Protein AF-A0A8I0TBU0-F1 (afdb_monomer_lite)

InterPro domains:
  IPR004927 Alkylmercury lyase [PF03243] (127-254)
  IPR012999 Pyridine nucleotide-disulphide oxidoreductase, class I, active site [PS00076] (318-328)
  IPR023753 FAD/NAD(P)-binding domain [PF07992] (284-545)
  IPR036188 FAD/NAD(P)-binding domain superfamily [G3DSA:3.50.50.60] (287-545)
  IPR036188 FAD/NAD(P)-binding domain superfamily [G3DSA:3.50.50.60] (424-544)
  IPR036188 FAD/NAD(P)-binding domain superfamily [SSF51905] (284-506)
  IPR036188 FAD/NAD(P)-binding domain superfamily [SSF51905] (490-545)
  IPR053717 Mercury resistance MerB lyase [G3DSA:3.30.450.410] (53-253)

Structure (mmCIF, N/CA/C/O backbone):
data_AF-A0A8I0TBU0-F1
#
_entry.id   AF-A0A8I0TBU0-F1
#
loop_
_atom_site.group_PDB
_atom_site.id
_atom_site.type_symbol
_atom_site.label_atom_id
_atom_site.label_alt_id
_atom_site.label_comp_id
_atom_site.label_asym_id
_atom_site.label_entity_id
_atom_site.label_seq_id
_atom_site.pdbx_PDB_ins_code
_atom_site.Cartn_x
_atom_site.Cartn_y
_atom_site.Cartn_z
_atom_site.occupancy
_atom_site.B_iso_or_equiv
_atom_site.auth_seq_id
_atom_site.auth_comp_id
_atom_site.auth_asym_id
_atom_site.auth_atom_id
_atom_site.pdbx_PDB_model_num
ATOM 1 N N . MET A 1 1 ? 66.240 -8.312 30.257 1.00 26.41 1 MET A N 1
ATOM 2 C CA . MET A 1 1 ? 66.887 -9.536 30.764 1.00 26.41 1 MET A CA 1
ATOM 3 C C . MET A 1 1 ? 65.778 -10.447 31.263 1.00 26.41 1 MET A C 1
ATOM 5 O O . MET A 1 1 ? 65.215 -10.104 32.288 1.00 26.41 1 MET A O 1
ATOM 9 N N . ASN A 1 2 ? 65.476 -11.485 30.465 1.00 23.33 2 ASN A N 1
ATOM 10 C CA . ASN A 1 2 ? 64.876 -12.801 30.784 1.00 23.33 2 ASN A CA 1
ATOM 11 C C . ASN A 1 2 ? 63.535 -12.841 31.556 1.00 23.33 2 ASN A C 1
ATOM 13 O O . ASN A 1 2 ? 63.406 -12.191 32.580 1.00 23.33 2 ASN A O 1
ATOM 17 N N . ASP A 1 3 ? 62.482 -13.583 31.196 1.00 23.69 3 ASP A N 1
ATOM 18 C CA . ASP A 1 3 ? 62.200 -14.673 30.237 1.00 23.69 3 ASP A CA 1
ATOM 19 C C . ASP A 1 3 ? 60.673 -14.615 29.947 1.00 23.69 3 ASP A C 1
ATOM 21 O O . ASP A 1 3 ? 59.908 -14.241 30.832 1.00 23.69 3 ASP A O 1
ATOM 25 N N . CYS A 1 4 ? 60.128 -14.767 28.734 1.00 20.67 4 CYS A N 1
ATOM 26 C CA . CYS A 1 4 ? 60.155 -15.881 27.770 1.00 20.67 4 CYS A CA 1
ATOM 27 C C . CYS A 1 4 ? 59.412 -17.161 28.228 1.00 20.67 4 CYS A C 1
ATOM 29 O O . CYS A 1 4 ? 59.911 -17.933 29.037 1.00 20.67 4 CYS A O 1
ATOM 31 N N . CYS A 1 5 ? 58.265 -17.395 27.568 1.00 29.08 5 CYS A N 1
ATOM 32 C CA . CYS A 1 5 ? 57.507 -18.647 27.393 1.00 29.08 5 CYS A CA 1
ATOM 33 C C . CYS A 1 5 ? 56.526 -19.110 28.493 1.00 29.08 5 CYS A C 1
ATOM 35 O O . CYS A 1 5 ? 56.865 -19.906 29.362 1.00 29.08 5 CYS A O 1
ATOM 37 N N . ALA A 1 6 ? 55.242 -18.776 28.303 1.00 23.41 6 ALA A N 1
ATOM 38 C CA . ALA A 1 6 ? 54.127 -19.665 28.633 1.00 23.41 6 ALA A CA 1
ATOM 39 C C . ALA A 1 6 ? 53.112 -19.667 27.476 1.00 23.41 6 ALA A C 1
ATOM 41 O O . ALA A 1 6 ? 52.652 -18.624 27.020 1.00 23.41 6 ALA A O 1
ATOM 42 N N . THR A 1 7 ? 52.822 -20.858 26.970 1.00 26.55 7 THR A N 1
ATOM 43 C CA . THR A 1 7 ? 51.862 -21.166 25.912 1.00 26.55 7 THR A CA 1
ATOM 44 C C . THR A 1 7 ? 50.422 -20.965 26.395 1.00 26.55 7 THR A C 1
ATOM 46 O O . THR A 1 7 ? 50.014 -21.585 27.373 1.00 26.55 7 THR A O 1
ATOM 49 N N . SER A 1 8 ? 49.617 -20.175 25.678 1.00 24.39 8 SER A N 1
ATOM 50 C CA . SER A 1 8 ? 48.153 -20.246 25.762 1.00 24.39 8 SER A CA 1
ATOM 51 C C . SER A 1 8 ? 47.569 -20.623 24.402 1.00 24.39 8 SER A C 1
ATOM 53 O O . SER A 1 8 ? 47.651 -19.907 23.407 1.00 24.39 8 SER A O 1
ATOM 55 N N . SER A 1 9 ? 47.013 -21.827 24.351 1.00 24.92 9 SER A N 1
ATOM 56 C CA . SER A 1 9 ? 46.106 -22.256 23.300 1.00 24.92 9 SER A CA 1
ATOM 57 C C . SER A 1 9 ? 44.729 -21.628 23.512 1.00 24.92 9 SER A C 1
ATOM 59 O O . SER A 1 9 ? 44.251 -21.659 24.641 1.00 24.92 9 SER A O 1
ATOM 61 N N . ARG A 1 10 ? 44.086 -21.251 22.397 1.00 32.62 10 ARG A N 1
ATOM 62 C CA . ARG A 1 10 ? 42.632 -21.091 22.190 1.00 32.62 10 ARG A CA 1
ATOM 63 C C . ARG A 1 10 ? 41.945 -20.009 23.032 1.00 32.62 10 ARG A C 1
ATOM 65 O O . ARG A 1 10 ? 41.776 -20.154 24.228 1.00 32.62 10 ARG A O 1
ATOM 72 N N . ASP A 1 11 ? 41.484 -18.962 22.356 1.00 24.41 11 ASP A N 1
ATOM 73 C CA . ASP A 1 11 ? 40.058 -18.826 22.047 1.00 24.41 11 ASP A CA 1
ATOM 74 C C . ASP A 1 11 ? 39.877 -17.696 21.026 1.00 24.41 11 ASP A C 1
ATOM 76 O O . ASP A 1 11 ? 40.188 -16.535 21.280 1.00 24.41 11 ASP A O 1
ATOM 80 N N . ASN A 1 12 ? 39.397 -18.055 19.832 1.00 27.89 12 ASN A N 1
ATOM 81 C CA . ASN A 1 12 ? 38.756 -17.086 18.949 1.00 27.89 12 ASN A CA 1
ATOM 82 C C . ASN A 1 12 ? 37.562 -16.535 19.736 1.00 27.89 12 ASN A C 1
ATOM 84 O O . ASN A 1 12 ? 36.738 -17.353 20.160 1.00 27.89 12 ASN A O 1
ATOM 88 N N . PRO A 1 13 ? 37.411 -15.214 19.931 1.00 26.89 13 PRO A N 1
ATOM 89 C CA . PRO A 1 13 ? 36.162 -14.702 20.452 1.00 26.89 13 PRO A CA 1
ATOM 90 C C . PRO A 1 13 ? 35.108 -15.023 19.396 1.00 26.89 13 PRO A C 1
ATOM 92 O O . PRO A 1 13 ? 35.076 -14.429 18.318 1.00 26.89 13 PRO A O 1
ATOM 95 N N . ALA A 1 14 ? 34.289 -16.035 19.677 1.00 28.14 14 ALA A N 1
ATOM 96 C CA . ALA A 1 14 ? 33.078 -16.289 18.932 1.00 28.14 14 ALA A CA 1
ATOM 97 C C . ALA A 1 14 ? 32.220 -15.035 19.086 1.00 28.14 14 ALA A C 1
ATOM 99 O O . ALA A 1 14 ? 31.578 -14.825 20.114 1.00 28.14 14 ALA A O 1
ATOM 100 N N . VAL A 1 15 ? 32.272 -14.169 18.075 1.00 32.78 15 VAL A N 1
ATOM 101 C CA . VAL A 1 15 ? 31.324 -13.077 17.906 1.00 32.78 15 VAL A CA 1
ATOM 102 C C . VAL A 1 15 ? 29.956 -13.742 17.856 1.00 32.78 15 VAL A C 1
ATOM 104 O O . VAL A 1 15 ? 29.637 -14.461 16.908 1.00 32.78 15 VAL A O 1
ATOM 107 N N . SER A 1 16 ? 29.186 -13.584 18.930 1.00 29.67 16 SER A N 1
ATOM 108 C CA . SER A 1 16 ? 27.815 -14.066 19.017 1.00 29.67 16 SER A CA 1
ATOM 109 C C . SER A 1 16 ? 27.033 -13.471 17.850 1.00 29.67 16 SER A C 1
ATOM 111 O O . SER A 1 16 ? 26.799 -12.263 17.816 1.00 29.67 16 SER A O 1
ATOM 113 N N . GLN A 1 17 ? 26.675 -14.306 16.874 1.00 34.38 17 GLN A N 1
ATOM 114 C CA . GLN A 1 17 ? 25.846 -13.882 15.754 1.00 34.38 17 GLN A CA 1
ATOM 115 C C . GLN A 1 17 ? 24.486 -13.426 16.304 1.00 34.38 17 GLN A C 1
ATOM 117 O O . GLN A 1 17 ? 23.826 -14.216 16.986 1.00 34.38 17 GLN A O 1
ATOM 122 N N . PRO A 1 18 ? 24.042 -12.185 16.041 1.00 37.94 18 PRO A N 1
ATOM 123 C CA . PRO A 1 18 ? 22.680 -11.793 16.368 1.00 37.94 18 PRO A CA 1
ATOM 124 C C . PRO A 1 18 ? 21.703 -12.711 15.621 1.00 37.94 18 PRO A C 1
ATOM 126 O O . PRO A 1 18 ? 21.881 -12.990 14.434 1.00 37.94 18 PRO A O 1
ATOM 129 N N . ALA A 1 19 ? 20.672 -13.193 16.321 1.00 45.88 19 ALA A N 1
ATOM 130 C CA . ALA A 1 19 ? 19.695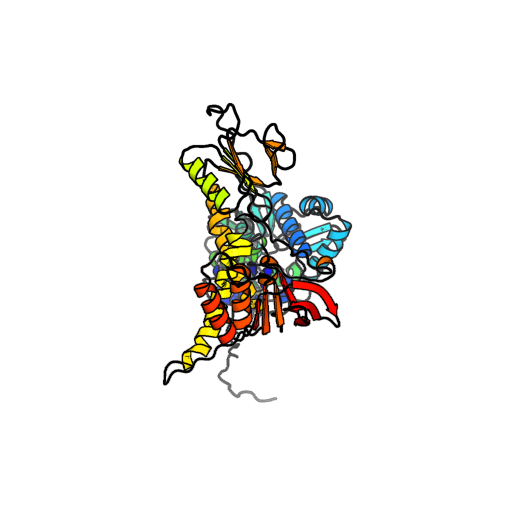 -14.156 15.800 1.00 45.88 19 ALA A CA 1
ATOM 131 C C . ALA A 1 19 ? 18.845 -13.616 14.627 1.00 45.88 19 ALA A C 1
ATOM 133 O O . ALA A 1 19 ? 18.132 -14.376 13.976 1.00 45.88 19 ALA A O 1
ATOM 134 N N . THR A 1 20 ? 18.938 -12.317 14.330 1.00 56.62 20 THR A N 1
ATOM 135 C CA . THR A 1 20 ? 18.229 -11.626 13.248 1.00 56.62 20 THR A CA 1
ATOM 136 C C . THR A 1 20 ? 19.200 -10.777 12.432 1.00 56.62 20 THR A C 1
ATOM 138 O O . THR A 1 20 ? 19.961 -9.985 12.991 1.00 56.62 20 THR A O 1
ATOM 141 N N . LEU A 1 21 ? 19.165 -10.924 11.104 1.00 69.31 21 LEU A N 1
ATOM 142 C CA . LEU A 1 21 ? 19.925 -10.080 10.181 1.00 69.31 21 LEU A CA 1
ATOM 143 C C . LEU A 1 21 ? 19.400 -8.642 10.248 1.00 69.31 21 LEU A C 1
ATOM 145 O O . LEU A 1 21 ? 18.232 -8.390 9.948 1.00 69.31 21 LEU A O 1
ATOM 149 N N . ALA A 1 22 ? 20.252 -7.704 10.662 1.00 70.69 22 ALA A N 1
ATOM 150 C CA . ALA A 1 22 ? 19.881 -6.298 10.754 1.00 70.69 22 ALA A CA 1
ATOM 151 C C . ALA A 1 22 ? 19.474 -5.761 9.372 1.00 70.69 22 ALA A C 1
ATOM 153 O O . ALA A 1 22 ? 20.181 -5.952 8.383 1.00 70.69 22 ALA A O 1
ATOM 154 N N . SER A 1 23 ? 18.305 -5.126 9.318 1.00 71.00 23 SER A N 1
ATOM 155 C CA . SER A 1 23 ? 17.727 -4.530 8.113 1.00 71.00 23 SER A CA 1
ATOM 156 C C . SER A 1 23 ? 17.120 -3.175 8.466 1.00 71.00 23 SER A C 1
ATOM 158 O O . SER A 1 23 ? 16.518 -3.027 9.527 1.00 71.00 23 SER A O 1
ATOM 160 N N . PHE A 1 24 ? 17.243 -2.198 7.574 1.00 74.12 24 PHE A N 1
ATOM 161 C CA . PHE A 1 24 ? 16.751 -0.834 7.755 1.00 74.12 24 PHE A CA 1
ATOM 162 C C . PHE A 1 24 ? 15.608 -0.564 6.805 1.00 74.12 24 PHE A C 1
ATOM 164 O O . PHE A 1 24 ? 15.804 -0.593 5.591 1.00 74.12 24 PHE A O 1
ATOM 171 N N . ALA A 1 25 ? 14.435 -0.251 7.342 1.00 69.38 25 ALA A N 1
ATOM 172 C CA . ALA A 1 25 ? 13.348 0.268 6.531 1.00 69.38 25 ALA A CA 1
ATOM 173 C C . ALA A 1 25 ? 13.677 1.705 6.096 1.00 69.38 25 ALA A C 1
ATOM 175 O O . ALA A 1 25 ? 13.853 2.590 6.934 1.00 69.38 25 ALA A O 1
ATOM 176 N N . VAL A 1 26 ? 13.758 1.926 4.783 1.00 65.94 26 VAL A N 1
ATOM 177 C CA . VAL A 1 26 ? 13.867 3.271 4.186 1.00 65.94 26 VAL A CA 1
ATOM 178 C C . VAL A 1 26 ? 12.480 3.832 3.878 1.00 65.94 26 VAL A C 1
ATOM 180 O O . VAL A 1 26 ? 12.232 5.020 4.047 1.00 65.94 26 VAL A O 1
ATOM 183 N N . ARG A 1 27 ? 11.561 2.966 3.442 1.00 68.06 27 ARG A N 1
ATOM 184 C CA . ARG A 1 27 ? 10.151 3.263 3.145 1.00 68.06 27 ARG A CA 1
ATOM 185 C C . ARG A 1 27 ? 9.334 1.966 3.244 1.00 68.06 27 ARG A C 1
ATOM 187 O O . ARG A 1 27 ? 9.945 0.895 3.262 1.00 68.06 27 ARG A O 1
ATOM 194 N N . PRO A 1 28 ? 7.991 2.023 3.313 1.00 59.94 28 PRO A N 1
ATOM 195 C CA . PRO A 1 28 ? 7.165 0.821 3.454 1.00 59.94 28 PRO A CA 1
ATOM 196 C C . PRO A 1 28 ? 7.507 -0.242 2.397 1.00 59.94 28 PRO A C 1
ATOM 198 O O . PRO A 1 28 ? 7.542 0.063 1.203 1.00 59.94 28 PRO A O 1
ATOM 201 N N . GLY A 1 29 ? 7.805 -1.467 2.837 1.00 60.44 29 GLY A N 1
ATOM 202 C CA . GLY A 1 29 ? 8.197 -2.587 1.974 1.00 60.44 29 GLY A CA 1
ATOM 203 C C . GLY A 1 29 ? 9.598 -2.514 1.346 1.00 60.44 29 GLY A C 1
ATOM 204 O O . GLY A 1 29 ? 9.906 -3.331 0.481 1.00 60.44 29 GLY A O 1
ATOM 205 N N . VAL A 1 30 ? 10.453 -1.556 1.728 1.00 69.19 30 VAL A N 1
ATOM 206 C CA . VAL A 1 30 ? 11.817 -1.405 1.187 1.00 69.19 30 VAL A CA 1
ATOM 207 C C . VAL A 1 30 ? 12.833 -1.380 2.323 1.00 69.19 30 VAL A C 1
ATOM 209 O O . VAL A 1 30 ? 12.946 -0.394 3.060 1.00 69.19 30 VAL A O 1
ATOM 212 N N . THR A 1 31 ? 13.605 -2.461 2.426 1.00 75.06 31 THR A N 1
ATOM 213 C CA . THR A 1 31 ? 14.632 -2.646 3.454 1.00 75.06 31 THR A CA 1
ATOM 214 C C . THR A 1 31 ? 16.039 -2.744 2.876 1.00 75.06 31 THR A C 1
ATOM 216 O O . THR A 1 31 ? 16.226 -3.240 1.768 1.00 75.06 31 THR A O 1
ATOM 219 N N . PHE A 1 32 ? 17.032 -2.320 3.658 1.00 74.75 32 PHE A N 1
ATOM 220 C CA . PHE A 1 32 ? 18.454 -2.412 3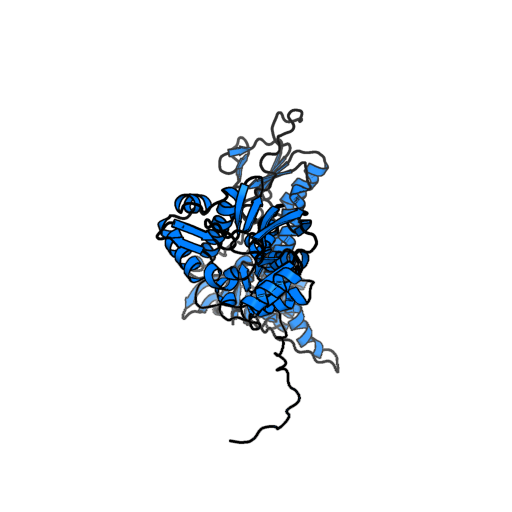.327 1.00 74.75 32 PHE A CA 1
ATOM 221 C C . PHE A 1 32 ? 19.238 -3.146 4.418 1.00 74.75 32 PHE A C 1
ATOM 223 O O . PHE A 1 32 ? 19.033 -2.840 5.587 1.00 74.75 32 PHE A O 1
ATOM 230 N N . PRO A 1 33 ? 20.195 -4.021 4.086 1.00 83.88 33 PRO A N 1
ATOM 231 C CA . PRO A 1 33 ? 20.323 -4.697 2.799 1.00 83.88 33 PRO A CA 1
ATOM 232 C C . PRO A 1 33 ? 19.079 -5.545 2.483 1.00 83.88 33 PRO A C 1
ATOM 234 O O . PRO A 1 33 ? 18.363 -5.977 3.387 1.00 83.88 33 PRO A O 1
ATOM 237 N N . ASP A 1 34 ? 18.831 -5.812 1.204 1.00 84.69 34 ASP A N 1
ATOM 238 C CA . ASP A 1 34 ? 17.880 -6.846 0.796 1.00 84.69 34 ASP A CA 1
ATOM 239 C C . ASP A 1 34 ? 18.522 -8.226 0.959 1.00 84.69 34 ASP A C 1
ATOM 241 O O . ASP A 1 34 ? 19.204 -8.739 0.071 1.00 84.69 34 ASP A O 1
ATOM 245 N N . TRP A 1 35 ? 18.298 -8.835 2.122 1.00 84.81 35 TRP A N 1
ATOM 246 C CA . TRP A 1 35 ? 18.814 -10.167 2.433 1.00 84.81 35 TRP A CA 1
ATOM 247 C C . TRP A 1 35 ? 18.241 -11.271 1.541 1.00 84.81 35 TRP A C 1
ATOM 249 O O . TRP A 1 35 ? 18.834 -12.344 1.484 1.00 84.81 35 TRP A O 1
ATOM 259 N N . SER A 1 36 ? 17.134 -11.036 0.825 1.00 83.94 36 SER A N 1
ATOM 260 C CA . SER A 1 36 ? 16.602 -12.019 -0.127 1.00 83.94 36 SER A CA 1
ATOM 261 C C . SER A 1 36 ? 17.478 -12.162 -1.374 1.00 83.94 36 SER A C 1
ATOM 263 O O . SER A 1 36 ? 17.453 -13.205 -2.026 1.00 83.94 36 SER A O 1
ATOM 265 N N . ALA A 1 37 ? 18.296 -11.148 -1.674 1.00 82.44 37 ALA A N 1
ATOM 266 C CA . ALA A 1 37 ? 19.278 -11.192 -2.747 1.00 82.44 37 ALA A CA 1
ATOM 267 C C . ALA A 1 37 ? 20.574 -11.920 -2.351 1.00 82.44 37 ALA A C 1
ATOM 269 O O . ALA A 1 37 ? 21.395 -12.165 -3.228 1.00 82.44 37 ALA A O 1
ATOM 270 N N . VAL A 1 38 ? 20.767 -12.258 -1.069 1.00 90.25 38 VAL A N 1
ATOM 271 C CA . VAL A 1 38 ? 22.026 -12.802 -0.542 1.00 90.25 38 VAL A CA 1
ATOM 272 C C . VAL A 1 38 ? 21.938 -14.317 -0.385 1.00 90.25 38 VAL A C 1
ATOM 274 O O . VAL A 1 38 ? 21.174 -14.830 0.434 1.00 90.25 38 VAL A O 1
ATOM 277 N N . THR A 1 39 ? 22.766 -15.039 -1.133 1.00 90.88 39 THR A N 1
ATOM 278 C CA . THR A 1 39 ? 22.861 -16.503 -1.105 1.00 90.88 39 THR A CA 1
ATOM 279 C C . THR A 1 39 ? 24.246 -16.990 -0.685 1.00 90.88 39 THR A C 1
ATOM 281 O O . THR A 1 39 ? 24.350 -18.043 -0.050 1.00 90.88 39 THR A O 1
ATOM 284 N N . SER A 1 40 ? 25.306 -16.217 -0.954 1.00 93.94 40 SER A N 1
ATOM 285 C CA . SER A 1 40 ? 26.672 -16.558 -0.553 1.00 93.94 40 SER A CA 1
ATOM 286 C C . SER A 1 40 ? 26.894 -16.295 0.945 1.00 93.94 40 SER A C 1
ATOM 288 O O . SER A 1 40 ? 26.666 -15.182 1.435 1.00 93.94 40 SER A O 1
ATOM 290 N N . PRO A 1 41 ? 27.418 -17.276 1.706 1.00 92.12 41 PRO A N 1
ATOM 291 C CA . PRO A 1 41 ? 27.822 -17.064 3.095 1.00 92.12 41 PRO A CA 1
ATOM 292 C C . PRO A 1 41 ? 28.892 -15.977 3.258 1.00 92.12 41 PRO A C 1
ATOM 294 O O . PRO A 1 41 ? 28.908 -15.284 4.275 1.00 92.12 41 PRO A O 1
ATOM 297 N N . VAL A 1 42 ? 29.779 -15.808 2.269 1.00 92.56 42 VAL A N 1
ATOM 298 C CA . VAL A 1 42 ? 30.838 -14.788 2.310 1.00 92.56 42 VAL A CA 1
ATOM 299 C C . VAL A 1 42 ? 30.232 -13.397 2.142 1.00 92.56 42 VAL A C 1
ATOM 301 O O . VAL A 1 42 ? 30.556 -12.501 2.920 1.00 92.56 42 VAL A O 1
ATOM 304 N N . VAL A 1 43 ? 29.289 -13.238 1.207 1.00 92.12 43 VAL A N 1
ATOM 305 C CA . VAL A 1 43 ? 28.531 -11.990 1.015 1.00 92.12 43 VAL A CA 1
ATOM 306 C C . VAL A 1 43 ? 27.732 -11.653 2.266 1.00 92.12 43 VAL A C 1
ATOM 308 O O . VAL A 1 43 ? 27.782 -10.522 2.747 1.00 92.12 43 VAL A O 1
ATOM 311 N N . LYS A 1 44 ? 27.058 -12.646 2.856 1.00 90.75 44 LYS A N 1
ATOM 312 C CA . LYS A 1 44 ? 26.324 -12.474 4.111 1.00 90.75 44 LYS A CA 1
ATOM 313 C C . LYS A 1 44 ? 27.224 -11.933 5.224 1.00 90.75 44 LYS A C 1
ATOM 315 O O . LYS A 1 44 ? 26.875 -10.933 5.846 1.00 90.75 44 LYS A O 1
ATOM 320 N N . ASN A 1 45 ? 28.392 -12.541 5.433 1.00 89.12 45 ASN A N 1
ATOM 321 C CA . ASN A 1 45 ? 29.351 -12.095 6.446 1.00 89.12 45 ASN A CA 1
ATOM 322 C C . ASN A 1 45 ? 29.906 -10.694 6.143 1.00 89.12 45 ASN A C 1
ATOM 324 O O . ASN A 1 45 ? 30.018 -9.880 7.058 1.00 89.12 45 ASN A O 1
ATOM 328 N N . ALA A 1 46 ? 30.206 -10.395 4.874 1.00 88.00 46 ALA A N 1
ATOM 329 C CA . ALA A 1 46 ? 30.696 -9.086 4.450 1.00 88.00 46 ALA A CA 1
ATOM 330 C C . ALA A 1 46 ? 29.673 -7.980 4.737 1.00 88.00 46 ALA A C 1
ATOM 332 O O . ALA A 1 46 ? 29.997 -6.985 5.385 1.00 88.00 46 ALA A O 1
ATOM 333 N N . LEU A 1 47 ? 28.414 -8.187 4.340 1.00 86.88 47 LEU A N 1
ATOM 334 C CA . LEU A 1 47 ? 27.333 -7.239 4.597 1.00 86.88 47 LEU A CA 1
ATOM 335 C C . LEU A 1 47 ? 27.038 -7.107 6.094 1.00 86.88 47 LEU A C 1
ATOM 337 O O . LEU A 1 47 ? 26.851 -5.994 6.572 1.00 86.88 47 LEU A O 1
ATOM 341 N N . GLN A 1 48 ? 27.050 -8.201 6.861 1.00 84.69 48 GLN A N 1
ATOM 342 C CA . GLN A 1 48 ? 26.881 -8.137 8.317 1.00 84.69 48 GLN A CA 1
ATOM 343 C C . GLN A 1 48 ? 28.000 -7.341 8.996 1.00 84.69 48 GLN A C 1
ATOM 345 O O . GLN A 1 48 ? 27.715 -6.570 9.907 1.00 84.69 48 GLN A O 1
ATOM 350 N N . ALA A 1 49 ? 29.249 -7.488 8.551 1.00 81.44 49 ALA A N 1
ATOM 351 C CA . ALA A 1 49 ? 30.376 -6.725 9.079 1.00 81.44 49 ALA A CA 1
ATOM 352 C C . ALA A 1 49 ? 30.280 -5.228 8.730 1.00 81.44 49 ALA A C 1
ATOM 354 O O . ALA A 1 49 ? 30.590 -4.389 9.572 1.00 81.44 49 ALA A O 1
ATOM 355 N N . MET A 1 50 ? 29.783 -4.880 7.536 1.00 75.50 50 MET A N 1
ATOM 356 C CA . MET A 1 50 ? 29.494 -3.485 7.174 1.00 75.50 50 MET A CA 1
ATOM 357 C C . MET A 1 50 ? 28.357 -2.903 8.024 1.00 75.50 50 MET A C 1
ATOM 359 O O . MET A 1 50 ? 28.463 -1.788 8.531 1.00 75.50 50 MET A O 1
ATOM 363 N N . VAL A 1 51 ? 27.276 -3.667 8.194 1.00 67.25 51 VAL A N 1
ATOM 364 C CA . VAL A 1 51 ? 26.075 -3.274 8.943 1.00 67.25 51 VAL A CA 1
ATOM 365 C C . VAL A 1 51 ? 26.359 -3.173 10.445 1.00 67.25 51 VAL A C 1
ATOM 367 O O . VAL A 1 51 ? 25.861 -2.262 11.083 1.00 67.25 51 VAL A O 1
ATOM 370 N N . GLY A 1 52 ? 27.200 -4.036 11.015 1.00 56.62 52 GLY A N 1
ATOM 371 C CA . GLY A 1 52 ? 27.565 -4.012 12.437 1.00 56.62 52 GLY A CA 1
ATOM 372 C C . GLY A 1 52 ? 28.431 -2.821 12.871 1.00 56.62 52 GLY A C 1
ATOM 373 O O . GLY A 1 52 ? 28.732 -2.703 14.055 1.00 56.62 52 GLY A O 1
ATOM 374 N N . SER A 1 53 ? 28.833 -1.944 11.946 1.00 58.59 53 SER A N 1
ATOM 375 C CA . SER A 1 53 ? 29.459 -0.664 12.281 1.00 58.59 53 SER A CA 1
ATOM 376 C C . SER A 1 53 ? 28.375 0.389 12.557 1.00 58.59 53 SER A C 1
ATOM 378 O O . SER A 1 53 ? 27.544 0.673 11.692 1.00 58.59 53 SER A O 1
ATOM 380 N N . ASP A 1 54 ? 28.380 0.990 13.754 1.00 49.75 54 ASP A N 1
ATOM 381 C CA . ASP A 1 54 ? 27.321 1.890 14.263 1.00 49.75 54 ASP A CA 1
ATOM 382 C C . ASP A 1 54 ? 26.933 3.058 13.321 1.00 49.75 54 ASP A C 1
ATOM 384 O O . ASP A 1 54 ? 25.867 3.663 13.457 1.00 49.75 54 ASP A O 1
ATOM 388 N N . HIS A 1 55 ? 27.769 3.384 12.330 1.00 54.03 55 HIS A N 1
ATOM 389 C CA . HIS A 1 55 ? 27.535 4.474 11.383 1.00 54.03 55 HIS A CA 1
ATOM 390 C C . HIS A 1 55 ? 26.797 4.086 10.092 1.00 54.03 55 HIS A C 1
ATOM 392 O O . HIS A 1 55 ? 26.012 4.899 9.597 1.00 54.03 55 HIS A O 1
ATOM 398 N N . VAL A 1 56 ? 26.968 2.869 9.559 1.00 54.25 56 VAL A N 1
ATOM 399 C CA . VAL A 1 56 ? 26.229 2.426 8.356 1.00 54.25 56 VAL A CA 1
ATOM 400 C C . VAL A 1 56 ? 24.744 2.215 8.678 1.00 54.25 56 VAL A C 1
ATOM 402 O O . VAL A 1 56 ? 23.896 2.420 7.806 1.00 54.25 56 VAL A O 1
ATOM 405 N N . LEU A 1 57 ? 24.422 1.888 9.938 1.00 51.62 57 LEU A N 1
ATOM 406 C CA . LEU A 1 57 ? 23.047 1.744 10.427 1.00 51.62 57 LEU A CA 1
ATOM 407 C C . LEU A 1 57 ? 22.254 3.069 10.335 1.00 51.62 57 LEU A C 1
ATOM 409 O O . LEU A 1 57 ? 21.111 3.090 9.887 1.00 51.62 57 LEU A O 1
ATOM 413 N N . ASN A 1 58 ? 22.869 4.196 10.711 1.00 57.12 58 ASN A N 1
ATOM 414 C CA . ASN A 1 58 ? 22.170 5.478 10.884 1.00 57.12 58 ASN A CA 1
ATOM 415 C C . ASN A 1 58 ? 21.933 6.261 9.581 1.00 57.12 58 ASN A C 1
ATOM 417 O O . ASN A 1 58 ? 21.059 7.133 9.533 1.00 57.12 58 ASN A O 1
ATOM 421 N N . ARG A 1 59 ? 22.678 5.969 8.505 1.00 70.25 59 ARG A N 1
ATOM 422 C CA . ARG A 1 59 ? 22.501 6.697 7.236 1.00 70.25 59 ARG A CA 1
ATOM 423 C C . ARG A 1 59 ? 21.211 6.346 6.504 1.00 70.25 59 ARG A C 1
ATOM 425 O O . ARG A 1 59 ? 20.664 7.198 5.813 1.00 70.25 59 ARG A O 1
ATOM 432 N N . TRP A 1 60 ? 20.703 5.123 6.664 1.00 68.50 60 TRP A N 1
ATOM 433 C CA . TRP A 1 60 ? 19.576 4.624 5.873 1.00 68.50 60 TRP A CA 1
ATOM 434 C C . TRP A 1 60 ? 18.215 4.704 6.573 1.00 68.50 60 TRP A C 1
ATOM 436 O O . TRP A 1 60 ? 17.209 4.745 5.879 1.00 68.50 60 TRP A O 1
ATOM 446 N N . SER A 1 61 ? 18.147 4.773 7.902 1.00 67.50 61 SER A N 1
ATOM 447 C CA . SER A 1 61 ? 16.874 4.762 8.641 1.00 67.50 61 SER A CA 1
ATOM 448 C C . SER A 1 61 ? 16.519 6.103 9.287 1.00 67.50 61 SER A C 1
ATOM 450 O O . SER A 1 61 ? 17.393 6.840 9.742 1.00 67.50 61 SER A O 1
ATOM 452 N N . GLY A 1 62 ? 15.220 6.384 9.424 1.00 65.56 62 GLY A N 1
ATOM 453 C CA . GLY A 1 62 ? 14.722 7.451 10.300 1.00 65.56 62 GLY A CA 1
ATOM 454 C C . GLY A 1 62 ? 14.881 8.880 9.769 1.00 65.56 62 GLY A C 1
ATOM 455 O O . GLY A 1 62 ? 14.995 9.802 10.573 1.00 65.56 62 GLY A O 1
ATOM 456 N N . TYR A 1 63 ? 14.928 9.081 8.447 1.00 71.44 63 TYR A N 1
ATOM 457 C CA . TYR A 1 63 ? 14.680 10.394 7.830 1.00 71.44 63 TYR A CA 1
ATOM 458 C C . TYR A 1 63 ? 13.265 10.470 7.262 1.00 71.44 63 TYR A C 1
ATOM 460 O O . TYR A 1 63 ? 12.625 9.452 6.998 1.00 71.44 63 TYR A O 1
ATOM 468 N N . ASP A 1 64 ? 12.767 11.695 7.117 1.00 74.50 64 ASP A N 1
ATOM 469 C CA . ASP A 1 64 ? 11.400 11.950 6.689 1.00 74.50 64 ASP A CA 1
ATOM 470 C C . ASP A 1 64 ? 11.158 11.564 5.207 1.00 74.50 64 ASP A C 1
ATOM 472 O O . ASP A 1 64 ? 12.096 11.505 4.400 1.00 74.50 64 ASP A O 1
ATOM 476 N N . PRO A 1 65 ? 9.892 11.349 4.803 1.00 78.56 65 PRO A N 1
ATOM 477 C CA . PRO A 1 65 ? 9.549 10.983 3.427 1.00 78.56 65 PRO A CA 1
ATOM 478 C C . PRO A 1 65 ? 9.954 12.004 2.348 1.00 78.56 65 PRO A C 1
ATOM 480 O O . PRO A 1 65 ? 10.148 11.626 1.190 1.00 78.56 65 PRO A O 1
ATOM 483 N N . ALA A 1 66 ? 10.070 13.296 2.674 1.00 79.75 66 ALA A N 1
ATOM 484 C CA . ALA A 1 66 ? 10.514 14.310 1.718 1.00 79.75 66 ALA A CA 1
ATOM 485 C C . ALA A 1 66 ? 12.028 14.217 1.471 1.00 79.75 66 ALA A C 1
ATOM 487 O O . ALA A 1 66 ? 12.457 14.342 0.321 1.00 79.75 66 ALA A O 1
ATOM 488 N N . THR A 1 67 ? 12.818 13.911 2.504 1.00 86.50 67 THR A N 1
ATOM 489 C CA . THR A 1 67 ? 14.251 13.598 2.382 1.00 86.50 67 THR A CA 1
ATOM 490 C C . THR A 1 67 ? 14.473 12.392 1.460 1.00 86.50 67 THR A C 1
ATOM 492 O O . THR A 1 67 ? 15.289 12.458 0.536 1.00 86.50 67 THR A O 1
ATOM 495 N N . ASP A 1 68 ? 13.686 11.321 1.621 1.00 84.31 68 ASP A N 1
ATOM 496 C CA . ASP A 1 68 ? 13.735 10.155 0.725 1.00 84.31 68 ASP A CA 1
ATOM 497 C C . ASP A 1 68 ? 13.347 10.516 -0.720 1.00 84.31 68 ASP A C 1
ATOM 499 O O . ASP A 1 68 ? 14.027 10.139 -1.677 1.00 84.31 68 ASP A O 1
ATOM 503 N N . ARG A 1 69 ? 12.301 11.334 -0.900 1.00 83.88 69 ARG A N 1
ATOM 504 C CA . ARG A 1 69 ? 11.875 11.816 -2.224 1.00 83.88 69 ARG A CA 1
ATOM 505 C C . ARG A 1 69 ? 12.983 12.584 -2.949 1.00 83.88 69 ARG A C 1
ATOM 507 O O . ARG A 1 69 ? 13.175 12.372 -4.148 1.00 83.88 69 ARG A O 1
ATOM 514 N N . VAL A 1 70 ? 13.702 13.463 -2.246 1.00 89.94 70 VAL A N 1
ATOM 515 C CA . VAL A 1 70 ? 14.841 14.211 -2.807 1.00 89.94 70 VAL A CA 1
ATOM 516 C C . VAL A 1 70 ? 15.982 13.265 -3.166 1.00 89.94 70 VAL A C 1
ATOM 518 O O . VAL A 1 70 ? 16.486 13.336 -4.286 1.00 89.94 70 VAL A O 1
ATOM 521 N N . ARG A 1 71 ? 16.341 12.332 -2.275 1.00 90.62 71 ARG A N 1
ATOM 522 C CA . ARG A 1 71 ? 17.384 11.324 -2.524 1.00 90.62 71 ARG A CA 1
ATOM 523 C C . ARG A 1 71 ? 17.099 10.510 -3.785 1.00 90.62 71 ARG A C 1
ATOM 525 O O . ARG A 1 71 ? 17.971 10.317 -4.624 1.00 90.62 71 ARG A O 1
ATOM 532 N N . VAL A 1 72 ? 15.869 10.045 -3.948 1.00 87.75 72 VAL A N 1
ATOM 533 C CA . VAL A 1 72 ? 15.464 9.232 -5.101 1.00 87.75 72 VAL A CA 1
ATOM 534 C C . VAL A 1 72 ? 15.496 10.038 -6.391 1.00 87.75 72 VAL A C 1
ATOM 536 O O . VAL A 1 72 ? 15.983 9.552 -7.414 1.00 87.75 72 VAL A O 1
ATOM 539 N N . ALA A 1 73 ? 14.962 11.262 -6.361 1.00 90.12 73 ALA A N 1
ATOM 540 C CA . ALA A 1 73 ? 14.994 12.155 -7.513 1.00 90.12 73 ALA A CA 1
ATOM 541 C C . ALA A 1 73 ? 16.437 12.435 -7.944 1.00 90.12 73 ALA A C 1
ATOM 543 O O . ALA A 1 73 ? 16.734 12.394 -9.136 1.00 90.12 73 ALA A O 1
ATOM 544 N N . LEU A 1 74 ? 17.325 12.632 -6.970 1.00 93.31 74 LEU A N 1
ATOM 545 C CA . LEU A 1 74 ? 18.750 12.816 -7.180 1.00 93.31 74 LEU A CA 1
ATOM 546 C C . LEU A 1 74 ? 19.387 11.622 -7.888 1.00 93.31 74 LEU A C 1
ATOM 548 O O . LEU A 1 74 ? 19.975 11.812 -8.947 1.00 93.31 74 LEU A O 1
ATOM 552 N N . LEU A 1 75 ? 19.207 10.402 -7.374 1.00 92.94 75 LEU A N 1
ATOM 553 C CA . LEU A 1 75 ? 19.768 9.192 -7.986 1.00 92.94 75 LEU A CA 1
ATOM 554 C C . LEU A 1 75 ? 19.259 8.956 -9.414 1.00 92.94 75 LEU A C 1
ATOM 556 O O . LEU A 1 75 ? 20.032 8.575 -10.291 1.00 92.94 75 LEU A O 1
ATOM 560 N N . ARG A 1 76 ? 17.971 9.210 -9.674 1.00 90.44 76 ARG A N 1
ATOM 561 C CA . ARG A 1 76 ? 17.393 9.063 -11.019 1.00 90.44 76 ARG A CA 1
ATOM 562 C C . ARG A 1 76 ? 17.963 10.072 -12.002 1.00 90.44 76 ARG A C 1
ATOM 564 O O . ARG A 1 76 ? 18.398 9.679 -13.076 1.00 90.44 76 ARG A O 1
ATOM 571 N N . LEU A 1 77 ? 17.998 11.349 -11.623 1.00 91.62 77 LEU A N 1
ATOM 572 C CA . LEU A 1 77 ? 18.580 12.384 -12.476 1.00 91.62 77 LEU A CA 1
ATOM 573 C C . LEU A 1 77 ? 20.064 12.113 -12.736 1.00 91.62 77 LEU A C 1
ATOM 575 O O . LEU A 1 77 ? 20.520 12.311 -13.856 1.00 91.62 77 LEU A O 1
ATOM 579 N N . TYR A 1 78 ? 20.794 11.593 -11.747 1.00 92.50 78 TYR A N 1
ATOM 580 C CA . TYR A 1 78 ? 22.182 11.175 -11.930 1.00 92.50 78 TYR A CA 1
ATOM 581 C C . TYR A 1 78 ? 22.320 10.082 -12.992 1.00 92.50 78 TYR A C 1
ATOM 583 O O . TYR A 1 78 ? 23.130 10.210 -13.909 1.00 92.50 78 TYR A O 1
ATOM 591 N N . ALA A 1 79 ? 21.507 9.026 -12.893 1.00 90.12 79 ALA A N 1
ATOM 592 C CA . ALA A 1 79 ? 21.513 7.922 -13.848 1.00 90.12 79 ALA A CA 1
ATOM 593 C C . ALA A 1 79 ? 21.092 8.375 -15.258 1.00 90.12 79 ALA A C 1
ATOM 595 O O . ALA A 1 79 ? 21.687 7.956 -16.249 1.00 90.12 79 ALA A O 1
ATOM 596 N N . ASP A 1 80 ? 20.098 9.262 -15.353 1.00 87.06 80 ASP A N 1
ATOM 597 C CA . ASP A 1 80 ? 19.556 9.736 -16.627 1.00 87.06 80 ASP A CA 1
ATOM 598 C C . ASP A 1 80 ? 20.480 10.760 -17.312 1.00 87.06 80 ASP A C 1
ATOM 600 O O . ASP A 1 80 ? 20.585 10.789 -18.542 1.00 87.06 80 ASP A O 1
ATOM 604 N N . HIS A 1 81 ? 21.168 11.607 -16.541 1.00 88.00 81 HIS A N 1
ATOM 605 C CA . HIS A 1 81 ? 22.027 12.666 -17.077 1.00 88.00 81 HIS A CA 1
ATOM 606 C C . HIS A 1 81 ? 23.497 12.249 -17.194 1.00 88.00 81 HIS A C 1
ATOM 608 O O . HIS A 1 81 ? 24.204 12.783 -18.049 1.00 88.00 81 HIS A O 1
ATOM 614 N N . GLY A 1 82 ? 23.942 11.265 -16.408 1.00 87.12 82 GLY A N 1
ATOM 615 C CA . GLY A 1 82 ? 25.339 10.829 -16.332 1.00 87.12 82 GLY A CA 1
ATOM 616 C C . GLY A 1 82 ? 26.221 11.711 -15.440 1.00 87.12 82 GLY A C 1
ATOM 617 O O . GLY A 1 82 ? 27.440 11.658 -15.566 1.00 87.12 82 GLY A O 1
ATOM 618 N N . GLY A 1 83 ? 25.622 12.528 -14.571 1.00 89.94 83 GLY A N 1
ATOM 619 C CA . GLY A 1 83 ? 26.311 13.464 -13.681 1.00 89.94 83 GLY A CA 1
ATOM 620 C C . GLY A 1 83 ? 25.342 14.122 -12.701 1.00 89.94 83 GLY A C 1
ATOM 621 O O . GLY A 1 83 ? 24.121 13.966 -12.835 1.00 89.94 83 GLY A O 1
ATOM 622 N N . ALA A 1 84 ? 25.868 14.852 -11.720 1.00 92.38 84 ALA A N 1
ATOM 623 C CA . ALA A 1 84 ? 25.043 15.461 -10.688 1.00 92.38 84 ALA A CA 1
ATOM 624 C C . ALA A 1 84 ? 24.038 16.484 -11.261 1.00 92.38 84 ALA A C 1
ATOM 626 O O . ALA A 1 84 ? 24.390 17.325 -12.095 1.00 92.38 84 ALA A O 1
ATOM 627 N N . PRO A 1 85 ? 22.761 16.448 -10.834 1.00 93.62 85 PRO A N 1
ATOM 628 C CA . PRO A 1 85 ? 21.782 17.437 -11.253 1.00 93.62 85 PRO A CA 1
ATOM 629 C C . PRO A 1 85 ? 21.970 18.769 -10.526 1.00 93.62 85 PRO A C 1
ATOM 631 O O . PRO A 1 85 ? 22.505 18.846 -9.422 1.00 93.62 85 PRO A O 1
ATOM 634 N N . THR A 1 86 ? 21.421 19.829 -11.113 1.00 93.94 86 THR A N 1
ATOM 635 C CA . THR A 1 86 ? 21.279 21.112 -10.421 1.00 93.94 86 THR A CA 1
ATOM 636 C C . THR A 1 86 ? 20.156 21.047 -9.379 1.00 93.94 86 THR A C 1
ATOM 638 O O . THR A 1 86 ? 19.201 20.276 -9.515 1.00 93.94 86 THR A O 1
ATOM 641 N N . ILE A 1 87 ? 20.215 21.917 -8.363 1.00 92.62 87 ILE A N 1
ATOM 642 C CA . ILE A 1 87 ? 19.121 22.084 -7.384 1.00 92.62 87 ILE A CA 1
ATOM 643 C C . ILE A 1 87 ? 17.802 22.434 -8.095 1.00 92.62 87 ILE A C 1
ATOM 645 O O . ILE A 1 87 ? 16.742 21.949 -7.706 1.00 92.62 87 ILE A O 1
ATOM 649 N N . SER A 1 88 ? 17.869 23.203 -9.183 1.00 91.69 88 SER A N 1
ATOM 650 C CA . SER A 1 88 ? 16.701 23.554 -9.995 1.00 91.69 88 SER A CA 1
ATOM 651 C C . SER A 1 88 ? 16.067 22.330 -10.675 1.00 91.69 88 SER A C 1
ATOM 653 O O . SER A 1 88 ? 14.856 22.134 -10.594 1.00 91.69 88 SER A O 1
ATOM 655 N N . ALA A 1 89 ? 16.878 21.433 -11.253 1.00 90.50 89 ALA A N 1
ATOM 656 C CA . ALA A 1 89 ? 16.383 20.182 -11.836 1.00 90.50 89 ALA A CA 1
ATOM 657 C C . ALA A 1 89 ? 15.765 19.253 -10.773 1.00 90.50 89 ALA A C 1
ATOM 659 O O . ALA A 1 89 ? 14.760 18.583 -11.024 1.00 90.50 89 ALA A O 1
ATOM 660 N N . LEU A 1 90 ? 16.323 19.242 -9.557 1.00 91.06 90 LEU A N 1
ATOM 661 C CA . LEU A 1 90 ? 15.720 18.546 -8.418 1.00 91.06 90 LEU A CA 1
ATOM 662 C C . LEU A 1 90 ? 14.380 19.159 -8.007 1.00 91.06 90 LEU A C 1
ATOM 664 O O . LEU A 1 90 ? 13.439 18.416 -7.728 1.00 91.06 90 LEU A O 1
ATOM 668 N N . ALA A 1 91 ? 14.275 20.488 -7.981 1.00 88.31 91 ALA A N 1
ATOM 669 C CA . ALA A 1 91 ? 13.044 21.205 -7.655 1.00 88.31 91 ALA A CA 1
ATOM 670 C C . ALA A 1 91 ? 11.924 20.871 -8.632 1.00 88.31 91 ALA A C 1
ATOM 672 O O . ALA A 1 91 ? 10.832 20.475 -8.218 1.00 88.31 91 ALA A O 1
ATOM 673 N N . GLU A 1 92 ? 12.230 20.913 -9.926 1.00 87.31 92 GLU A N 1
ATOM 674 C CA . GLU A 1 92 ? 11.299 20.525 -10.978 1.00 87.31 92 GLU A CA 1
ATOM 675 C C . GLU A 1 92 ? 10.846 19.066 -10.819 1.00 87.31 92 GLU A C 1
ATOM 677 O O . GLU A 1 92 ? 9.647 18.771 -10.814 1.00 87.31 92 GLU A O 1
ATOM 682 N N . ARG A 1 93 ? 11.793 18.143 -10.604 1.00 84.38 93 ARG A N 1
ATOM 683 C CA . ARG A 1 93 ? 11.503 16.706 -10.494 1.00 84.38 93 ARG A CA 1
ATOM 684 C C . ARG A 1 93 ? 10.700 16.342 -9.245 1.00 84.38 93 ARG A C 1
ATOM 686 O O . ARG A 1 93 ? 9.854 15.450 -9.303 1.00 84.38 93 ARG A O 1
ATOM 693 N N . THR A 1 94 ? 10.972 16.994 -8.118 1.00 84.25 94 THR A N 1
ATOM 694 C CA . THR A 1 94 ? 10.325 16.705 -6.825 1.00 84.25 94 THR A CA 1
ATOM 695 C C . THR A 1 94 ? 9.047 17.508 -6.597 1.00 84.25 94 THR A C 1
ATOM 697 O O . THR A 1 94 ? 8.267 17.151 -5.711 1.00 84.25 94 THR A O 1
ATOM 700 N N . LYS A 1 95 ? 8.813 18.559 -7.397 1.00 86.38 95 LYS A N 1
ATOM 701 C CA . LYS A 1 95 ? 7.774 19.580 -7.187 1.00 86.38 95 LYS A CA 1
ATOM 702 C C . LYS A 1 95 ? 7.917 20.307 -5.841 1.00 86.38 95 LYS A C 1
ATOM 704 O O . LYS A 1 95 ? 6.922 20.720 -5.249 1.00 86.38 95 LYS A O 1
ATOM 709 N N . LEU A 1 96 ? 9.149 20.440 -5.350 1.00 84.00 96 LEU A N 1
ATOM 710 C CA . LEU A 1 96 ? 9.497 21.201 -4.148 1.00 84.00 96 LEU A CA 1
ATOM 711 C C . LEU A 1 96 ? 10.210 22.492 -4.551 1.00 84.00 96 LEU A C 1
ATOM 713 O O . LEU A 1 96 ? 10.856 22.548 -5.593 1.00 84.00 96 LEU A O 1
ATOM 717 N N . SER A 1 97 ? 10.115 23.538 -3.731 1.00 92.06 97 SER A N 1
ATOM 718 C CA . SER A 1 97 ? 10.900 24.752 -3.965 1.00 92.06 97 SER A CA 1
ATOM 719 C C . SER A 1 97 ? 12.370 24.520 -3.610 1.00 92.06 97 SER A C 1
ATOM 721 O O . SER A 1 97 ? 12.690 23.719 -2.730 1.00 92.06 97 SER A O 1
ATOM 723 N N . GLU A 1 98 ? 13.280 25.272 -4.231 1.00 90.44 98 GLU A N 1
ATOM 724 C CA . GLU A 1 98 ? 14.707 25.180 -3.895 1.00 90.44 98 GLU A CA 1
ATOM 725 C C . GLU A 1 98 ? 14.983 25.484 -2.412 1.00 90.44 98 GLU A C 1
ATOM 727 O O . GLU A 1 98 ? 15.880 24.887 -1.821 1.00 90.44 98 GLU A O 1
ATOM 732 N N . MET A 1 99 ? 14.181 26.357 -1.784 1.00 89.06 99 MET A N 1
ATOM 733 C CA . MET A 1 99 ? 14.284 26.654 -0.348 1.00 89.06 99 MET A CA 1
ATOM 734 C C . MET A 1 99 ? 14.001 25.432 0.532 1.00 89.06 99 MET A C 1
ATOM 736 O O . MET A 1 99 ? 14.566 25.323 1.614 1.00 89.06 99 MET A O 1
ATOM 740 N N . VAL A 1 100 ? 13.131 24.523 0.080 1.00 89.75 100 VAL A N 1
ATOM 741 C CA . VAL A 1 100 ? 12.818 23.272 0.786 1.00 89.75 100 VAL A CA 1
ATOM 742 C C . VAL A 1 100 ? 13.867 22.201 0.491 1.00 89.75 100 VAL A C 1
ATOM 744 O O . VAL A 1 100 ? 14.173 21.396 1.359 1.00 89.75 100 VAL A O 1
ATOM 747 N N . ILE A 1 101 ? 14.460 22.193 -0.702 1.00 91.06 101 ILE A N 1
ATOM 748 C CA . ILE A 1 101 ? 15.437 21.166 -1.094 1.00 91.06 101 ILE A CA 1
ATOM 749 C C . ILE A 1 101 ? 16.763 21.306 -0.355 1.00 91.06 101 ILE A C 1
ATOM 751 O O . ILE A 1 101 ? 17.330 20.296 0.048 1.00 91.06 101 ILE A O 1
ATOM 755 N N . ARG A 1 102 ? 17.257 22.531 -0.150 1.00 91.94 102 ARG A N 1
ATOM 756 C CA . ARG A 1 102 ? 18.547 22.776 0.522 1.00 91.94 102 ARG A CA 1
ATOM 757 C C . ARG A 1 102 ? 18.662 22.110 1.905 1.00 91.94 102 ARG A C 1
ATOM 759 O O . ARG A 1 102 ? 19.598 21.335 2.081 1.00 91.94 102 ARG A O 1
ATOM 766 N N . PRO A 1 103 ? 17.719 22.291 2.853 1.00 91.62 103 PRO A N 1
ATOM 767 C CA . PRO A 1 103 ? 17.805 21.615 4.150 1.00 91.62 103 PRO A CA 1
ATOM 768 C C . PRO A 1 103 ? 17.697 20.083 4.046 1.00 91.62 103 PRO A C 1
ATOM 770 O O . PRO A 1 103 ? 18.288 19.381 4.864 1.00 91.62 103 PRO A O 1
ATOM 773 N N . LEU A 1 104 ? 16.999 19.551 3.035 1.00 93.00 104 LEU A N 1
ATOM 774 C CA . LEU A 1 104 ? 16.912 18.104 2.789 1.00 93.00 104 LEU A CA 1
ATOM 775 C C . LEU A 1 104 ? 18.229 17.546 2.219 1.00 93.00 104 LEU A C 1
ATOM 777 O O . LEU A 1 104 ? 18.658 16.463 2.607 1.00 93.00 104 LEU A O 1
ATOM 781 N N . LEU A 1 105 ? 18.908 18.288 1.337 1.00 92.44 105 LEU A N 1
ATOM 782 C CA . LEU A 1 105 ? 20.249 17.936 0.852 1.00 92.44 105 LEU A CA 1
ATOM 783 C C . LEU A 1 105 ? 21.288 17.991 1.977 1.00 92.44 105 LEU A C 1
ATOM 785 O O . LEU A 1 105 ? 22.149 17.118 2.043 1.00 92.44 105 LEU A O 1
ATOM 789 N N . ASP A 1 106 ? 21.187 18.962 2.886 1.00 90.56 106 ASP A N 1
ATOM 790 C CA . ASP A 1 106 ? 22.039 19.024 4.075 1.00 90.56 106 ASP A CA 1
ATOM 791 C C . ASP A 1 106 ? 21.820 17.835 5.015 1.00 90.56 106 ASP A C 1
ATOM 793 O O . ASP A 1 106 ? 22.784 17.285 5.551 1.00 90.56 106 ASP A O 1
ATOM 797 N N . GLU A 1 107 ? 20.572 17.396 5.192 1.00 89.31 107 GLU A N 1
ATOM 798 C CA . GLU A 1 107 ? 20.265 16.178 5.943 1.00 89.31 107 GLU A CA 1
ATOM 799 C C . GLU A 1 107 ? 20.876 14.938 5.275 1.00 89.31 107 GLU A C 1
ATOM 801 O O . GLU A 1 107 ? 21.537 14.140 5.943 1.00 89.31 107 GLU A O 1
ATOM 806 N N . LEU A 1 108 ? 20.743 14.803 3.952 1.00 89.69 108 LEU A N 1
ATOM 807 C CA . LEU A 1 108 ? 21.372 13.714 3.198 1.00 89.69 108 LEU A CA 1
ATOM 808 C C . LEU A 1 108 ? 22.903 13.759 3.268 1.00 89.69 108 LEU A C 1
ATOM 810 O O . LEU A 1 108 ? 23.539 12.711 3.370 1.00 89.69 108 LEU A O 1
ATOM 814 N N . ARG A 1 109 ? 23.503 14.953 3.266 1.00 89.38 109 ARG A N 1
ATOM 815 C CA . ARG A 1 109 ? 24.946 15.146 3.454 1.00 89.38 109 ARG A CA 1
ATOM 816 C C . ARG A 1 109 ? 25.395 14.727 4.852 1.00 89.38 109 ARG A C 1
ATOM 818 O O . ARG A 1 109 ? 26.392 14.026 4.974 1.00 89.38 109 ARG A O 1
ATOM 825 N N . ARG A 1 110 ? 24.662 15.097 5.912 1.00 84.94 110 ARG A N 1
ATOM 826 C CA . ARG A 1 110 ? 24.952 14.647 7.293 1.00 84.94 110 ARG A CA 1
ATOM 827 C C . ARG A 1 110 ? 24.879 13.130 7.446 1.00 84.94 110 ARG A C 1
ATOM 829 O O . ARG A 1 110 ? 25.550 12.571 8.308 1.00 84.94 110 ARG A O 1
ATOM 836 N N . ARG A 1 111 ? 24.068 12.485 6.610 1.00 83.62 111 ARG A N 1
ATOM 837 C CA . ARG A 1 111 ? 23.932 11.029 6.522 1.00 83.62 111 ARG A CA 1
ATOM 838 C C . ARG A 1 111 ? 24.905 10.387 5.541 1.00 83.62 111 ARG A C 1
ATOM 840 O O . ARG A 1 111 ? 24.802 9.187 5.331 1.00 83.62 111 ARG A O 1
ATOM 847 N N . ASP A 1 112 ? 25.828 11.143 4.948 1.00 82.56 112 ASP A N 1
ATOM 848 C CA . ASP A 1 112 ? 26.818 10.604 4.011 1.00 82.56 112 ASP A CA 1
ATOM 849 C C . ASP A 1 112 ? 26.175 9.916 2.781 1.00 82.56 112 ASP A C 1
ATOM 851 O O . ASP A 1 112 ? 26.634 8.898 2.267 1.00 82.56 112 ASP A O 1
ATOM 855 N N . LEU A 1 113 ? 25.049 10.469 2.314 1.00 87.25 113 LEU A N 1
ATOM 856 C CA . LEU A 1 113 ? 24.340 10.019 1.109 1.00 87.25 113 LEU A CA 1
ATOM 857 C C . LEU A 1 113 ? 24.532 10.964 -0.080 1.00 87.25 113 LEU A C 1
ATOM 859 O O . LEU A 1 113 ? 24.277 10.579 -1.222 1.00 87.25 113 LEU A O 1
ATOM 863 N N . VAL A 1 114 ? 24.979 12.193 0.180 1.00 91.12 114 VAL A N 1
ATOM 864 C CA . VAL A 1 114 ? 25.225 13.239 -0.818 1.00 91.12 114 VAL A CA 1
ATOM 865 C C . VAL A 1 114 ? 26.525 13.957 -0.490 1.00 91.12 114 VAL A C 1
ATOM 867 O O . VAL A 1 114 ? 26.791 14.269 0.670 1.00 91.12 114 VAL A O 1
ATOM 870 N N . VAL A 1 115 ? 27.310 14.255 -1.522 1.00 89.06 115 VAL A N 1
ATOM 871 C CA . VAL A 1 115 ? 28.527 15.062 -1.427 1.00 89.06 115 VAL A CA 1
ATOM 872 C C . VAL A 1 115 ? 28.252 16.419 -2.062 1.00 89.06 115 VAL A C 1
ATOM 874 O O . VAL A 1 115 ? 27.819 16.495 -3.215 1.00 89.06 115 VAL A O 1
ATOM 877 N N . LEU A 1 116 ? 28.487 17.483 -1.293 1.00 89.81 116 LEU A N 1
ATOM 878 C CA . LEU A 1 116 ? 28.311 18.866 -1.729 1.00 89.81 116 LEU A CA 1
ATOM 879 C C . LEU A 1 116 ? 29.669 19.581 -1.774 1.00 89.81 116 LEU A C 1
ATOM 881 O O . LEU A 1 116 ? 30.447 19.466 -0.827 1.00 89.81 116 LEU A O 1
ATOM 885 N N . ASP A 1 117 ? 29.916 20.342 -2.839 1.00 86.50 117 ASP A N 1
ATOM 886 C CA . ASP A 1 117 ? 30.990 21.337 -2.941 1.00 86.50 117 ASP A CA 1
ATOM 887 C C . ASP A 1 117 ? 30.357 22.736 -2.949 1.00 86.50 117 ASP A C 1
ATOM 889 O O . ASP A 1 117 ? 29.797 23.201 -3.948 1.00 86.50 117 ASP A O 1
ATOM 893 N N . GLY A 1 118 ? 30.329 23.369 -1.775 1.00 86.12 118 GLY A N 1
ATOM 894 C CA . GLY A 1 118 ? 29.476 24.530 -1.533 1.00 86.12 118 GLY A CA 1
ATOM 895 C C . GLY A 1 118 ? 27.998 24.176 -1.733 1.00 86.12 118 GLY A C 1
ATOM 896 O O . GLY A 1 118 ? 27.455 23.341 -1.017 1.00 86.12 118 GLY A O 1
ATOM 897 N N . GLU A 1 119 ? 27.356 24.809 -2.717 1.00 82.19 119 GLU A N 1
ATOM 898 C CA . GLU A 1 119 ? 25.952 24.560 -3.092 1.00 82.19 119 GLU A CA 1
ATOM 899 C C . GLU A 1 119 ? 25.810 23.584 -4.275 1.00 82.19 119 GLU A C 1
ATOM 901 O O . GLU A 1 119 ? 24.695 23.298 -4.717 1.00 82.19 119 GLU A O 1
ATOM 906 N N . LEU A 1 120 ? 26.926 23.109 -4.839 1.00 89.69 120 LEU A N 1
ATOM 907 C CA . LEU A 1 120 ? 26.920 22.170 -5.955 1.00 89.69 120 LEU A CA 1
ATOM 908 C C . LEU A 1 120 ? 26.883 20.741 -5.433 1.00 89.69 120 LEU A C 1
ATOM 910 O O . LEU A 1 120 ? 27.628 20.371 -4.531 1.00 89.69 120 LEU A O 1
ATOM 914 N N . ILE A 1 121 ? 26.035 19.923 -6.042 1.00 94.06 121 ILE A N 1
ATOM 915 C CA . ILE A 1 121 ? 26.042 18.484 -5.815 1.00 94.06 121 ILE A CA 1
ATOM 916 C C . ILE A 1 121 ? 27.163 17.914 -6.677 1.00 94.06 121 ILE A C 1
ATOM 918 O O . ILE A 1 121 ? 27.179 18.163 -7.876 1.00 94.06 121 ILE A O 1
ATOM 922 N N . VAL A 1 122 ? 28.093 17.183 -6.068 1.00 92.25 122 VAL A N 1
ATOM 923 C CA . VAL A 1 122 ? 29.244 16.564 -6.759 1.00 92.25 122 VAL A CA 1
ATOM 924 C C . VAL A 1 122 ? 29.287 15.042 -6.575 1.00 92.25 122 VAL A C 1
ATOM 926 O O . VAL A 1 122 ? 30.159 14.352 -7.099 1.00 92.25 122 VAL A O 1
ATOM 929 N N . GLY A 1 123 ? 28.327 14.494 -5.829 1.00 90.69 123 GLY A N 1
ATOM 930 C CA . GLY A 1 123 ? 28.155 13.059 -5.655 1.00 90.69 123 GLY A CA 1
ATOM 931 C C . GLY A 1 123 ? 26.859 12.727 -4.929 1.00 90.69 123 GLY A C 1
ATOM 932 O O . GLY A 1 123 ? 26.348 13.513 -4.130 1.00 90.69 123 GLY A O 1
ATOM 933 N N . ALA A 1 124 ? 26.323 11.546 -5.206 1.00 92.12 124 ALA A N 1
ATOM 934 C CA . ALA A 1 124 ? 25.110 11.030 -4.589 1.00 92.12 124 ALA A CA 1
ATOM 935 C C . ALA A 1 124 ? 25.198 9.509 -4.549 1.00 92.12 124 ALA A C 1
ATOM 937 O O . ALA A 1 124 ? 25.050 8.867 -5.582 1.00 92.12 124 ALA A O 1
ATOM 938 N N . TYR A 1 125 ? 25.456 8.934 -3.378 1.00 88.00 125 TYR A N 1
ATOM 939 C CA . TYR A 1 125 ? 25.819 7.524 -3.235 1.00 88.00 125 TYR A CA 1
ATOM 940 C C . TYR A 1 125 ? 24.760 6.595 -3.875 1.00 88.00 125 TYR A C 1
ATOM 942 O O . TYR A 1 125 ? 23.602 6.638 -3.441 1.00 88.00 125 TYR A O 1
ATOM 950 N N . PRO A 1 126 ? 25.100 5.772 -4.897 1.00 92.19 126 PRO A N 1
ATOM 951 C CA . PRO A 1 126 ? 26.444 5.275 -5.259 1.00 92.19 126 PRO A CA 1
ATOM 952 C C . PRO A 1 126 ? 27.253 6.063 -6.322 1.00 92.19 126 PRO A C 1
ATOM 954 O O . PRO A 1 126 ? 28.322 5.613 -6.730 1.00 92.19 126 PRO A O 1
ATOM 957 N N . PHE A 1 127 ? 26.774 7.199 -6.817 1.00 94.31 127 PHE A N 1
ATOM 958 C CA . PHE A 1 127 ? 27.375 7.974 -7.911 1.00 94.31 127 PHE A CA 1
ATOM 959 C C . PHE A 1 127 ? 28.342 9.075 -7.462 1.00 94.31 127 PHE A C 1
ATOM 961 O O . PHE A 1 127 ? 28.193 9.637 -6.375 1.00 94.31 127 PHE A O 1
ATOM 968 N N . SER A 1 128 ? 29.279 9.433 -8.346 1.00 91.81 128 SER A N 1
ATOM 969 C CA . SER A 1 128 ? 30.253 10.516 -8.165 1.00 91.81 128 SER A CA 1
ATOM 970 C C . SER A 1 128 ? 30.519 11.279 -9.468 1.00 91.81 128 SER A C 1
ATOM 972 O O . SER A 1 128 ? 30.602 10.675 -10.540 1.00 91.81 128 SER A O 1
ATOM 974 N N . ASP A 1 129 ? 30.716 12.596 -9.386 1.00 91.06 129 ASP A N 1
ATOM 975 C CA . ASP A 1 129 ? 31.242 13.392 -10.505 1.00 91.06 129 ASP A CA 1
ATOM 976 C C . ASP A 1 129 ? 32.769 13.309 -10.564 1.00 91.06 129 ASP A C 1
ATOM 978 O O . ASP A 1 129 ? 33.379 13.521 -11.616 1.00 91.06 129 ASP A O 1
ATOM 982 N N . HIS A 1 130 ? 33.405 12.942 -9.451 1.00 89.00 130 HIS A N 1
ATOM 983 C CA . HIS A 1 130 ? 34.833 12.687 -9.418 1.00 89.00 130 HIS A CA 1
ATOM 984 C C . HIS A 1 130 ? 35.161 11.372 -10.128 1.00 89.00 130 HIS A C 1
ATOM 986 O O . HIS A 1 130 ? 34.459 10.368 -10.002 1.00 89.00 130 HIS A O 1
ATOM 992 N N . ASN A 1 131 ? 36.276 11.364 -10.857 1.00 88.12 131 ASN A N 1
ATOM 993 C CA . ASN A 1 131 ? 36.790 10.144 -11.459 1.00 88.12 131 ASN A CA 1
ATOM 994 C C . ASN A 1 131 ? 37.435 9.263 -10.381 1.00 88.12 131 ASN A C 1
ATOM 996 O O . ASN A 1 131 ? 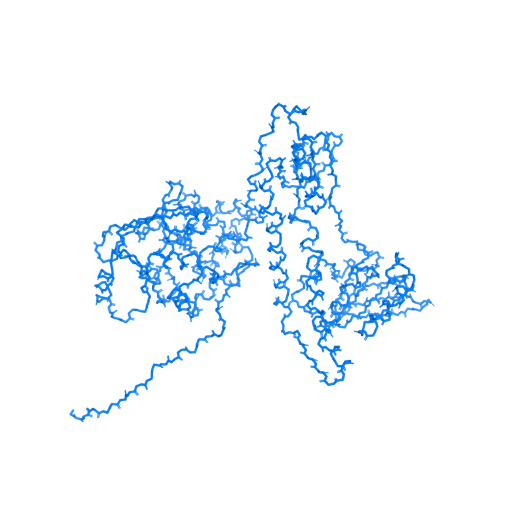38.579 9.481 -9.989 1.00 88.12 131 ASN A O 1
ATOM 1000 N N . THR A 1 132 ? 36.694 8.257 -9.934 1.00 89.00 132 THR A N 1
ATOM 1001 C CA . THR A 1 132 ? 37.144 7.229 -8.983 1.00 89.00 132 THR A CA 1
ATOM 1002 C C . THR A 1 132 ? 37.895 6.082 -9.662 1.00 89.00 132 THR A C 1
ATOM 1004 O O . THR A 1 132 ? 38.403 5.188 -8.996 1.00 89.00 132 THR A O 1
ATOM 1007 N N . GLY A 1 133 ? 37.940 6.067 -10.998 1.00 89.75 133 GLY A N 1
ATOM 1008 C CA . GLY A 1 133 ? 38.400 4.935 -11.797 1.00 89.75 133 GLY A CA 1
ATOM 1009 C C . GLY A 1 133 ? 37.306 3.904 -12.090 1.00 89.75 133 GLY A C 1
ATOM 1010 O O . GLY A 1 133 ? 37.441 3.170 -13.063 1.00 89.75 133 GLY A O 1
ATOM 1011 N N . HIS A 1 134 ? 36.202 3.878 -11.338 1.00 95.69 134 HIS A N 1
ATOM 1012 C CA . HIS A 1 134 ? 35.095 2.939 -11.541 1.00 95.69 134 HIS A CA 1
ATOM 1013 C C . HIS A 1 134 ? 34.045 3.528 -12.486 1.00 95.69 134 HIS A C 1
ATOM 1015 O O . HIS A 1 134 ? 33.072 4.153 -12.061 1.00 95.69 134 HIS A O 1
ATOM 1021 N N . ARG A 1 135 ? 34.239 3.343 -13.792 1.00 96.56 135 ARG A N 1
ATOM 1022 C CA . ARG A 1 135 ? 33.330 3.874 -14.813 1.00 96.56 135 ARG A CA 1
ATOM 1023 C C . ARG A 1 135 ? 32.233 2.869 -15.117 1.00 96.56 135 ARG A C 1
ATOM 1025 O O . ARG A 1 135 ? 32.530 1.733 -15.466 1.00 96.56 135 ARG A O 1
ATOM 1032 N N . VAL A 1 136 ? 30.982 3.300 -15.046 1.00 97.06 136 VAL A N 1
ATOM 1033 C CA . VAL A 1 136 ? 29.806 2.500 -15.395 1.00 97.06 136 VAL A CA 1
ATOM 1034 C C . VAL A 1 136 ? 29.158 3.118 -16.623 1.00 97.06 136 VAL A C 1
ATOM 1036 O O . VAL A 1 136 ? 28.885 4.314 -16.655 1.00 97.06 136 VAL A O 1
ATOM 1039 N N . THR A 1 137 ? 28.927 2.322 -17.655 1.00 96.25 137 THR A N 1
ATOM 1040 C CA . THR A 1 137 ? 28.190 2.723 -18.846 1.00 96.25 137 THR A CA 1
ATOM 1041 C C . THR A 1 137 ? 26.789 2.131 -18.795 1.00 96.25 137 THR A C 1
ATOM 1043 O O . THR A 1 137 ? 26.637 0.921 -18.644 1.00 96.25 137 THR A O 1
ATOM 1046 N N . LEU A 1 138 ? 25.783 2.990 -18.930 1.00 89.56 138 LEU A N 1
ATOM 1047 C CA . LEU A 1 138 ? 24.358 2.689 -18.839 1.00 89.56 138 LEU A CA 1
ATOM 1048 C C . LEU A 1 138 ? 23.635 3.467 -19.944 1.00 89.56 138 LEU A C 1
ATOM 1050 O O . LEU A 1 138 ? 23.803 4.681 -20.051 1.00 89.56 138 LEU A O 1
ATOM 1054 N N . ASP A 1 139 ? 22.907 2.771 -20.820 1.00 86.06 139 ASP A N 1
ATOM 1055 C CA . ASP A 1 139 ? 22.243 3.345 -22.006 1.00 86.06 139 ASP A CA 1
ATOM 1056 C C . ASP A 1 139 ? 23.140 4.278 -22.847 1.00 86.06 139 ASP A C 1
ATOM 1058 O O . ASP A 1 139 ? 22.730 5.344 -23.311 1.00 86.06 139 ASP A O 1
ATOM 1062 N N . GLY A 1 140 ? 24.411 3.903 -23.015 1.00 84.88 140 GLY A N 1
ATOM 1063 C CA . GLY A 1 140 ? 25.398 4.679 -23.776 1.00 84.88 140 GLY A CA 1
ATOM 1064 C C . GLY A 1 140 ? 25.962 5.910 -23.053 1.00 84.88 140 GLY A C 1
ATOM 1065 O O . GLY A 1 140 ? 26.831 6.590 -23.598 1.00 84.88 140 GLY A O 1
ATOM 1066 N N . ARG A 1 141 ? 25.533 6.190 -21.819 1.00 88.94 141 ARG A N 1
ATOM 1067 C CA . ARG A 1 141 ? 26.088 7.247 -20.959 1.00 88.94 141 ARG A CA 1
ATOM 1068 C C . ARG A 1 141 ? 27.095 6.649 -20.001 1.00 88.94 141 ARG A C 1
ATOM 1070 O O . ARG A 1 141 ? 26.895 5.540 -19.530 1.00 88.94 141 ARG A O 1
ATOM 1077 N N . THR A 1 142 ? 28.174 7.369 -19.707 1.00 92.69 142 THR A N 1
ATOM 1078 C CA . THR A 1 142 ? 29.167 6.918 -18.724 1.00 92.69 142 THR A CA 1
ATOM 1079 C C . THR A 1 142 ? 29.140 7.803 -17.492 1.00 92.69 142 THR A C 1
ATOM 1081 O O . THR A 1 142 ? 29.191 9.020 -17.622 1.00 92.69 142 THR A O 1
ATOM 1084 N N . LEU A 1 143 ? 29.111 7.171 -16.327 1.00 93.44 143 LEU A N 1
ATOM 1085 C CA . LEU A 1 143 ? 29.083 7.777 -15.000 1.00 93.44 143 LEU A CA 1
ATOM 1086 C C . LEU A 1 143 ? 30.160 7.134 -14.113 1.00 93.44 143 LEU A C 1
ATOM 1088 O O . LEU A 1 143 ? 30.634 6.038 -14.425 1.00 93.44 143 LEU A O 1
ATOM 1092 N N . ASN A 1 144 ? 30.564 7.797 -13.027 1.00 93.94 144 ASN A N 1
ATOM 1093 C CA . ASN A 1 144 ? 31.496 7.210 -12.062 1.00 93.94 144 ASN A CA 1
ATOM 1094 C C . ASN A 1 144 ? 30.728 6.660 -10.856 1.00 93.94 144 ASN A C 1
ATOM 1096 O O . ASN A 1 144 ? 29.840 7.321 -10.313 1.00 93.94 144 ASN A O 1
ATOM 1100 N N . ALA A 1 145 ? 31.085 5.451 -10.437 1.00 94.06 145 ALA A N 1
ATOM 1101 C CA . ALA A 1 145 ? 30.648 4.868 -9.176 1.00 94.06 145 ALA A CA 1
ATOM 1102 C C . ALA A 1 145 ? 31.628 5.239 -8.057 1.00 94.06 145 ALA A C 1
ATOM 1104 O O . ALA A 1 145 ? 32.817 5.416 -8.312 1.00 94.06 145 ALA A O 1
ATOM 1105 N N . MET A 1 146 ? 31.162 5.338 -6.817 1.00 91.12 146 MET A N 1
ATOM 1106 C CA . MET A 1 146 ? 32.013 5.686 -5.675 1.00 91.12 146 MET A CA 1
ATOM 1107 C C . MET A 1 146 ? 33.050 4.590 -5.354 1.00 91.12 146 MET A C 1
ATOM 1109 O O . MET A 1 146 ? 34.185 4.922 -5.019 1.00 91.12 146 MET A O 1
ATOM 1113 N N . CYS A 1 147 ? 32.715 3.308 -5.538 1.00 91.81 147 CYS A N 1
ATOM 1114 C CA . CYS A 1 147 ? 33.655 2.183 -5.429 1.00 91.81 147 CYS A CA 1
ATOM 1115 C C . CYS A 1 147 ? 33.272 0.964 -6.299 1.00 91.81 147 CYS A C 1
ATOM 1117 O O . CYS A 1 147 ? 32.342 1.016 -7.109 1.00 91.81 147 CYS A O 1
ATOM 1119 N N . ALA A 1 148 ? 33.989 -0.154 -6.136 1.00 94.62 148 ALA A N 1
ATOM 1120 C CA . ALA A 1 148 ? 33.761 -1.382 -6.902 1.00 94.62 148 ALA A CA 1
ATOM 1121 C C . ALA A 1 148 ? 32.378 -2.029 -6.670 1.00 94.62 148 ALA A C 1
ATOM 1123 O O . ALA A 1 148 ? 31.700 -2.378 -7.640 1.00 94.62 148 ALA A O 1
ATOM 1124 N N . VAL A 1 149 ? 31.919 -2.158 -5.417 1.00 94.06 149 VAL A N 1
ATOM 1125 C CA . VAL A 1 149 ? 30.596 -2.755 -5.121 1.00 94.06 149 VAL A CA 1
ATOM 1126 C C . VAL A 1 149 ? 29.450 -1.860 -5.600 1.00 94.06 149 VAL A C 1
ATOM 1128 O O . VAL A 1 149 ? 28.435 -2.346 -6.099 1.00 94.06 149 VAL A O 1
ATOM 1131 N N . ASP A 1 150 ? 29.654 -0.546 -5.536 1.00 93.75 150 ASP A N 1
ATOM 1132 C CA . ASP A 1 150 ? 28.734 0.460 -6.062 1.00 93.75 150 ASP A CA 1
ATOM 1133 C C . ASP A 1 150 ? 28.577 0.307 -7.580 1.00 93.75 150 ASP A C 1
ATOM 1135 O O . ASP A 1 150 ? 27.458 0.291 -8.095 1.00 93.75 150 ASP A O 1
ATOM 1139 N N . ALA A 1 151 ? 29.694 0.118 -8.295 1.00 96.31 151 ALA A N 1
ATOM 1140 C CA . ALA A 1 151 ? 29.699 -0.091 -9.740 1.00 96.31 151 ALA A CA 1
ATOM 1141 C C . ALA A 1 151 ? 28.856 -1.308 -10.151 1.00 96.31 151 ALA A C 1
ATOM 1143 O O . ALA A 1 151 ? 28.102 -1.235 -11.123 1.00 96.31 151 ALA A O 1
ATOM 1144 N N . LEU A 1 152 ? 28.948 -2.400 -9.386 1.00 97.00 152 LEU A N 1
ATOM 1145 C CA . LEU A 1 152 ? 28.162 -3.615 -9.610 1.00 97.00 152 LEU A CA 1
ATOM 1146 C C . LEU A 1 152 ? 26.686 -3.448 -9.227 1.00 97.00 152 LEU A C 1
ATOM 1148 O O . LEU A 1 152 ? 25.814 -4.004 -9.889 1.00 97.00 152 LEU A O 1
ATOM 1152 N N . GLY A 1 153 ? 26.381 -2.657 -8.197 1.00 93.69 153 GLY A N 1
ATOM 1153 C CA . GLY A 1 153 ? 25.009 -2.442 -7.733 1.00 93.69 153 GLY A CA 1
ATOM 1154 C C . GLY A 1 153 ? 24.161 -1.511 -8.603 1.00 93.69 153 GLY A C 1
ATOM 1155 O O . GLY A 1 153 ? 22.932 -1.622 -8.598 1.00 93.69 153 GLY A O 1
ATOM 1156 N N . ILE A 1 154 ? 24.783 -0.607 -9.369 1.00 94.81 154 ILE A N 1
ATOM 1157 C CA . ILE A 1 154 ? 24.073 0.412 -10.165 1.00 94.81 154 ILE A CA 1
ATOM 1158 C C . ILE A 1 154 ? 23.097 -0.199 -11.179 1.00 94.81 154 ILE A C 1
ATOM 1160 O O . ILE A 1 154 ? 21.996 0.331 -11.346 1.00 94.81 154 ILE A O 1
ATOM 1164 N N . GLY A 1 155 ? 23.457 -1.310 -11.830 1.00 93.31 155 GLY A N 1
ATOM 1165 C CA . GLY A 1 155 ? 22.586 -1.953 -12.821 1.00 93.31 155 GLY A CA 1
ATOM 1166 C C . GLY A 1 155 ? 21.268 -2.428 -12.206 1.00 93.31 155 GLY A C 1
ATOM 1167 O O . GLY A 1 155 ? 20.188 -2.003 -12.615 1.00 93.31 155 GLY A O 1
ATOM 1168 N N . ALA A 1 156 ? 21.354 -3.203 -11.123 1.00 89.62 156 ALA A N 1
ATOM 1169 C CA . ALA A 1 156 ? 20.181 -3.680 -10.395 1.00 89.62 156 ALA A CA 1
ATOM 1170 C C . ALA A 1 156 ? 19.363 -2.551 -9.748 1.00 89.62 156 ALA A C 1
ATOM 1172 O O . ALA A 1 156 ? 18.137 -2.635 -9.701 1.00 89.62 156 ALA A O 1
ATOM 1173 N N . MET A 1 157 ? 20.018 -1.486 -9.271 1.00 91.62 157 MET A N 1
ATOM 1174 C CA . MET A 1 157 ? 19.340 -0.299 -8.739 1.00 91.62 157 MET A CA 1
ATOM 1175 C C . MET A 1 157 ? 18.480 0.401 -9.798 1.00 91.62 157 MET A C 1
ATOM 1177 O O . MET A 1 157 ? 17.404 0.904 -9.482 1.00 91.62 157 MET A O 1
ATOM 1181 N N . THR A 1 158 ? 18.969 0.471 -11.037 1.00 89.56 158 THR A N 1
ATOM 1182 C CA . THR A 1 158 ? 18.342 1.222 -12.138 1.00 89.56 158 THR A CA 1
ATOM 1183 C C . THR A 1 158 ? 17.478 0.359 -13.061 1.00 89.56 158 THR A C 1
ATOM 1185 O O . THR A 1 158 ? 16.822 0.909 -13.944 1.00 89.56 158 THR A O 1
ATOM 1188 N N . ASP A 1 159 ? 17.437 -0.958 -12.827 1.00 89.44 159 ASP A N 1
ATOM 1189 C CA . ASP A 1 159 ? 16.807 -1.979 -13.677 1.00 89.44 159 ASP A CA 1
ATOM 1190 C C . ASP A 1 159 ? 17.348 -1.963 -15.119 1.00 89.44 159 ASP A C 1
ATOM 1192 O O . ASP A 1 159 ? 16.590 -2.060 -16.085 1.00 89.44 159 ASP A O 1
ATOM 1196 N N . ARG A 1 160 ? 18.672 -1.814 -15.270 1.00 91.62 160 ARG A N 1
ATOM 1197 C CA . ARG A 1 160 ? 19.361 -1.711 -16.566 1.00 91.62 160 ARG A CA 1
ATOM 1198 C C . ARG A 1 160 ? 20.664 -2.506 -16.569 1.00 91.62 160 ARG A C 1
ATOM 1200 O O . ARG A 1 160 ? 21.335 -2.631 -15.547 1.00 91.62 160 ARG A O 1
ATOM 1207 N N . ASP A 1 161 ? 21.027 -3.013 -17.740 1.00 95.25 161 ASP A N 1
ATOM 1208 C CA . ASP A 1 161 ? 22.328 -3.643 -17.957 1.00 95.25 161 ASP A CA 1
ATOM 1209 C C . ASP A 1 161 ? 23.427 -2.581 -18.049 1.00 95.25 161 ASP A C 1
ATOM 1211 O O . ASP A 1 161 ? 23.219 -1.465 -18.535 1.00 95.25 161 ASP A O 1
ATOM 1215 N N . THR A 1 162 ? 24.611 -2.929 -17.557 1.00 96.69 162 THR A N 1
ATOM 1216 C CA . THR A 1 162 ? 25.749 -2.021 -17.424 1.00 96.69 162 THR A CA 1
ATOM 1217 C C . THR A 1 162 ? 27.021 -2.626 -17.995 1.00 96.69 162 THR A C 1
ATOM 1219 O O . THR A 1 162 ? 27.243 -3.835 -17.932 1.00 96.69 162 THR A O 1
ATOM 1222 N N . ALA A 1 163 ? 27.893 -1.762 -18.511 1.00 97.88 163 ALA A N 1
ATOM 1223 C CA . ALA A 1 163 ? 29.283 -2.095 -18.799 1.00 97.88 163 ALA A CA 1
ATOM 1224 C C . ALA A 1 163 ? 30.196 -1.301 -17.861 1.00 97.88 163 ALA A C 1
ATOM 1226 O O . ALA A 1 163 ? 30.211 -0.075 -17.884 1.00 97.88 163 ALA A O 1
ATOM 1227 N N . ILE A 1 164 ? 30.950 -1.993 -17.022 1.00 98.25 164 ILE A N 1
ATOM 1228 C CA . ILE A 1 164 ? 31.845 -1.425 -16.023 1.00 98.25 164 ILE A CA 1
ATOM 1229 C C . ILE A 1 164 ? 33.275 -1.524 -16.548 1.00 98.25 164 ILE A C 1
ATOM 1231 O O . ILE A 1 164 ? 33.699 -2.570 -17.037 1.00 98.25 164 ILE A O 1
ATOM 1235 N N . ALA A 1 165 ? 34.027 -0.437 -16.431 1.00 97.81 165 ALA A N 1
ATOM 1236 C CA . ALA A 1 165 ? 35.448 -0.373 -16.720 1.00 97.81 165 ALA A CA 1
ATOM 1237 C C . ALA A 1 165 ? 36.165 0.201 -15.496 1.00 97.81 165 ALA A C 1
ATOM 1239 O O . ALA A 1 165 ? 35.912 1.343 -15.110 1.00 97.81 165 ALA A O 1
ATOM 1240 N N . SER A 1 166 ? 37.048 -0.588 -14.889 1.00 97.75 166 SER A N 1
ATOM 1241 C CA . SER A 1 166 ? 37.755 -0.214 -13.664 1.00 97.75 166 SER A CA 1
ATOM 1242 C C . SER A 1 166 ? 39.221 -0.621 -13.723 1.00 97.75 166 SER A C 1
ATOM 1244 O O . SER A 1 166 ? 39.507 -1.736 -14.155 1.00 97.75 166 SER A O 1
ATOM 1246 N N . PRO A 1 167 ? 40.169 0.214 -13.270 1.00 96.94 167 PRO A N 1
ATOM 1247 C CA . PRO A 1 167 ? 41.548 -0.222 -13.125 1.00 96.94 167 PRO A CA 1
ATOM 1248 C C . PRO A 1 167 ? 41.655 -1.274 -12.017 1.00 96.94 167 PRO A C 1
ATOM 1250 O O . PRO A 1 167 ? 40.925 -1.239 -11.024 1.00 96.94 167 PRO A O 1
ATOM 1253 N N . CYS A 1 168 ? 42.594 -2.197 -12.182 1.00 96.56 168 CYS A N 1
ATOM 1254 C CA . CYS A 1 168 ? 43.042 -3.085 -11.125 1.00 96.56 168 CYS A CA 1
ATOM 1255 C C . CYS A 1 168 ? 43.754 -2.277 -10.037 1.00 96.56 168 CYS A C 1
ATOM 1257 O O . CYS A 1 168 ? 44.691 -1.538 -10.341 1.00 96.56 168 CYS A O 1
ATOM 1259 N N . GLY A 1 169 ? 43.378 -2.484 -8.773 1.00 92.50 169 GLY A N 1
ATOM 1260 C CA . GLY A 1 169 ? 43.951 -1.769 -7.627 1.00 92.50 169 GLY A CA 1
ATOM 1261 C C . GLY A 1 169 ? 45.456 -1.977 -7.408 1.00 92.50 169 GLY A C 1
ATOM 1262 O O . GLY A 1 169 ? 46.069 -1.186 -6.698 1.00 92.50 169 GLY A O 1
ATOM 1263 N N . HIS A 1 170 ? 46.056 -3.004 -8.023 1.00 93.81 170 HIS A N 1
ATOM 1264 C CA . HIS A 1 170 ? 47.493 -3.290 -7.946 1.00 93.81 170 HIS A CA 1
ATOM 1265 C C . HIS A 1 170 ? 48.258 -2.818 -9.194 1.00 93.81 170 HIS A C 1
ATOM 1267 O O . HIS A 1 170 ? 49.090 -1.923 -9.120 1.00 93.81 170 HIS A O 1
ATOM 1273 N N . CYS A 1 171 ? 47.962 -3.399 -10.362 1.00 94.25 171 CYS A N 1
ATOM 1274 C CA . CYS A 1 171 ? 48.744 -3.170 -11.586 1.00 94.25 171 CYS A CA 1
ATOM 1275 C C . CYS A 1 171 ? 48.198 -2.058 -12.501 1.00 94.25 171 CYS A C 1
ATOM 1277 O O . CYS A 1 171 ? 48.822 -1.732 -13.508 1.00 94.25 171 CYS A O 1
ATOM 1279 N N . GLY A 1 172 ? 47.006 -1.519 -12.217 1.00 95.00 172 GLY A N 1
ATOM 1280 C CA . GLY A 1 172 ? 46.348 -0.502 -13.045 1.00 95.00 172 GLY A CA 1
ATOM 1281 C C . GLY A 1 172 ? 45.756 -1.000 -14.372 1.00 95.00 172 GLY A C 1
ATOM 1282 O O . GLY A 1 172 ? 45.094 -0.222 -15.058 1.00 95.00 172 GLY A O 1
ATOM 1283 N N . ALA A 1 173 ? 45.942 -2.276 -14.739 1.00 96.44 173 ALA A N 1
ATOM 1284 C CA . ALA A 1 173 ? 45.336 -2.855 -15.939 1.00 96.44 173 ALA A CA 1
ATOM 1285 C C . ALA A 1 173 ? 43.803 -2.796 -15.876 1.00 96.44 173 ALA A C 1
ATOM 1287 O O . ALA A 1 173 ? 43.208 -2.884 -14.802 1.00 96.44 173 ALA A O 1
ATOM 1288 N N . LEU A 1 174 ? 43.164 -2.634 -17.033 1.00 97.38 174 LEU A N 1
ATOM 1289 C CA . LEU A 1 174 ? 41.725 -2.421 -17.099 1.00 97.38 174 LEU A CA 1
ATOM 1290 C C . LEU A 1 174 ? 40.958 -3.737 -16.938 1.00 97.38 174 LEU A C 1
ATOM 1292 O O . LEU A 1 174 ? 41.190 -4.685 -17.681 1.00 97.38 174 LEU A O 1
ATOM 1296 N N . ILE A 1 175 ? 40.011 -3.745 -16.007 1.00 98.44 175 ILE A N 1
ATOM 1297 C CA . ILE A 1 175 ? 39.032 -4.806 -15.785 1.00 98.44 175 ILE A CA 1
ATOM 1298 C C . ILE A 1 175 ? 37.712 -4.350 -16.405 1.00 98.44 175 ILE A C 1
ATOM 1300 O O . ILE A 1 175 ? 37.266 -3.221 -16.166 1.00 98.44 175 ILE A O 1
ATOM 1304 N N . ARG A 1 176 ? 37.102 -5.213 -17.217 1.00 98.50 176 ARG A N 1
ATOM 1305 C CA . ARG A 1 176 ? 35.819 -4.974 -17.880 1.00 98.50 176 ARG A CA 1
ATOM 1306 C C . ARG A 1 176 ? 34.798 -5.980 -17.384 1.00 98.50 176 ARG A C 1
ATOM 1308 O O . ARG A 1 176 ? 35.063 -7.174 -17.373 1.00 98.50 176 ARG A O 1
ATOM 1315 N N . ILE A 1 177 ? 33.635 -5.497 -16.976 1.00 98.56 177 ILE A N 1
ATOM 1316 C CA . ILE A 1 177 ? 32.534 -6.339 -16.506 1.00 98.56 177 ILE A CA 1
ATOM 1317 C C . ILE A 1 177 ? 31.283 -5.892 -17.244 1.00 98.56 177 ILE A C 1
ATOM 1319 O O . ILE A 1 177 ? 31.000 -4.700 -17.297 1.00 98.56 177 ILE A O 1
ATOM 1323 N N . THR A 1 178 ? 30.527 -6.818 -17.813 1.00 98.00 178 THR A N 1
ATOM 1324 C CA . THR A 1 178 ? 29.211 -6.524 -18.386 1.00 98.00 178 THR A CA 1
ATOM 1325 C C . THR A 1 178 ? 28.147 -7.321 -17.657 1.00 98.00 178 THR A C 1
ATOM 1327 O O . THR A 1 178 ? 28.380 -8.460 -17.251 1.00 98.00 178 THR A O 1
ATOM 1330 N N . THR A 1 179 ? 26.988 -6.708 -17.452 1.00 97.69 179 THR A N 1
ATOM 1331 C CA . THR A 1 179 ? 25.844 -7.342 -16.797 1.00 97.69 179 THR A CA 1
ATOM 1332 C C . THR A 1 179 ? 24.719 -7.617 -17.793 1.00 97.69 179 THR A C 1
ATOM 1334 O O . THR A 1 179 ? 24.669 -7.036 -18.876 1.00 97.69 179 THR A O 1
ATOM 1337 N N . GLN A 1 180 ? 23.846 -8.548 -17.423 1.00 94.62 180 GLN A N 1
ATOM 1338 C CA . GLN A 1 180 ? 22.612 -8.915 -18.111 1.00 94.62 180 GLN A CA 1
ATOM 1339 C C . GLN A 1 180 ? 21.480 -9.092 -17.087 1.00 94.62 180 GLN A C 1
ATOM 1341 O O . GLN A 1 180 ? 21.687 -8.997 -15.871 1.00 94.62 180 GLN A O 1
ATOM 1346 N N . ASP A 1 181 ? 20.277 -9.393 -17.578 1.00 92.50 181 ASP A N 1
ATOM 1347 C CA . ASP A 1 181 ? 19.070 -9.545 -16.755 1.00 92.50 181 ASP A CA 1
ATOM 1348 C C . ASP A 1 181 ? 18.767 -8.291 -15.916 1.00 92.50 181 ASP A C 1
ATOM 1350 O O . ASP A 1 181 ? 18.416 -8.344 -14.734 1.00 92.50 181 ASP A O 1
ATOM 1354 N N . ARG A 1 182 ? 18.906 -7.125 -16.556 1.00 89.50 182 ARG A N 1
ATOM 1355 C CA . ARG A 1 182 ? 18.686 -5.807 -15.950 1.00 89.50 182 ARG A CA 1
ATOM 1356 C C . ARG A 1 182 ? 19.634 -5.578 -14.772 1.00 89.50 182 ARG A C 1
ATOM 1358 O O . ARG A 1 182 ? 19.223 -5.194 -13.675 1.00 89.50 182 ARG A O 1
ATOM 1365 N N . GLY A 1 183 ? 20.905 -5.895 -15.000 1.00 91.50 183 GLY A N 1
ATOM 1366 C CA . GLY A 1 183 ? 21.969 -5.758 -14.013 1.00 91.50 183 GLY A CA 1
ATOM 1367 C C . GLY A 1 183 ? 21.938 -6.791 -12.884 1.00 91.50 183 GLY A C 1
ATOM 1368 O O . GLY A 1 183 ? 22.569 -6.564 -11.853 1.00 91.50 183 GLY A O 1
ATOM 1369 N N . ARG A 1 184 ? 21.192 -7.898 -13.022 1.00 92.12 184 ARG A N 1
ATOM 1370 C CA . ARG A 1 184 ? 21.060 -8.925 -11.969 1.00 92.12 184 ARG A CA 1
ATOM 1371 C C . ARG A 1 184 ? 22.025 -10.097 -12.115 1.00 92.12 184 ARG A C 1
ATOM 1373 O O . ARG A 1 184 ? 22.267 -10.778 -11.117 1.00 92.12 184 ARG A O 1
ATOM 1380 N N . ALA A 1 185 ? 22.570 -10.314 -13.307 1.00 95.19 185 ALA A N 1
ATOM 1381 C CA . ALA A 1 185 ? 23.519 -11.381 -13.601 1.00 95.19 185 ALA A CA 1
ATOM 1382 C C . ALA A 1 185 ? 24.723 -10.846 -14.389 1.00 95.19 185 ALA A C 1
ATOM 1384 O O . ALA A 1 185 ? 24.641 -9.808 -15.046 1.00 95.19 185 ALA A O 1
ATOM 1385 N N . LEU A 1 186 ? 25.847 -11.558 -14.337 1.00 97.38 186 LEU A N 1
ATOM 1386 C CA . LEU A 1 186 ? 27.008 -11.253 -15.171 1.00 97.38 186 LEU A CA 1
ATOM 1387 C C . LEU A 1 186 ? 26.783 -11.777 -16.592 1.00 97.38 186 LEU A C 1
ATOM 1389 O O . LEU A 1 186 ? 26.251 -12.872 -16.784 1.00 97.38 186 LEU A O 1
ATOM 1393 N N . ALA A 1 187 ? 27.175 -10.983 -17.583 1.00 97.00 187 ALA A N 1
ATOM 1394 C CA . ALA A 1 187 ? 27.238 -11.390 -18.981 1.00 97.00 187 ALA A CA 1
ATOM 1395 C C . ALA A 1 187 ? 28.669 -11.789 -19.361 1.00 97.00 187 ALA A C 1
ATOM 1397 O O . ALA A 1 187 ? 28.871 -12.844 -19.957 1.00 97.00 187 ALA A O 1
ATOM 1398 N N . ASP A 1 188 ? 29.653 -10.971 -18.980 1.00 98.00 188 ASP A N 1
ATOM 1399 C CA . ASP A 1 188 ? 31.072 -11.236 -19.219 1.00 98.00 188 ASP A CA 1
ATOM 1400 C C . ASP A 1 188 ? 31.966 -10.510 -18.202 1.00 98.00 188 ASP A C 1
ATOM 1402 O O . ASP A 1 188 ? 31.603 -9.446 -17.688 1.00 98.00 188 ASP A O 1
ATOM 1406 N N . VAL A 1 189 ? 33.142 -11.080 -17.932 1.00 98.12 189 VAL A N 1
ATOM 1407 C CA . VAL A 1 189 ? 34.164 -10.535 -17.027 1.00 98.12 189 VAL A CA 1
ATOM 1408 C C . VAL A 1 189 ? 35.548 -10.754 -17.637 1.00 98.12 189 VAL A C 1
ATOM 1410 O O . VAL A 1 189 ? 35.984 -11.889 -17.833 1.00 98.12 189 VAL A O 1
ATOM 1413 N N . GLU A 1 190 ? 36.280 -9.665 -17.859 1.00 97.12 190 GLU A N 1
ATOM 1414 C CA . GLU A 1 190 ? 37.636 -9.670 -18.398 1.00 97.12 190 GLU A CA 1
ATOM 1415 C C . GLU A 1 190 ? 38.600 -8.913 -17.460 1.00 97.12 190 GLU A C 1
ATOM 1417 O O . GLU A 1 190 ? 38.392 -7.725 -17.201 1.00 97.12 190 GLU A O 1
ATOM 1422 N N . PRO A 1 191 ? 39.676 -9.552 -16.958 1.00 97.44 191 PRO A N 1
ATOM 1423 C CA . PRO A 1 191 ? 39.997 -10.974 -17.100 1.00 97.44 191 PRO A CA 1
ATOM 1424 C C . PRO A 1 191 ? 39.058 -11.858 -16.264 1.00 97.44 191 PRO A C 1
ATOM 1426 O O . PRO A 1 191 ? 38.595 -11.447 -15.205 1.00 97.44 191 PRO A O 1
ATOM 1429 N N . GLN A 1 192 ? 38.854 -13.111 -16.680 1.00 96.44 192 GLN A N 1
ATOM 1430 C CA . GLN A 1 192 ? 37.991 -14.070 -15.963 1.00 96.44 192 GLN A CA 1
ATOM 1431 C C . GLN A 1 192 ? 38.455 -14.372 -14.530 1.00 96.44 192 GLN A C 1
ATOM 1433 O O . GLN A 1 192 ? 37.665 -14.803 -13.696 1.00 96.44 192 GLN A O 1
ATOM 1438 N N . SER A 1 193 ? 39.735 -14.145 -14.234 1.00 97.19 193 SER A N 1
ATOM 1439 C CA . SER A 1 193 ? 40.311 -14.291 -12.896 1.00 97.19 193 SER A CA 1
ATOM 1440 C C . SER A 1 193 ? 40.028 -13.105 -11.970 1.00 97.19 193 SER A C 1
ATOM 1442 O O . SER A 1 193 ? 40.524 -13.104 -10.845 1.00 97.19 193 SER A O 1
ATOM 1444 N N . ALA A 1 194 ? 39.298 -12.081 -12.426 1.00 97.94 194 ALA A N 1
ATOM 1445 C CA . ALA A 1 194 ? 39.077 -10.879 -11.642 1.00 97.94 194 ALA A CA 1
ATOM 1446 C C . ALA A 1 194 ? 38.338 -11.166 -10.324 1.00 97.94 194 ALA A C 1
ATOM 1448 O O . ALA A 1 194 ? 37.457 -12.022 -10.240 1.00 97.94 194 ALA A O 1
ATOM 1449 N N . VAL A 1 195 ? 38.698 -10.413 -9.288 1.00 97.94 195 VAL A N 1
ATOM 1450 C CA . VAL A 1 195 ? 38.117 -10.488 -7.942 1.00 97.94 195 VAL A CA 1
ATOM 1451 C C . VAL A 1 195 ? 37.868 -9.085 -7.398 1.00 97.94 195 VAL A C 1
ATOM 1453 O O . VAL A 1 195 ? 38.407 -8.099 -7.906 1.00 97.94 195 VAL A O 1
ATOM 1456 N N . MET A 1 196 ? 37.057 -8.987 -6.351 1.00 96.81 196 MET A N 1
ATOM 1457 C CA . MET A 1 196 ? 36.761 -7.744 -5.650 1.00 96.81 196 MET A CA 1
ATOM 1458 C C . MET A 1 196 ? 37.203 -7.845 -4.190 1.00 96.81 196 MET A C 1
ATOM 1460 O O . MET A 1 196 ? 36.985 -8.863 -3.532 1.00 96.81 196 MET A O 1
ATOM 1464 N N . TRP A 1 197 ? 37.793 -6.775 -3.667 1.00 94.56 197 TRP A N 1
ATOM 1465 C CA . TRP A 1 197 ? 37.974 -6.600 -2.230 1.00 94.56 197 TRP A CA 1
ATOM 1466 C C . TRP A 1 197 ? 36.861 -5.716 -1.684 1.00 94.56 197 TRP A C 1
ATOM 1468 O O . TRP A 1 197 ? 36.698 -4.586 -2.138 1.00 94.56 197 TRP A O 1
ATOM 1478 N N . GLN A 1 198 ? 36.106 -6.228 -0.715 1.00 90.81 198 GLN A N 1
ATOM 1479 C CA . GLN A 1 198 ? 35.103 -5.473 0.024 1.00 90.81 198 GLN A CA 1
ATOM 1480 C C . GLN A 1 198 ? 35.692 -5.032 1.361 1.00 90.81 198 GLN A C 1
ATOM 1482 O O . GLN A 1 198 ? 35.853 -5.850 2.270 1.00 90.81 198 GLN A O 1
ATOM 1487 N N . SER A 1 199 ? 35.988 -3.741 1.495 1.00 84.94 199 SER A N 1
ATOM 1488 C CA . SER A 1 199 ? 36.447 -3.180 2.764 1.00 84.94 199 SER A CA 1
ATOM 1489 C C . SER A 1 199 ? 35.298 -3.097 3.767 1.00 84.94 199 SER A C 1
ATOM 1491 O O . SER A 1 199 ? 34.141 -2.873 3.393 1.00 84.94 199 SER A O 1
ATOM 1493 N N . VAL A 1 200 ? 35.624 -3.259 5.050 1.00 77.38 200 VAL A N 1
ATOM 1494 C CA . VAL A 1 200 ? 34.704 -2.994 6.170 1.00 77.38 200 VAL A CA 1
ATOM 1495 C C . VAL A 1 200 ? 35.254 -1.943 7.138 1.00 77.38 200 VAL A C 1
ATOM 1497 O O . VAL A 1 200 ? 34.687 -1.719 8.206 1.00 77.38 200 VAL A O 1
ATOM 1500 N N . ARG A 1 201 ? 36.358 -1.276 6.775 1.00 68.56 201 ARG A N 1
ATOM 1501 C CA . ARG A 1 201 ? 36.951 -0.195 7.569 1.00 68.56 201 ARG A CA 1
ATOM 1502 C C . ARG A 1 201 ? 36.206 1.116 7.311 1.00 68.56 201 ARG A C 1
ATOM 1504 O O . ARG A 1 201 ? 36.197 1.616 6.191 1.00 68.56 201 ARG A O 1
ATOM 1511 N N . TYR A 1 202 ? 35.635 1.697 8.364 1.00 60.34 202 TYR A N 1
ATOM 1512 C CA . TYR A 1 202 ? 35.032 3.030 8.337 1.00 60.34 202 TYR A CA 1
ATOM 1513 C C . TYR A 1 202 ? 35.823 3.976 9.243 1.00 60.34 202 TYR A C 1
ATOM 1515 O O . TYR A 1 202 ? 35.880 3.775 10.455 1.00 60.34 202 TYR A O 1
ATOM 1523 N N . GLU A 1 203 ? 36.422 5.014 8.664 1.00 55.66 203 GLU A N 1
ATOM 1524 C CA . GLU A 1 203 ? 37.122 6.071 9.399 1.00 55.66 203 GLU A CA 1
ATOM 1525 C C . GLU A 1 203 ? 36.341 7.389 9.263 1.00 55.66 203 GLU A C 1
ATOM 1527 O O . GLU A 1 203 ? 36.376 8.059 8.236 1.00 55.66 203 GLU A O 1
ATOM 1532 N N . GLY A 1 204 ? 35.603 7.736 10.323 1.00 51.78 204 GLY A N 1
ATOM 1533 C CA . GLY A 1 204 ? 35.335 9.115 10.749 1.00 51.78 204 GLY A CA 1
ATOM 1534 C C . GLY A 1 204 ? 34.784 10.144 9.748 1.00 51.78 204 GLY A C 1
ATOM 1535 O O . GLY A 1 204 ? 35.301 11.257 9.726 1.00 51.78 204 GLY A O 1
ATOM 1536 N N . GLY A 1 205 ? 33.694 9.854 9.024 1.00 53.66 205 GLY A N 1
ATOM 1537 C CA . GLY A 1 205 ? 32.774 10.916 8.564 1.00 53.66 205 GLY A CA 1
ATOM 1538 C C . GLY A 1 205 ? 32.393 10.953 7.083 1.00 53.66 205 GLY A C 1
ATOM 1539 O O . GLY A 1 205 ? 31.563 11.785 6.726 1.00 53.66 205 GLY A O 1
ATOM 1540 N N . CYS A 1 206 ? 32.954 10.082 6.237 1.00 56.50 206 CYS A N 1
ATOM 1541 C CA . CYS A 1 206 ? 32.509 9.912 4.849 1.00 56.50 206 CYS A CA 1
ATOM 1542 C C . CYS A 1 206 ? 32.894 8.526 4.305 1.00 56.50 206 CYS A C 1
ATOM 1544 O O . CYS A 1 206 ? 34.063 8.124 4.339 1.00 56.50 206 CYS A O 1
ATOM 1546 N N . ALA A 1 207 ? 31.921 7.772 3.793 1.00 55.62 207 ALA A N 1
ATOM 1547 C CA . ALA A 1 207 ? 32.133 6.459 3.195 1.00 55.62 207 ALA A CA 1
ATOM 1548 C C . ALA A 1 207 ? 32.935 6.569 1.898 1.00 55.62 207 ALA A C 1
ATOM 1550 O O . ALA A 1 207 ? 33.721 5.668 1.613 1.00 55.62 207 ALA A O 1
ATOM 1551 N N . ALA A 1 208 ? 32.802 7.670 1.149 1.00 53.81 208 ALA A N 1
ATOM 1552 C CA . ALA A 1 208 ? 33.577 7.898 -0.070 1.00 53.81 208 ALA A CA 1
ATOM 1553 C C . ALA A 1 208 ? 35.085 8.048 0.216 1.00 53.81 208 ALA A C 1
ATOM 1555 O O . ALA A 1 208 ? 35.905 7.595 -0.578 1.00 53.81 208 ALA A O 1
ATOM 1556 N N . SER A 1 209 ? 35.464 8.627 1.363 1.00 49.69 209 SER A N 1
ATOM 1557 C CA . SER A 1 209 ? 36.871 8.835 1.741 1.00 49.69 209 SER A CA 1
ATOM 1558 C C . SER A 1 209 ? 37.469 7.731 2.619 1.00 49.69 209 SER A C 1
ATOM 1560 O O . SER A 1 209 ? 38.673 7.755 2.856 1.00 49.69 209 SER A O 1
ATOM 1562 N N . SER A 1 210 ? 36.660 6.787 3.114 1.00 57.84 210 SER A N 1
ATOM 1563 C CA . SER A 1 210 ? 37.113 5.688 3.983 1.00 57.84 210 SER A CA 1
ATOM 1564 C C . SER A 1 210 ? 36.794 4.305 3.395 1.00 57.84 210 SER A C 1
ATOM 1566 O O . SER A 1 210 ? 37.668 3.697 2.785 1.00 57.84 210 SER A O 1
ATOM 1568 N N . LEU A 1 211 ? 35.544 3.831 3.492 1.00 60.50 211 LEU A N 1
ATOM 1569 C CA . LEU A 1 211 ? 35.096 2.517 2.984 1.00 60.50 211 LEU A CA 1
ATOM 1570 C C . LEU A 1 211 ? 35.346 2.327 1.476 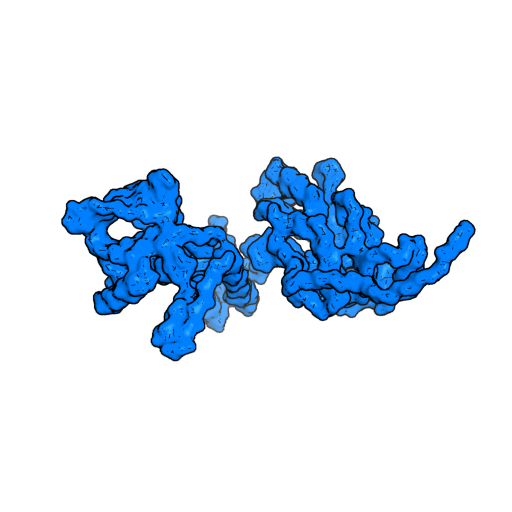1.00 60.50 211 LEU A C 1
ATOM 1572 O O . LEU A 1 211 ? 35.775 1.261 1.029 1.00 60.50 211 LEU A O 1
ATOM 1576 N N . CYS A 1 212 ? 35.054 3.354 0.679 1.00 64.69 212 CYS A N 1
ATOM 1577 C CA . CYS A 1 212 ? 35.148 3.304 -0.779 1.00 64.69 212 CYS A CA 1
ATOM 1578 C C . CYS A 1 212 ? 36.592 3.398 -1.273 1.00 64.69 212 CYS A C 1
ATOM 1580 O O . CYS A 1 212 ? 36.902 2.845 -2.324 1.00 64.69 212 CYS A O 1
ATOM 1582 N N . ALA A 1 213 ? 37.485 4.033 -0.505 1.00 65.88 213 ALA A N 1
ATOM 1583 C CA . ALA A 1 213 ? 38.878 4.237 -0.899 1.00 65.88 213 ALA A CA 1
ATOM 1584 C C . ALA A 1 213 ? 39.644 2.918 -1.085 1.00 65.88 213 ALA A C 1
ATOM 1586 O O . ALA A 1 213 ? 40.612 2.871 -1.844 1.00 65.88 213 ALA A O 1
ATOM 1587 N N . THR A 1 214 ? 39.212 1.848 -0.409 1.00 76.56 214 THR A N 1
ATOM 1588 C CA . THR A 1 214 ? 39.873 0.540 -0.479 1.00 76.56 214 THR A CA 1
ATOM 1589 C C . THR A 1 214 ? 38.994 -0.581 -1.033 1.00 76.56 214 THR A C 1
ATOM 1591 O O . THR A 1 214 ? 39.470 -1.697 -1.214 1.00 76.56 214 THR A O 1
ATOM 1594 N N . THR A 1 215 ? 37.741 -0.294 -1.402 1.00 86.75 215 THR A N 1
ATOM 1595 C CA . THR A 1 215 ? 36.848 -1.262 -2.062 1.00 86.75 215 THR A CA 1
ATOM 1596 C C . THR A 1 215 ? 37.068 -1.247 -3.580 1.00 86.75 215 THR A C 1
ATOM 1598 O O . THR A 1 215 ? 36.538 -0.388 -4.284 1.00 86.75 215 THR A O 1
ATOM 1601 N N . ALA A 1 216 ? 37.862 -2.193 -4.095 1.00 93.06 216 ALA A N 1
ATOM 1602 C CA . ALA A 1 216 ? 38.397 -2.163 -5.461 1.00 93.06 216 ALA A CA 1
ATOM 1603 C C . ALA A 1 216 ? 38.378 -3.533 -6.172 1.00 93.06 216 ALA A C 1
ATOM 1605 O O . ALA A 1 216 ? 38.238 -4.584 -5.543 1.00 93.06 216 ALA A O 1
ATOM 1606 N N . PHE A 1 217 ? 38.562 -3.515 -7.498 1.00 97.50 217 PHE A N 1
ATOM 1607 C CA . PHE A 1 217 ? 38.737 -4.716 -8.321 1.00 97.50 217 PHE A CA 1
ATOM 1608 C C . PHE A 1 217 ? 40.212 -5.066 -8.535 1.00 97.50 217 PHE A C 1
ATOM 1610 O O . PHE A 1 217 ? 41.076 -4.190 -8.621 1.00 97.50 217 PHE A O 1
ATOM 1617 N N . PHE A 1 218 ? 40.493 -6.354 -8.711 1.00 97.38 218 PHE A N 1
ATOM 1618 C CA . PHE A 1 218 ? 41.825 -6.891 -8.980 1.00 97.38 218 PHE A CA 1
ATOM 1619 C C . PHE A 1 218 ? 41.765 -7.913 -10.108 1.00 97.38 218 PHE A C 1
ATOM 1621 O O . PHE A 1 218 ? 40.799 -8.659 -10.201 1.00 97.38 218 PHE A O 1
ATOM 1628 N N . CYS A 1 219 ? 42.786 -7.963 -10.970 1.00 97.69 219 CYS A N 1
ATOM 1629 C CA . CYS A 1 219 ? 42.813 -8.903 -12.098 1.00 97.69 219 CYS A CA 1
ATOM 1630 C C . CYS A 1 219 ? 42.873 -10.372 -11.656 1.00 97.69 219 CYS A C 1
ATOM 1632 O O . CYS A 1 219 ? 42.521 -11.247 -12.442 1.00 97.69 219 CYS A O 1
ATOM 1634 N N . SER A 1 220 ? 43.367 -10.641 -10.446 1.00 97.62 220 SER A N 1
ATOM 1635 C CA . SER A 1 220 ? 43.558 -11.978 -9.881 1.00 97.62 220 SER A CA 1
ATOM 1636 C C . SER A 1 220 ? 43.680 -11.922 -8.355 1.00 97.62 220 SER A C 1
ATOM 1638 O O . SER A 1 220 ? 43.948 -10.862 -7.780 1.00 97.62 220 SER A O 1
ATOM 1640 N N . ASP A 1 221 ? 43.551 -13.080 -7.702 1.00 96.88 221 ASP A N 1
ATOM 1641 C CA . ASP A 1 221 ? 43.863 -13.249 -6.276 1.00 96.88 221 ASP A CA 1
ATOM 1642 C C . ASP A 1 221 ? 45.330 -12.921 -5.940 1.00 96.88 221 ASP A C 1
ATOM 1644 O O . ASP A 1 221 ? 45.616 -12.426 -4.851 1.00 96.88 221 ASP A O 1
ATOM 1648 N N . GLU A 1 222 ? 46.260 -13.137 -6.874 1.00 96.38 222 GLU A N 1
ATOM 1649 C CA . GLU A 1 222 ? 47.671 -12.760 -6.716 1.00 96.38 222 GLU A CA 1
ATOM 1650 C C . GLU A 1 222 ? 47.828 -11.237 -6.617 1.00 96.38 222 GLU A C 1
ATOM 1652 O O . GLU A 1 222 ? 48.476 -10.742 -5.698 1.00 96.38 222 GLU A O 1
ATOM 1657 N N . HIS A 1 223 ? 47.161 -10.481 -7.497 1.00 96.12 223 HIS A N 1
ATOM 1658 C CA . HIS A 1 223 ? 47.183 -9.016 -7.452 1.00 96.12 223 HIS A CA 1
ATOM 1659 C C . HIS A 1 223 ? 46.529 -8.465 -6.184 1.00 96.12 223 HIS A C 1
ATOM 1661 O O . HIS A 1 223 ? 47.025 -7.497 -5.612 1.00 96.12 223 HIS A O 1
ATOM 1667 N N . LEU A 1 224 ? 45.422 -9.070 -5.743 1.00 94.31 224 LEU A N 1
ATOM 1668 C CA . LEU A 1 224 ? 44.804 -8.722 -4.467 1.00 94.31 224 LEU A CA 1
ATOM 1669 C C . LEU A 1 224 ? 45.766 -8.986 -3.300 1.00 94.31 224 LEU A C 1
ATOM 1671 O O . LEU A 1 224 ? 45.916 -8.134 -2.430 1.00 94.31 224 LEU A O 1
ATOM 1675 N N . SER A 1 225 ? 46.431 -10.141 -3.286 1.00 91.75 225 SER A N 1
ATOM 1676 C CA . SER A 1 225 ? 47.365 -10.504 -2.212 1.00 91.75 225 SER A CA 1
ATOM 1677 C C . SER A 1 225 ? 48.553 -9.543 -2.156 1.00 91.75 225 SER A C 1
ATOM 1679 O O . SER A 1 225 ? 48.816 -8.980 -1.099 1.00 91.75 225 SER A O 1
ATOM 1681 N N . ALA A 1 226 ? 49.181 -9.253 -3.301 1.00 91.81 226 ALA A N 1
ATOM 1682 C CA . ALA A 1 226 ? 50.284 -8.295 -3.390 1.00 91.81 226 ALA A CA 1
ATOM 1683 C C . ALA A 1 226 ? 49.878 -6.889 -2.915 1.00 91.81 226 ALA A C 1
ATOM 1685 O O . ALA A 1 226 ? 50.590 -6.256 -2.139 1.00 91.81 226 ALA A O 1
ATOM 1686 N N . TRP A 1 227 ? 48.693 -6.417 -3.318 1.00 90.81 227 TRP A N 1
ATOM 1687 C CA . TRP A 1 227 ? 48.160 -5.129 -2.868 1.00 90.81 227 TRP A CA 1
ATOM 1688 C C . TRP A 1 227 ? 47.902 -5.075 -1.355 1.00 90.81 227 TRP A C 1
ATOM 1690 O O . TRP A 1 227 ? 48.119 -4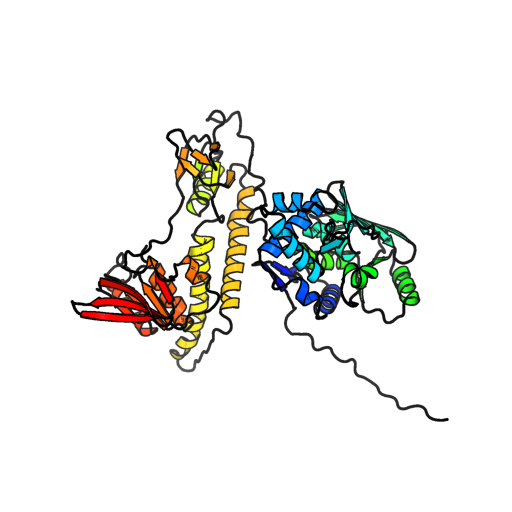.027 -0.742 1.00 90.81 227 TRP A O 1
ATOM 1700 N N . ARG A 1 228 ? 47.458 -6.185 -0.745 1.00 87.69 228 ARG A N 1
ATOM 1701 C CA . ARG A 1 228 ? 47.245 -6.284 0.710 1.00 87.69 228 ARG A CA 1
ATOM 1702 C C . ARG A 1 228 ? 48.564 -6.302 1.480 1.00 87.69 228 ARG A C 1
ATOM 1704 O O . ARG A 1 228 ? 48.675 -5.619 2.496 1.00 87.69 228 ARG A O 1
ATOM 1711 N N . ASP A 1 229 ? 49.562 -7.030 0.987 1.00 85.50 229 ASP A N 1
ATOM 1712 C CA . ASP A 1 229 ? 50.880 -7.122 1.627 1.00 85.50 229 ASP A CA 1
ATOM 1713 C C . ASP A 1 229 ? 51.580 -5.751 1.702 1.00 85.50 229 ASP A C 1
ATOM 1715 O O . ASP A 1 229 ? 52.242 -5.438 2.692 1.00 85.50 229 ASP A O 1
ATOM 1719 N N . GLU A 1 230 ? 51.368 -4.885 0.706 1.00 83.94 230 GLU A N 1
ATOM 1720 C CA . GLU A 1 230 ? 51.890 -3.510 0.676 1.00 83.94 230 GLU A CA 1
ATOM 1721 C C . GLU A 1 230 ? 51.220 -2.558 1.691 1.00 83.94 230 GLU A C 1
ATOM 1723 O O . GLU A 1 230 ? 51.793 -1.519 2.027 1.00 83.94 230 GLU A O 1
ATOM 1728 N N . ARG A 1 231 ? 50.010 -2.875 2.179 1.00 71.12 231 ARG A N 1
ATOM 1729 C CA . ARG A 1 231 ? 49.138 -1.954 2.942 1.00 71.12 231 ARG A CA 1
ATOM 1730 C C . ARG A 1 231 ? 48.909 -2.334 4.412 1.00 71.12 231 ARG A C 1
ATOM 1732 O O . ARG A 1 231 ? 48.171 -1.631 5.100 1.00 71.12 231 ARG A O 1
ATOM 1739 N N . SER A 1 232 ? 49.639 -3.336 4.919 1.00 61.47 232 SER A N 1
ATOM 1740 C CA . SER A 1 232 ? 49.461 -4.030 6.212 1.00 61.47 232 SER A CA 1
ATOM 1741 C C . SER A 1 232 ? 48.444 -5.177 6.153 1.00 61.47 232 SER A C 1
ATOM 1743 O O . SER A 1 232 ? 47.308 -5.007 5.715 1.00 61.47 232 SER A O 1
ATOM 1745 N N . THR A 1 233 ? 48.837 -6.343 6.679 1.00 56.62 233 THR A N 1
ATOM 1746 C CA . THR A 1 233 ? 48.044 -7.588 6.726 1.00 56.62 233 THR A CA 1
ATOM 1747 C C . THR A 1 233 ? 46.731 -7.480 7.513 1.00 56.62 233 THR A C 1
ATOM 1749 O O . THR A 1 233 ? 45.874 -8.355 7.379 1.00 56.62 233 THR A O 1
ATOM 1752 N N . ASP A 1 234 ? 46.549 -6.399 8.279 1.00 60.56 234 ASP A N 1
ATOM 1753 C CA . ASP A 1 234 ? 45.419 -6.178 9.190 1.00 60.56 234 ASP A CA 1
ATOM 1754 C C . ASP A 1 234 ? 44.302 -5.288 8.602 1.00 60.56 234 ASP A C 1
ATOM 1756 O O . ASP A 1 234 ? 43.456 -4.777 9.341 1.00 60.56 234 ASP A O 1
ATOM 1760 N N . GLU A 1 235 ? 44.268 -5.046 7.285 1.00 66.94 235 GLU A N 1
ATOM 1761 C CA . GLU A 1 235 ? 43.115 -4.373 6.673 1.00 66.94 235 GLU A CA 1
ATOM 1762 C C . GLU A 1 235 ? 41.872 -5.287 6.704 1.00 66.94 235 GLU A C 1
ATOM 1764 O O . GLU A 1 235 ? 41.876 -6.344 6.061 1.00 66.94 235 GLU A O 1
ATOM 1769 N N . PRO A 1 236 ? 40.805 -4.928 7.452 1.00 80.31 236 PRO A N 1
ATOM 1770 C CA . PRO A 1 236 ? 39.639 -5.785 7.581 1.00 80.31 236 PRO A CA 1
ATOM 1771 C C . PRO A 1 236 ? 38.789 -5.688 6.311 1.00 80.31 236 PRO A C 1
ATOM 1773 O O . PRO A 1 236 ? 38.365 -4.606 5.897 1.00 80.31 236 PRO A O 1
ATOM 1776 N N . GLY A 1 237 ? 38.510 -6.834 5.702 1.00 87.75 237 GLY A N 1
ATOM 1777 C CA . GLY A 1 237 ? 37.703 -6.912 4.495 1.00 87.75 237 GLY A CA 1
ATOM 1778 C C . GLY A 1 237 ? 37.516 -8.342 4.014 1.00 87.75 237 GLY A C 1
ATOM 1779 O O . GLY A 1 237 ? 38.018 -9.297 4.612 1.00 87.75 237 GLY A O 1
ATOM 1780 N N . PHE A 1 238 ? 36.759 -8.479 2.933 1.00 92.56 238 PHE A N 1
ATOM 1781 C CA . PHE A 1 238 ? 36.375 -9.760 2.361 1.00 92.56 238 PHE A CA 1
ATOM 1782 C C . PHE A 1 238 ? 36.795 -9.817 0.897 1.00 92.56 238 PHE A C 1
ATOM 1784 O O . PHE A 1 238 ? 36.487 -8.922 0.111 1.00 92.56 238 PHE A O 1
ATOM 1791 N N . ARG A 1 239 ? 37.467 -10.904 0.516 1.00 94.56 239 ARG A N 1
ATOM 1792 C CA . ARG A 1 239 ? 37.669 -11.256 -0.890 1.00 94.56 239 ARG A CA 1
ATOM 1793 C C . ARG A 1 239 ? 36.364 -11.831 -1.424 1.00 94.56 239 ARG A C 1
ATOM 1795 O O . ARG A 1 239 ? 35.904 -12.852 -0.918 1.00 94.56 239 ARG A O 1
ATOM 1802 N N . LEU A 1 240 ? 35.826 -11.222 -2.472 1.00 97.25 240 LEU A N 1
ATOM 1803 C CA . LEU A 1 240 ? 34.640 -11.673 -3.194 1.00 97.25 240 LEU A CA 1
ATOM 1804 C C . LEU A 1 240 ? 35.014 -11.997 -4.647 1.00 97.25 240 LEU A C 1
ATOM 1806 O O . LEU A 1 240 ? 35.841 -11.317 -5.257 1.00 97.25 240 LEU A O 1
ATOM 1810 N N . SER A 1 241 ? 34.407 -13.033 -5.223 1.00 98.00 241 SER A N 1
ATOM 1811 C CA . SER A 1 241 ? 34.340 -13.146 -6.688 1.00 98.00 241 SER A CA 1
ATOM 1812 C C . SER A 1 241 ? 33.526 -11.983 -7.277 1.00 98.00 241 SER A C 1
ATOM 1814 O O . SER A 1 241 ? 32.797 -11.305 -6.552 1.00 98.00 241 SER A O 1
ATOM 1816 N N . ILE A 1 242 ? 33.613 -11.734 -8.589 1.00 97.94 242 ILE A N 1
ATOM 1817 C CA . ILE A 1 242 ? 32.784 -10.688 -9.222 1.00 97.94 242 ILE A CA 1
ATOM 1818 C C . ILE A 1 242 ? 31.287 -11.006 -9.094 1.00 97.94 242 ILE A C 1
ATOM 1820 O O . ILE A 1 242 ? 30.488 -10.096 -8.891 1.00 97.94 242 ILE A O 1
ATOM 1824 N N . GLU A 1 243 ? 30.910 -12.286 -9.134 1.00 97.19 243 GLU A N 1
ATOM 1825 C CA . GLU A 1 243 ? 29.526 -12.739 -8.941 1.00 97.19 243 GLU A CA 1
ATOM 1826 C C . GLU A 1 243 ? 29.030 -12.439 -7.518 1.00 97.19 243 GLU A C 1
ATOM 1828 O O . GLU A 1 243 ? 27.959 -11.868 -7.330 1.00 97.19 243 GLU A O 1
ATOM 1833 N N . GLU A 1 244 ? 29.852 -12.726 -6.508 1.00 97.44 244 GLU A N 1
ATOM 1834 C CA . GLU A 1 244 ? 29.560 -12.375 -5.113 1.00 97.44 244 GLU A CA 1
ATOM 1835 C C . GLU A 1 244 ? 29.552 -10.860 -4.884 1.00 97.44 244 GLU A C 1
ATOM 1837 O O . GLU A 1 244 ? 28.746 -10.350 -4.108 1.00 97.44 244 GLU A O 1
ATOM 1842 N N . GLY A 1 245 ? 30.416 -10.114 -5.576 1.00 96.31 245 GLY A N 1
ATOM 1843 C CA . GLY A 1 245 ? 30.385 -8.655 -5.564 1.00 96.31 245 GLY A CA 1
ATOM 1844 C C . GLY A 1 245 ? 29.096 -8.099 -6.170 1.00 96.31 245 GLY A C 1
ATOM 1845 O O . GLY A 1 245 ? 28.537 -7.137 -5.644 1.00 96.31 245 GLY A O 1
ATOM 1846 N N . LEU A 1 246 ? 28.591 -8.726 -7.238 1.00 96.69 246 LEU A N 1
ATOM 1847 C CA . LEU A 1 246 ? 27.310 -8.377 -7.845 1.00 96.69 246 LEU A CA 1
ATOM 1848 C C . LEU A 1 246 ? 26.157 -8.679 -6.890 1.00 96.69 246 LEU A C 1
ATOM 1850 O O . LEU A 1 246 ? 25.270 -7.845 -6.724 1.00 96.69 246 LEU A O 1
ATOM 1854 N N . GLU A 1 247 ? 26.194 -9.825 -6.214 1.00 95.56 247 GLU A N 1
ATOM 1855 C CA . GLU A 1 247 ? 25.239 -10.178 -5.162 1.00 95.56 247 GLU A CA 1
ATOM 1856 C C . GLU A 1 247 ? 25.225 -9.130 -4.031 1.00 95.56 247 GLU A C 1
ATOM 1858 O O . GLU A 1 247 ? 24.162 -8.621 -3.666 1.00 95.56 247 GLU A O 1
ATOM 1863 N N . ALA A 1 248 ? 26.403 -8.729 -3.539 1.00 92.94 248 ALA A N 1
ATOM 1864 C CA . ALA A 1 248 ? 26.546 -7.691 -2.518 1.00 92.94 248 ALA A CA 1
ATOM 1865 C C . ALA A 1 248 ? 25.993 -6.334 -2.989 1.00 92.94 248 ALA A C 1
ATOM 1867 O O . ALA A 1 248 ? 25.216 -5.694 -2.276 1.00 92.94 248 ALA A O 1
ATOM 1868 N N . GLY A 1 249 ? 26.339 -5.913 -4.210 1.00 92.06 249 GLY A N 1
ATOM 1869 C CA . GLY A 1 249 ? 25.841 -4.675 -4.810 1.00 92.06 249 GLY A CA 1
ATOM 1870 C C . GLY A 1 249 ? 24.322 -4.683 -4.992 1.00 92.06 249 GLY A C 1
ATOM 1871 O O . GLY A 1 249 ? 23.652 -3.698 -4.685 1.00 92.06 249 GLY A O 1
ATOM 1872 N N . ARG A 1 250 ? 23.741 -5.811 -5.416 1.00 92.38 250 ARG A N 1
ATOM 1873 C CA . ARG A 1 250 ? 22.285 -5.984 -5.531 1.00 92.38 250 ARG A CA 1
ATOM 1874 C C . ARG A 1 250 ? 21.589 -5.831 -4.184 1.00 92.38 250 ARG A C 1
ATOM 1876 O O . ARG A 1 250 ? 20.614 -5.086 -4.101 1.00 92.38 250 ARG A O 1
ATOM 1883 N N . ALA A 1 251 ? 22.103 -6.484 -3.145 1.00 89.69 251 ALA A N 1
ATOM 1884 C CA . ALA A 1 251 ? 21.546 -6.401 -1.798 1.00 89.69 251 ALA A CA 1
ATOM 1885 C C . ALA A 1 251 ? 21.635 -4.979 -1.215 1.00 89.69 251 ALA A C 1
ATOM 1887 O O . ALA A 1 251 ? 20.716 -4.530 -0.531 1.00 89.69 251 ALA A O 1
ATOM 1888 N N . LEU A 1 252 ? 22.721 -4.252 -1.498 1.00 86.88 252 LEU A N 1
ATOM 1889 C CA . LEU A 1 252 ? 22.935 -2.889 -1.004 1.00 86.88 252 LEU A CA 1
ATOM 1890 C C . LEU A 1 252 ? 22.157 -1.823 -1.782 1.00 86.88 252 LEU A C 1
ATOM 1892 O O . LEU A 1 252 ? 21.717 -0.846 -1.181 1.00 86.88 252 LEU A O 1
ATOM 1896 N N . PHE A 1 253 ? 21.991 -1.978 -3.098 1.00 87.50 253 PHE A N 1
ATOM 1897 C CA . PHE A 1 253 ? 21.518 -0.887 -3.956 1.00 87.50 253 PHE A CA 1
ATOM 1898 C C . PHE A 1 253 ? 20.230 -1.168 -4.710 1.00 87.50 253 PHE A C 1
ATOM 1900 O O . PHE A 1 253 ? 19.505 -0.212 -4.985 1.00 87.50 253 PHE A O 1
ATOM 1907 N N . GLY A 1 254 ? 19.902 -2.430 -4.991 1.00 83.50 254 GLY A N 1
ATOM 1908 C CA . GLY A 1 254 ? 18.674 -2.819 -5.695 1.00 83.50 254 GLY A CA 1
ATOM 1909 C C . GLY A 1 254 ? 17.405 -2.148 -5.143 1.00 83.50 254 GLY A C 1
ATOM 1910 O O . GLY A 1 254 ? 16.626 -1.596 -5.922 1.00 83.50 254 GLY A O 1
ATOM 1911 N N . PRO A 1 255 ? 17.215 -2.068 -3.812 1.00 80.88 255 PRO A N 1
ATOM 1912 C CA . PRO A 1 255 ? 16.028 -1.435 -3.235 1.00 80.88 255 PRO A CA 1
ATOM 1913 C C . PRO A 1 255 ? 16.013 0.111 -3.317 1.00 80.88 255 PRO A C 1
ATOM 1915 O O . PRO A 1 255 ? 14.983 0.732 -3.042 1.00 80.88 255 PRO A O 1
ATOM 1918 N N . SER A 1 256 ? 17.116 0.770 -3.716 1.00 82.38 256 SER A N 1
ATOM 1919 C CA . SER A 1 256 ? 17.292 2.245 -3.664 1.00 82.38 256 SER A CA 1
ATOM 1920 C C . SER A 1 256 ? 16.296 3.025 -4.499 1.00 82.38 256 SER A C 1
ATOM 1922 O O . SER A 1 256 ? 15.921 4.127 -4.098 1.00 82.38 256 SER A O 1
ATOM 1924 N N . LEU A 1 257 ? 15.810 2.445 -5.597 1.00 81.19 257 LEU A N 1
ATOM 1925 C CA . LEU A 1 257 ? 14.743 3.021 -6.419 1.00 81.19 257 LEU A CA 1
ATOM 1926 C C . LEU A 1 257 ? 13.426 2.223 -6.343 1.00 81.19 257 LEU A C 1
ATOM 1928 O O . LEU A 1 257 ? 12.426 2.647 -6.926 1.00 81.19 257 LEU A O 1
ATOM 1932 N N . ALA A 1 258 ? 13.398 1.105 -5.605 1.00 66.25 258 ALA A N 1
ATOM 1933 C CA . ALA A 1 258 ? 12.214 0.266 -5.418 1.00 66.25 258 ALA A CA 1
ATOM 1934 C C . ALA A 1 258 ? 11.153 0.960 -4.549 1.00 66.25 258 ALA A C 1
ATOM 1936 O O . ALA A 1 258 ? 11.478 1.799 -3.715 1.00 66.25 258 ALA A O 1
ATOM 1937 N N . GLY A 1 259 ? 9.874 0.618 -4.729 1.00 53.53 259 GLY A N 1
ATOM 1938 C CA . GLY A 1 259 ? 8.765 1.178 -3.939 1.00 53.53 259 GLY A CA 1
ATOM 1939 C C . GLY A 1 259 ? 8.340 2.610 -4.304 1.00 53.53 259 GLY A C 1
ATOM 1940 O O . GLY A 1 259 ? 7.379 3.120 -3.740 1.00 53.53 259 GLY A O 1
ATOM 1941 N N . LEU A 1 260 ? 8.998 3.256 -5.274 1.00 49.28 260 LEU A N 1
ATOM 1942 C CA . LEU A 1 260 ? 8.695 4.637 -5.711 1.00 49.28 260 LEU A CA 1
ATOM 1943 C C . LEU A 1 260 ? 7.929 4.710 -7.032 1.00 49.28 260 LEU A C 1
ATOM 1945 O O . LEU A 1 260 ? 7.481 5.773 -7.473 1.00 49.28 260 LEU A O 1
ATOM 1949 N N . ASP A 1 261 ? 7.702 3.549 -7.628 1.00 40.09 261 ASP A N 1
ATOM 1950 C CA . ASP A 1 261 ? 6.872 3.380 -8.809 1.00 40.09 261 ASP A CA 1
ATOM 1951 C C . ASP A 1 261 ? 5.382 3.261 -8.469 1.00 40.09 261 ASP A C 1
ATOM 1953 O O . ASP A 1 261 ? 4.604 2.718 -9.243 1.00 40.09 261 ASP A O 1
ATOM 1957 N N . VAL A 1 262 ? 4.964 3.839 -7.339 1.00 41.03 262 VAL A N 1
ATOM 1958 C CA . VAL A 1 262 ? 3.566 4.252 -7.154 1.00 41.03 262 VAL A CA 1
ATOM 1959 C C . VAL A 1 262 ? 3.293 5.567 -7.901 1.00 41.03 262 VAL A C 1
ATOM 1961 O O . VAL A 1 262 ? 2.144 5.853 -8.201 1.00 41.03 262 VAL A O 1
ATOM 1964 N N . ALA A 1 263 ? 4.333 6.339 -8.263 1.00 32.50 263 ALA A N 1
ATOM 1965 C CA . ALA A 1 263 ? 4.175 7.605 -8.991 1.00 32.50 263 ALA A CA 1
ATOM 1966 C C . ALA A 1 263 ? 5.043 7.747 -10.259 1.00 32.50 263 ALA A C 1
ATOM 1968 O O . ALA A 1 263 ? 5.027 8.803 -10.885 1.00 32.50 263 ALA A O 1
ATOM 1969 N N . SER A 1 264 ? 5.872 6.754 -10.620 1.00 28.78 264 SER A N 1
ATOM 1970 C CA . SER A 1 264 ? 6.842 6.948 -11.719 1.00 28.78 264 SER A CA 1
ATOM 1971 C C . SER A 1 264 ? 7.455 5.707 -12.385 1.00 28.78 264 SER A C 1
ATOM 1973 O O . SER A 1 264 ? 8.320 5.876 -13.246 1.00 28.78 264 SER A O 1
ATOM 1975 N N . LYS A 1 265 ? 6.878 4.509 -12.198 1.00 29.50 265 LYS A N 1
ATOM 1976 C CA . LYS A 1 265 ? 6.556 3.756 -13.410 1.00 29.50 265 LYS A CA 1
ATOM 1977 C C . LYS A 1 265 ? 5.463 4.599 -14.023 1.00 29.50 265 LYS A C 1
ATOM 1979 O O . LYS A 1 265 ? 4.304 4.480 -13.638 1.00 29.50 265 LYS A O 1
ATOM 1984 N N . SER A 1 266 ? 5.826 5.469 -14.965 1.00 33.34 266 SER A N 1
ATOM 1985 C CA . SER A 1 266 ? 4.906 5.672 -16.072 1.00 33.34 266 SER A CA 1
ATOM 1986 C C . SER A 1 266 ? 4.477 4.266 -16.432 1.00 33.34 266 SER A C 1
ATOM 1988 O O . SER A 1 266 ? 5.327 3.447 -16.793 1.00 33.34 266 SER A O 1
ATOM 1990 N N . LEU A 1 267 ? 3.206 3.941 -16.208 1.00 38.88 267 LEU A N 1
ATOM 1991 C CA . LEU A 1 267 ? 2.628 2.796 -16.865 1.00 38.88 267 LEU A CA 1
ATOM 1992 C C . LEU A 1 267 ? 3.042 2.987 -18.314 1.00 38.88 267 LEU A C 1
ATOM 1994 O O . LEU A 1 267 ? 2.623 3.960 -18.945 1.00 38.88 267 LEU A O 1
ATOM 1998 N N . VAL A 1 268 ? 3.959 2.151 -18.807 1.00 37.34 268 VAL A N 1
ATOM 1999 C CA . VAL A 1 268 ? 4.348 2.109 -20.219 1.00 37.34 268 VAL A CA 1
ATOM 2000 C C . VAL A 1 268 ? 3.169 1.459 -20.940 1.00 37.34 268 VAL A C 1
ATOM 2002 O O . VAL A 1 268 ? 3.187 0.323 -21.389 1.00 37.34 268 VAL A O 1
ATOM 2005 N N . VAL A 1 269 ? 2.069 2.191 -20.867 1.00 41.56 269 VAL A N 1
ATOM 2006 C CA . VAL A 1 269 ? 0.709 1.957 -21.314 1.00 41.56 269 VAL A CA 1
ATOM 2007 C C . VAL A 1 269 ? -0.024 3.312 -21.409 1.00 41.56 269 VAL A C 1
ATOM 2009 O O . VAL A 1 269 ? -1.115 3.378 -21.966 1.00 41.56 269 VAL A O 1
ATOM 2012 N N . ALA A 1 270 ? 0.552 4.418 -20.915 1.00 42.38 270 ALA A N 1
ATOM 2013 C CA . ALA A 1 270 ? 0.181 5.750 -21.368 1.00 42.38 270 ALA A CA 1
ATOM 2014 C C . ALA A 1 270 ? 0.659 5.905 -22.823 1.00 42.38 270 ALA A C 1
ATOM 2016 O O . ALA A 1 270 ? 1.853 5.817 -23.101 1.00 42.38 270 ALA A O 1
ATOM 2017 N N . ASN A 1 271 ? -0.285 6.117 -23.742 1.00 42.88 271 ASN A N 1
ATOM 2018 C CA . ASN A 1 271 ? -0.080 6.312 -25.185 1.00 42.88 271 ASN A CA 1
ATOM 2019 C C . ASN A 1 271 ? 0.217 5.056 -26.022 1.00 42.88 271 ASN A C 1
ATOM 2021 O O . ASN A 1 271 ? 1.035 5.106 -26.942 1.00 42.88 271 ASN A O 1
ATOM 2025 N N . ARG A 1 272 ? -0.496 3.941 -25.802 1.00 54.12 272 ARG A N 1
ATOM 2026 C CA . ARG A 1 272 ? -0.613 2.954 -26.891 1.00 54.12 272 ARG A CA 1
ATOM 2027 C C . ARG A 1 272 ? -1.423 3.578 -28.037 1.00 54.12 272 ARG A C 1
ATOM 2029 O O . ARG A 1 272 ? -2.521 4.076 -27.785 1.00 54.12 272 ARG A O 1
ATOM 2036 N N . PRO A 1 273 ? -0.898 3.598 -29.277 1.00 49.47 273 PRO A N 1
ATOM 2037 C CA . PRO A 1 273 ? -1.602 4.202 -30.395 1.00 49.47 273 PRO A CA 1
ATOM 2038 C C . PRO A 1 273 ? -2.914 3.456 -30.630 1.00 49.47 273 PRO A C 1
ATOM 2040 O O . PRO A 1 273 ? -2.929 2.235 -30.796 1.00 49.47 273 PRO A O 1
ATOM 2043 N N . LEU A 1 274 ? -4.013 4.210 -30.643 1.00 57.31 274 LEU A N 1
ATOM 2044 C CA . LEU A 1 274 ? -5.324 3.714 -31.039 1.00 57.31 274 LEU A CA 1
ATOM 2045 C C . LEU A 1 274 ? -5.202 3.034 -32.401 1.00 57.31 274 LEU A C 1
ATOM 2047 O O . LEU A 1 274 ? -4.624 3.592 -33.337 1.00 57.31 274 LEU A O 1
ATOM 2051 N N . ARG A 1 275 ? -5.763 1.829 -32.532 1.00 58.38 275 ARG A N 1
ATOM 2052 C CA . ARG A 1 275 ? -5.864 1.180 -33.841 1.00 58.38 275 ARG A CA 1
ATOM 2053 C C . ARG A 1 275 ? -6.665 2.092 -34.774 1.00 58.38 275 ARG A C 1
ATOM 2055 O O . ARG A 1 275 ? -7.873 2.244 -34.615 1.00 58.38 275 ARG A O 1
ATOM 2062 N N . THR A 1 276 ? -5.992 2.666 -35.766 1.00 50.69 276 THR A N 1
ATOM 2063 C CA . THR A 1 276 ? -6.567 3.607 -36.744 1.00 50.69 276 THR A CA 1
ATOM 2064 C C . THR A 1 276 ? -7.624 2.964 -37.648 1.00 50.69 276 THR A C 1
ATOM 2066 O O . THR A 1 276 ? -8.476 3.667 -38.177 1.00 50.69 276 THR A O 1
ATOM 2069 N N . ASN A 1 277 ? -7.632 1.629 -37.747 1.00 50.16 277 ASN A N 1
ATOM 2070 C CA . ASN A 1 277 ? -8.655 0.836 -38.446 1.00 50.16 277 ASN A CA 1
ATOM 2071 C C . ASN A 1 277 ? -9.768 0.303 -37.513 1.00 50.16 277 ASN A C 1
ATOM 2073 O O . ASN A 1 277 ? -10.490 -0.626 -37.875 1.00 50.16 277 ASN A O 1
ATOM 2077 N N . GLY A 1 278 ? -9.881 0.828 -36.288 1.00 52.75 278 GLY A N 1
ATOM 2078 C CA . GLY A 1 278 ? -10.914 0.445 -35.322 1.00 52.75 278 GLY A CA 1
ATOM 2079 C C . GLY A 1 278 ? -12.298 1.016 -35.658 1.00 52.75 278 GLY A C 1
ATOM 2080 O O . GLY A 1 278 ? -12.421 2.059 -36.296 1.00 52.75 278 GLY A O 1
ATOM 2081 N N . ARG A 1 279 ? -13.358 0.352 -35.177 1.00 55.28 279 ARG A N 1
ATOM 2082 C CA . ARG A 1 279 ? -14.775 0.688 -35.442 1.00 55.28 279 ARG A CA 1
ATOM 2083 C C . ARG A 1 279 ? -15.195 2.111 -35.023 1.00 55.28 279 ARG A C 1
ATOM 2085 O O . ARG A 1 279 ? -16.244 2.561 -35.469 1.00 55.28 279 ARG A O 1
ATOM 2092 N N . ASN A 1 280 ? -14.393 2.805 -34.209 1.00 59.38 280 ASN A N 1
ATOM 2093 C CA . ASN A 1 280 ? -14.740 4.071 -33.552 1.00 59.38 280 ASN A CA 1
ATOM 2094 C C . ASN A 1 280 ? -13.865 5.278 -33.958 1.00 59.38 280 ASN A C 1
ATOM 2096 O O . ASN A 1 280 ? -13.747 6.230 -33.192 1.00 59.38 280 ASN A O 1
ATOM 2100 N N . GLY A 1 281 ? -13.236 5.266 -35.140 1.00 60.22 281 GLY A N 1
ATOM 2101 C CA . GLY A 1 281 ? -12.661 6.484 -35.741 1.00 60.22 281 GLY A CA 1
ATOM 2102 C C . GLY A 1 281 ? -11.585 7.202 -34.910 1.00 60.22 281 GLY A C 1
ATOM 2103 O O . GLY A 1 281 ? -11.501 8.425 -34.961 1.00 60.22 281 GLY A O 1
ATOM 2104 N N . GLY A 1 282 ? -10.781 6.464 -34.133 1.00 68.06 282 GLY A N 1
ATOM 2105 C CA . GLY A 1 282 ? -9.751 7.041 -33.256 1.00 68.06 282 GLY A CA 1
ATOM 2106 C C . GLY A 1 282 ? -10.213 7.355 -31.826 1.00 68.06 282 GLY A C 1
ATOM 2107 O O . GLY A 1 282 ? -9.555 8.126 -31.138 1.00 68.06 282 GLY A O 1
ATOM 2108 N N . ALA A 1 283 ? -11.321 6.772 -31.362 1.00 81.38 283 ALA A N 1
ATOM 2109 C CA . ALA A 1 283 ? -11.733 6.765 -29.955 1.00 81.38 283 ALA A CA 1
ATOM 2110 C C . ALA A 1 283 ? -11.480 5.397 -29.296 1.00 81.38 283 ALA A C 1
ATOM 2112 O O . ALA A 1 283 ? -11.429 4.376 -29.987 1.00 81.38 283 ALA A O 1
ATOM 2113 N N . TYR A 1 284 ? -11.369 5.364 -27.963 1.00 88.62 284 TYR A N 1
ATOM 2114 C CA . TYR A 1 284 ? -11.402 4.101 -27.220 1.00 88.62 284 TYR A CA 1
ATOM 2115 C C . TYR A 1 284 ? -12.786 3.460 -27.358 1.00 88.62 284 TYR A C 1
ATOM 2117 O O . TYR A 1 284 ? -13.807 4.150 -27.309 1.00 88.62 284 TYR A O 1
ATOM 2125 N N . ASP A 1 285 ? -12.839 2.136 -27.485 1.00 91.50 285 ASP A N 1
ATOM 2126 C CA . ASP A 1 285 ? -14.106 1.402 -27.523 1.00 91.50 285 ASP A CA 1
ATOM 2127 C C . ASP A 1 285 ? -14.832 1.499 -26.176 1.00 91.50 285 ASP A C 1
ATOM 2129 O O . ASP A 1 285 ? -16.058 1.638 -26.126 1.00 91.50 285 ASP A O 1
ATOM 2133 N N . LEU A 1 286 ? -14.061 1.492 -25.086 1.00 94.25 286 LEU A N 1
ATOM 2134 C CA . LEU A 1 286 ? -14.551 1.604 -23.721 1.00 94.25 286 LEU A CA 1
ATOM 2135 C C . LEU A 1 286 ? -13.635 2.500 -22.883 1.00 94.25 286 LEU A C 1
ATOM 2137 O O . LEU A 1 286 ? -12.423 2.314 -22.849 1.00 94.25 286 LEU A O 1
ATOM 2141 N N . VAL A 1 287 ? -14.227 3.429 -22.142 1.00 95.88 287 VAL A N 1
ATOM 2142 C CA . VAL A 1 287 ? -13.561 4.144 -21.052 1.00 95.88 287 VAL A CA 1
ATOM 2143 C C . VAL A 1 287 ? -14.122 3.657 -19.723 1.00 95.88 287 VAL A C 1
ATOM 2145 O O . VAL A 1 287 ? -15.336 3.611 -19.535 1.00 95.88 287 VAL A O 1
ATOM 2148 N N . VAL A 1 288 ? -13.249 3.308 -18.788 1.00 97.56 288 VAL A N 1
ATOM 2149 C CA . VAL A 1 288 ? -13.615 2.872 -17.441 1.00 97.56 288 VAL A CA 1
ATOM 2150 C C . VAL A 1 288 ? -13.067 3.878 -16.440 1.00 97.56 288 VAL A C 1
ATOM 2152 O O . VAL A 1 288 ? -11.860 4.072 -16.356 1.00 97.56 288 VAL A O 1
ATOM 2155 N N . ILE A 1 289 ? -13.944 4.532 -15.682 1.00 97.31 289 ILE A N 1
ATOM 2156 C CA . ILE A 1 289 ? -13.566 5.524 -14.672 1.00 97.31 289 ILE A CA 1
ATOM 2157 C C . ILE A 1 289 ? -13.527 4.850 -13.302 1.00 97.31 289 ILE A C 1
ATOM 2159 O O . ILE A 1 289 ? -14.575 4.534 -12.748 1.00 97.31 289 ILE A O 1
ATOM 2163 N N . GLY A 1 290 ? -12.333 4.677 -12.742 1.00 96.31 290 GLY A N 1
ATOM 2164 C CA . GLY A 1 290 ? -12.100 4.069 -11.435 1.00 96.31 290 GLY A CA 1
ATOM 2165 C C . GLY A 1 290 ? -11.312 2.767 -11.544 1.00 96.31 290 GLY A C 1
ATOM 2166 O O . GLY A 1 290 ? -11.783 1.777 -12.094 1.00 96.31 290 GLY A O 1
ATOM 2167 N N . ALA A 1 291 ? -10.115 2.750 -10.960 1.00 94.88 291 ALA A N 1
ATOM 2168 C CA . ALA A 1 291 ? -9.163 1.640 -11.033 1.00 94.88 291 ALA A CA 1
ATOM 2169 C C . ALA A 1 291 ? -9.269 0.659 -9.845 1.00 94.88 291 ALA A C 1
ATOM 2171 O O . ALA A 1 291 ? -8.262 0.136 -9.369 1.00 94.88 291 ALA A O 1
ATOM 2172 N N . GLY A 1 292 ? -10.490 0.435 -9.344 1.00 93.25 292 GLY A N 1
ATOM 2173 C CA . GLY A 1 292 ? -10.805 -0.586 -8.334 1.00 93.25 292 GLY A CA 1
ATOM 2174 C C . GLY A 1 292 ? -11.160 -1.945 -8.947 1.00 93.25 292 GLY A C 1
ATOM 2175 O O . GLY A 1 292 ? -11.116 -2.109 -10.165 1.00 93.25 292 GLY A O 1
ATOM 2176 N N . SER A 1 293 ? -11.575 -2.916 -8.124 1.00 93.25 293 SER A N 1
ATOM 2177 C CA . SER A 1 293 ? -11.907 -4.282 -8.574 1.00 93.25 293 SER A CA 1
ATOM 2178 C C . SER A 1 293 ? -12.893 -4.322 -9.749 1.00 93.25 293 SER A C 1
ATOM 2180 O O . SER A 1 293 ? -12.650 -5.026 -10.727 1.00 93.25 293 SER A O 1
ATOM 2182 N N . ALA A 1 294 ? -13.975 -3.536 -9.686 1.00 95.88 294 ALA A N 1
ATOM 2183 C CA . ALA A 1 294 ? -14.973 -3.476 -10.754 1.00 95.88 294 ALA A CA 1
ATOM 2184 C C . ALA A 1 294 ? -14.392 -2.899 -12.055 1.00 95.88 294 ALA A C 1
ATOM 2186 O O . ALA A 1 294 ? -14.624 -3.447 -13.129 1.00 95.88 294 ALA A O 1
ATOM 2187 N N . GLY A 1 295 ? -13.596 -1.829 -11.963 1.00 96.19 295 GLY A N 1
ATOM 2188 C CA . GLY A 1 295 ? -13.010 -1.197 -13.141 1.00 96.19 295 GLY A CA 1
ATOM 2189 C C . GLY A 1 295 ? -11.927 -2.044 -13.806 1.00 96.19 295 GLY A C 1
ATOM 2190 O O . GLY A 1 295 ? -11.908 -2.166 -15.030 1.00 96.19 295 GLY A O 1
ATOM 2191 N N . PHE A 1 296 ? -11.084 -2.710 -13.014 1.00 93.81 296 PHE A N 1
ATOM 2192 C CA . PHE A 1 296 ? -10.127 -3.694 -13.522 1.00 93.81 296 PHE A CA 1
ATOM 2193 C C . PHE A 1 296 ? -10.828 -4.871 -14.201 1.00 93.81 296 PHE A C 1
ATOM 2195 O O . PHE A 1 296 ? -10.495 -5.203 -15.335 1.00 93.81 296 PHE A O 1
ATOM 2202 N N . SER A 1 297 ? -11.835 -5.462 -13.548 1.00 94.00 297 SER A N 1
ATOM 2203 C CA . SER A 1 297 ? -12.599 -6.580 -14.112 1.00 94.00 297 SER A CA 1
ATOM 2204 C C . SER A 1 297 ? -13.289 -6.197 -15.423 1.00 94.00 297 SER A C 1
ATOM 2206 O O . SER A 1 297 ? -13.174 -6.931 -16.406 1.00 94.00 297 SER A O 1
ATOM 2208 N N . ALA A 1 298 ? -13.935 -5.029 -15.477 1.00 96.31 298 ALA A N 1
ATOM 2209 C CA . ALA A 1 298 ? -14.567 -4.525 -16.692 1.00 96.31 298 ALA A CA 1
ATOM 2210 C C . ALA A 1 298 ? -13.548 -4.295 -17.819 1.00 96.31 298 ALA A C 1
ATOM 2212 O O . ALA A 1 298 ? -13.807 -4.660 -18.965 1.00 96.31 298 ALA A O 1
ATOM 2213 N N . SER A 1 299 ? -12.382 -3.732 -17.490 1.00 95.31 299 SER A N 1
ATOM 2214 C CA . SER A 1 299 ? -11.337 -3.431 -18.474 1.00 95.31 299 SER A CA 1
ATOM 2215 C C . SER A 1 299 ? -10.717 -4.692 -19.064 1.00 95.31 299 SER A C 1
ATOM 2217 O O . SER A 1 299 ? -10.597 -4.791 -20.281 1.00 95.31 299 SER A O 1
ATOM 2219 N N . ILE A 1 300 ? -10.382 -5.670 -18.217 1.00 90.25 300 ILE A N 1
ATOM 2220 C CA . ILE A 1 300 ? -9.851 -6.973 -18.639 1.00 90.25 300 ILE A CA 1
ATOM 2221 C C . ILE A 1 300 ? -10.877 -7.707 -19.503 1.00 90.25 300 ILE A C 1
ATOM 2223 O O . ILE A 1 300 ? -10.575 -8.072 -20.633 1.00 90.25 300 ILE A O 1
ATOM 2227 N N . THR A 1 301 ? -12.123 -7.811 -19.032 1.00 93.00 301 THR A N 1
ATOM 2228 C CA . THR A 1 301 ? -13.196 -8.503 -19.765 1.00 93.00 301 THR A CA 1
ATOM 2229 C C . THR A 1 301 ? -13.427 -7.901 -21.153 1.00 93.00 301 THR A C 1
ATOM 2231 O O . THR A 1 301 ? -13.656 -8.628 -22.118 1.00 93.00 301 THR A O 1
ATOM 2234 N N . ALA A 1 302 ? -13.378 -6.572 -21.271 1.00 91.62 302 ALA A N 1
ATOM 2235 C CA . ALA A 1 302 ? -13.528 -5.892 -22.552 1.00 91.62 302 ALA A CA 1
ATOM 2236 C C . ALA A 1 302 ? -12.299 -6.083 -23.458 1.00 91.62 302 ALA A C 1
ATOM 2238 O O . ALA A 1 302 ? -12.456 -6.333 -24.655 1.00 91.62 302 ALA A O 1
ATOM 2239 N N . ALA A 1 303 ? -11.087 -6.010 -22.902 1.00 88.62 303 ALA A N 1
ATOM 2240 C CA . ALA A 1 303 ? -9.851 -6.225 -23.649 1.00 88.62 303 ALA A CA 1
ATOM 2241 C C . ALA A 1 303 ? -9.727 -7.663 -24.179 1.00 88.62 303 ALA A C 1
ATOM 2243 O O . ALA A 1 303 ? -9.329 -7.846 -25.329 1.00 88.62 303 ALA A O 1
ATOM 2244 N N . ASP A 1 304 ? -10.148 -8.664 -23.401 1.00 86.62 304 ASP A N 1
ATOM 2245 C CA . ASP A 1 304 ? -10.192 -10.076 -23.814 1.00 86.62 304 ASP A CA 1
ATOM 2246 C C . ASP A 1 304 ? -11.174 -10.314 -24.971 1.00 86.62 304 ASP A C 1
ATOM 2248 O O . ASP A 1 304 ? -10.975 -11.197 -25.805 1.00 86.62 304 ASP A O 1
ATOM 2252 N N . GLN A 1 305 ? -12.212 -9.481 -25.078 1.00 89.12 305 GLN A N 1
ATOM 2253 C CA . GLN A 1 305 ? -13.141 -9.458 -26.214 1.00 89.12 305 GLN A CA 1
ATOM 2254 C C . GLN A 1 305 ? -12.629 -8.614 -27.397 1.00 89.12 305 GLN A C 1
ATOM 2256 O O . GLN A 1 305 ? -13.335 -8.434 -28.391 1.00 89.12 305 GLN A O 1
ATOM 2261 N N . GLY A 1 306 ? -11.399 -8.099 -27.312 1.00 84.69 306 GLY A N 1
ATOM 2262 C CA . GLY A 1 306 ? -10.726 -7.349 -28.370 1.00 84.69 306 GLY A CA 1
ATOM 2263 C C . GLY A 1 306 ? -10.987 -5.840 -28.373 1.00 84.69 306 GLY A C 1
ATOM 2264 O O . GLY A 1 306 ? -10.577 -5.175 -29.326 1.00 84.69 306 GLY A O 1
ATOM 2265 N N . ALA A 1 307 ? -11.644 -5.288 -27.348 1.00 88.44 307 ALA A N 1
ATOM 2266 C CA . ALA A 1 307 ? -11.879 -3.849 -27.240 1.00 88.44 307 ALA A CA 1
ATOM 2267 C C . ALA A 1 307 ? -10.591 -3.082 -26.885 1.00 88.44 307 ALA A C 1
ATOM 2269 O O . ALA A 1 307 ? -9.741 -3.566 -26.138 1.00 88.44 307 ALA A O 1
ATOM 2270 N N . GLN A 1 308 ? -10.461 -1.856 -27.391 1.00 90.00 308 GLN A N 1
ATOM 2271 C CA . GLN A 1 308 ? -9.479 -0.880 -26.915 1.00 90.00 308 GLN A CA 1
ATOM 2272 C C . GLN A 1 308 ? -10.058 -0.125 -25.716 1.00 90.00 308 GLN A C 1
ATOM 2274 O O . GLN A 1 308 ? -11.031 0.620 -25.854 1.00 90.00 308 GLN A O 1
ATOM 2279 N N . VAL A 1 309 ? -9.459 -0.307 -24.542 1.00 93.31 309 VAL A N 1
ATOM 2280 C CA . VAL A 1 309 ? -9.967 0.223 -23.275 1.00 93.31 309 VAL A CA 1
ATOM 2281 C C . VAL A 1 309 ? -9.045 1.311 -22.738 1.00 93.31 309 VAL A C 1
ATOM 2283 O O . VAL A 1 309 ? -7.839 1.100 -22.672 1.00 93.31 309 VAL A O 1
ATOM 2286 N N . ALA A 1 310 ? -9.599 2.431 -22.277 1.00 93.88 310 ALA A N 1
ATOM 2287 C CA . ALA A 1 310 ? -8.895 3.333 -21.368 1.00 93.88 310 ALA A CA 1
ATOM 2288 C C . ALA A 1 310 ? -9.412 3.139 -19.939 1.00 93.88 310 ALA A C 1
ATOM 2290 O O . ALA A 1 310 ? -10.557 3.476 -19.634 1.00 93.88 310 ALA A O 1
ATOM 2291 N N . LEU A 1 311 ? -8.567 2.609 -19.061 1.00 95.81 311 LEU A N 1
ATOM 2292 C CA . LEU A 1 311 ? -8.813 2.529 -17.627 1.00 95.81 311 LEU A CA 1
ATOM 2293 C C . LEU A 1 311 ? -8.255 3.785 -16.959 1.00 95.81 311 LEU A C 1
ATOM 2295 O O . LEU A 1 311 ? -7.051 4.021 -16.983 1.00 95.81 311 LEU A O 1
ATOM 2299 N N . ILE A 1 312 ? -9.123 4.585 -16.352 1.00 95.25 312 ILE A N 1
ATOM 2300 C CA . ILE A 1 312 ? -8.743 5.826 -15.685 1.00 95.25 312 ILE A CA 1
ATOM 2301 C C . ILE A 1 312 ? -8.696 5.599 -14.176 1.00 95.25 312 ILE A C 1
ATOM 2303 O O . ILE A 1 312 ? -9.686 5.173 -13.575 1.00 95.25 312 ILE A O 1
ATOM 2307 N N . GLY A 1 313 ? -7.558 5.898 -13.557 1.00 91.75 313 GLY A N 1
ATOM 2308 C CA . GLY A 1 313 ? -7.357 5.794 -12.115 1.00 91.75 313 GLY A CA 1
ATOM 2309 C C . GLY A 1 313 ? -6.922 7.118 -11.495 1.00 91.75 313 GLY A C 1
ATOM 2310 O O . GLY A 1 313 ? -6.134 7.855 -12.077 1.00 91.75 313 GLY A O 1
ATOM 2311 N N . SER A 1 314 ? -7.419 7.397 -10.290 1.00 88.12 314 SER A N 1
ATOM 2312 C CA . SER A 1 314 ? -6.984 8.516 -9.450 1.00 88.12 314 SER A CA 1
ATOM 2313 C C . SER A 1 314 ? -6.677 7.986 -8.052 1.00 88.12 314 SER A C 1
ATOM 2315 O O . SER A 1 314 ? -7.489 7.252 -7.488 1.00 88.12 314 SER A O 1
ATOM 2317 N N . GLY A 1 315 ? -5.523 8.358 -7.497 1.00 85.81 315 GLY A N 1
ATOM 2318 C CA . GLY A 1 315 ? -5.022 7.811 -6.234 1.00 85.81 315 GLY A CA 1
ATOM 2319 C C . GLY A 1 315 ? -4.386 6.426 -6.395 1.00 85.81 315 GLY A C 1
ATOM 2320 O O . GLY A 1 315 ? -3.914 6.060 -7.470 1.00 85.81 315 GLY A O 1
ATOM 2321 N N . THR A 1 316 ? -4.352 5.648 -5.314 1.00 88.06 316 THR A N 1
ATOM 2322 C CA . THR A 1 316 ? -3.683 4.341 -5.302 1.00 88.06 316 THR A CA 1
ATOM 2323 C C . THR A 1 316 ? -4.431 3.309 -6.151 1.00 88.06 316 THR A C 1
ATOM 2325 O O . THR A 1 316 ? -5.608 3.013 -5.924 1.00 88.06 316 THR A O 1
ATOM 2328 N N . ILE A 1 317 ? -3.726 2.711 -7.115 1.00 87.50 317 ILE A N 1
ATOM 2329 C CA . ILE A 1 317 ? -4.259 1.666 -7.998 1.00 87.50 317 ILE A CA 1
ATOM 2330 C C . ILE A 1 317 ? -4.776 0.451 -7.207 1.00 87.50 317 ILE A C 1
ATOM 2332 O O . ILE A 1 317 ? -4.246 0.097 -6.151 1.00 87.50 317 ILE A O 1
ATOM 2336 N N . GLY A 1 318 ? -5.836 -0.183 -7.711 1.00 90.25 318 GLY A N 1
ATOM 2337 C CA . GLY A 1 318 ? -6.532 -1.298 -7.062 1.00 90.25 318 GLY A CA 1
ATOM 2338 C C . GLY A 1 318 ? -7.725 -0.876 -6.196 1.00 90.25 318 GLY A C 1
ATOM 2339 O O . GLY A 1 318 ? -8.534 -1.722 -5.807 1.00 90.25 318 GLY A O 1
ATOM 2340 N N . GLY A 1 319 ? -7.892 0.429 -5.946 1.00 93.31 319 GLY A N 1
ATOM 2341 C CA . GLY A 1 319 ? -9.048 0.995 -5.247 1.00 93.31 319 GLY A CA 1
ATOM 2342 C C . GLY A 1 319 ? -9.173 0.532 -3.792 1.00 93.31 319 GLY A C 1
ATOM 2343 O O . GLY A 1 319 ? -8.190 0.151 -3.158 1.00 93.31 319 GLY A O 1
ATOM 2344 N N . THR A 1 320 ? -10.393 0.564 -3.254 1.00 93.75 320 THR A N 1
ATOM 2345 C CA . THR A 1 320 ? -10.662 0.334 -1.824 1.00 93.75 320 THR A CA 1
ATOM 2346 C C . THR A 1 320 ? -10.260 -1.064 -1.352 1.00 93.75 320 THR A C 1
ATOM 2348 O O . THR A 1 320 ? -9.579 -1.200 -0.343 1.00 93.75 320 THR A O 1
ATOM 2351 N N . CYS A 1 321 ? -10.658 -2.111 -2.082 1.00 93.31 321 CYS A N 1
ATOM 2352 C CA . CYS A 1 321 ? -10.604 -3.500 -1.610 1.00 93.31 321 CYS A CA 1
ATOM 2353 C C . CYS A 1 321 ? -9.192 -3.959 -1.207 1.00 93.31 321 CYS A C 1
ATOM 2355 O O . CYS A 1 321 ? -9.017 -4.526 -0.127 1.00 93.31 321 CYS A O 1
ATOM 2357 N N . VAL A 1 322 ? -8.188 -3.690 -2.049 1.00 94.44 322 VAL A N 1
ATOM 2358 C CA . VAL A 1 322 ? -6.802 -4.095 -1.767 1.00 94.44 322 VAL A CA 1
ATOM 2359 C C . VAL A 1 322 ? -6.097 -3.137 -0.812 1.00 94.44 322 VAL A C 1
ATOM 2361 O O . VAL A 1 322 ? -5.304 -3.594 -0.003 1.00 94.44 322 VAL A O 1
ATOM 2364 N N . ASN A 1 323 ? -6.384 -1.833 -0.884 1.00 91.94 323 ASN A N 1
ATOM 2365 C CA . ASN A 1 323 ? -5.578 -0.826 -0.192 1.00 91.94 323 ASN A CA 1
ATOM 2366 C C . ASN A 1 323 ? -6.080 -0.508 1.219 1.00 91.94 323 ASN A C 1
ATOM 2368 O O . ASN A 1 323 ? -5.278 -0.429 2.138 1.00 91.94 323 ASN A O 1
ATOM 2372 N N . VAL A 1 324 ? -7.391 -0.319 1.389 1.00 92.44 324 VAL A N 1
ATOM 2373 C CA . VAL A 1 324 ? -7.981 0.271 2.611 1.00 92.44 324 VAL A CA 1
ATOM 2374 C C . VAL A 1 324 ? -9.272 -0.434 3.052 1.00 92.44 324 VAL A C 1
ATOM 2376 O O . VAL A 1 324 ? -10.075 0.110 3.802 1.00 92.44 324 VAL A O 1
ATOM 2379 N N . GLY A 1 325 ? -9.513 -1.642 2.538 1.00 93.88 325 GLY A N 1
ATOM 2380 C CA . GLY A 1 325 ? -10.760 -2.380 2.725 1.00 93.88 325 GLY A CA 1
ATOM 2381 C C . GLY A 1 325 ? -10.528 -3.842 3.082 1.00 93.88 325 GLY A C 1
ATOM 2382 O O . GLY A 1 325 ? -9.996 -4.167 4.142 1.00 93.88 325 GLY A O 1
ATOM 2383 N N . CYS A 1 326 ? -10.963 -4.745 2.206 1.00 95.88 326 CYS A N 1
ATOM 2384 C CA . CYS A 1 326 ? -11.038 -6.179 2.477 1.00 95.88 326 CYS A CA 1
ATOM 2385 C C . CYS A 1 326 ? -9.685 -6.804 2.834 1.00 95.88 326 CYS A C 1
ATOM 2387 O O . CYS A 1 326 ? -9.599 -7.520 3.822 1.00 95.88 326 CYS A O 1
ATOM 2389 N N . VAL A 1 327 ? -8.628 -6.540 2.063 1.00 96.69 327 VAL A N 1
ATOM 2390 C CA . VAL A 1 327 ? -7.309 -7.139 2.328 1.00 96.69 327 VAL A CA 1
ATOM 2391 C C . VAL A 1 327 ? -6.767 -6.729 3.703 1.00 96.69 327 VAL A C 1
ATOM 2393 O O . VAL A 1 327 ? -6.543 -7.625 4.517 1.00 96.69 327 VAL A O 1
ATOM 2396 N N . PRO A 1 328 ? -6.601 -5.429 4.024 1.00 96.12 328 PRO A N 1
ATOM 2397 C CA . PRO A 1 328 ? -6.056 -5.046 5.323 1.00 96.12 328 PRO A CA 1
ATOM 2398 C C . PRO A 1 328 ? -6.958 -5.474 6.488 1.00 96.12 328 PRO A C 1
ATOM 2400 O O . PRO A 1 328 ? -6.455 -6.006 7.475 1.00 96.12 328 PRO A O 1
ATOM 2403 N N . SER A 1 329 ? -8.284 -5.329 6.366 1.00 97.44 329 SER A N 1
ATOM 2404 C CA . SER A 1 329 ? -9.211 -5.752 7.428 1.00 97.44 329 SER A CA 1
ATOM 2405 C C . SER A 1 329 ? -9.159 -7.258 7.679 1.00 97.44 329 SER A C 1
ATOM 2407 O O . SER A 1 329 ? -9.040 -7.670 8.829 1.00 97.44 329 SER A O 1
ATOM 2409 N N . LYS A 1 330 ? -9.186 -8.105 6.638 1.00 98.25 330 LYS A N 1
ATOM 2410 C CA . LYS A 1 330 ? -9.149 -9.566 6.822 1.00 98.25 330 LYS A CA 1
ATOM 2411 C C . LYS A 1 330 ? -7.814 -10.051 7.369 1.00 98.25 330 LYS A C 1
ATOM 2413 O O . LYS A 1 330 ? -7.811 -10.982 8.171 1.00 98.25 330 LYS A O 1
ATOM 2418 N N . THR A 1 331 ? -6.710 -9.401 7.015 1.00 97.81 331 THR A N 1
ATOM 2419 C CA . THR A 1 331 ? -5.405 -9.692 7.620 1.00 97.81 331 THR A CA 1
ATOM 2420 C C . THR A 1 331 ? -5.405 -9.391 9.115 1.00 97.81 331 THR A C 1
ATOM 2422 O O . THR A 1 331 ? -5.029 -10.253 9.908 1.00 97.81 331 THR A O 1
ATOM 2425 N N . MET A 1 332 ? -5.901 -8.217 9.517 1.00 98.12 332 MET A N 1
ATOM 2426 C CA . MET A 1 332 ? -5.965 -7.832 10.932 1.00 98.12 332 MET A CA 1
ATOM 2427 C C . MET A 1 332 ? -6.955 -8.689 11.729 1.00 98.12 332 MET A C 1
ATOM 2429 O O . MET A 1 332 ? -6.633 -9.139 12.825 1.00 98.12 332 MET A O 1
ATOM 2433 N N . ILE A 1 333 ? -8.127 -8.996 11.164 1.00 98.50 333 ILE A N 1
ATOM 2434 C CA . ILE A 1 333 ? -9.113 -9.897 11.782 1.00 98.50 333 ILE A CA 1
ATOM 2435 C C . ILE A 1 333 ? -8.507 -11.283 11.998 1.00 98.50 333 ILE A C 1
ATOM 2437 O O . ILE A 1 333 ? -8.697 -11.864 13.062 1.00 98.50 333 ILE A O 1
ATOM 2441 N N . ARG A 1 334 ? -7.747 -11.808 11.029 1.00 98.19 334 ARG A N 1
ATOM 2442 C CA . ARG A 1 334 ? -7.107 -13.120 11.165 1.00 98.19 334 ARG A CA 1
ATOM 2443 C C . ARG A 1 334 ? -6.011 -13.125 12.233 1.00 98.19 334 ARG A C 1
ATOM 2445 O O . ARG A 1 334 ? -5.883 -14.110 12.955 1.00 98.19 334 ARG A O 1
ATOM 2452 N N . ALA A 1 335 ? -5.247 -12.042 12.359 1.00 96.88 335 ALA A N 1
ATOM 2453 C CA . ALA A 1 335 ? -4.276 -11.891 13.441 1.00 96.88 335 ALA A CA 1
ATOM 2454 C C . ALA A 1 335 ? -4.967 -11.842 14.815 1.00 96.88 335 ALA A C 1
ATOM 2456 O O . ALA A 1 335 ? -4.588 -12.570 15.730 1.00 96.88 335 ALA A O 1
ATOM 2457 N N . ALA A 1 336 ? -6.040 -11.060 14.935 1.00 97.44 336 ALA A N 1
ATOM 2458 C CA . ALA A 1 336 ? -6.838 -10.965 16.154 1.00 97.44 336 ALA A CA 1
ATOM 2459 C C . ALA A 1 336 ? -7.549 -12.291 16.503 1.00 97.44 336 ALA A C 1
ATOM 2461 O O . ALA A 1 336 ? -7.689 -12.655 17.669 1.00 97.44 336 ALA A O 1
ATOM 2462 N N . GLU A 1 337 ? -7.961 -13.066 15.497 1.00 96.94 337 GLU A N 1
ATOM 2463 C CA . GLU A 1 337 ? -8.519 -14.408 15.679 1.00 96.94 337 GLU A CA 1
ATOM 2464 C C . GLU A 1 337 ? -7.504 -15.380 16.297 1.00 96.94 337 GLU A C 1
ATOM 2466 O O . GLU A 1 337 ? -7.899 -16.230 17.093 1.00 96.94 337 GLU A O 1
ATOM 2471 N N . ALA A 1 338 ? -6.208 -15.249 15.995 1.00 95.94 338 ALA A N 1
ATOM 2472 C CA . ALA A 1 338 ? -5.176 -16.079 16.617 1.00 95.94 338 ALA A CA 1
ATOM 2473 C C . ALA A 1 338 ? -5.082 -15.838 18.136 1.00 95.94 338 ALA A C 1
ATOM 2475 O O . ALA A 1 338 ? -4.982 -16.800 18.899 1.00 95.94 338 ALA A O 1
ATOM 2476 N N . LEU A 1 339 ? -5.196 -14.577 18.576 1.00 95.50 339 LEU A N 1
ATOM 2477 C CA . LEU A 1 339 ? -5.249 -14.210 19.998 1.00 95.50 339 LEU A CA 1
ATOM 2478 C C . LEU A 1 339 ? -6.493 -14.797 20.674 1.00 95.50 339 LEU A C 1
ATOM 2480 O O . LEU A 1 339 ? -6.395 -15.478 21.696 1.00 95.50 339 LEU A O 1
ATOM 2484 N N . HIS A 1 340 ? -7.660 -14.605 20.056 1.00 94.69 340 HIS A N 1
ATOM 2485 C CA . HIS A 1 340 ? -8.915 -15.156 20.562 1.00 94.69 340 HIS A CA 1
ATOM 2486 C C . HIS A 1 340 ? -8.879 -16.690 20.654 1.00 94.69 340 HIS A C 1
ATOM 2488 O O . HIS A 1 340 ? -9.293 -17.267 21.657 1.00 94.69 340 HIS A O 1
ATOM 2494 N N . GLY A 1 341 ? -8.344 -17.360 19.629 1.00 94.62 341 GLY A N 1
ATOM 2495 C CA . GLY A 1 341 ? -8.223 -18.814 19.581 1.00 94.62 341 GLY A CA 1
ATOM 2496 C C . GLY A 1 341 ? -7.346 -19.384 20.696 1.00 94.62 341 GLY A C 1
ATOM 2497 O O . GLY A 1 341 ? -7.698 -20.419 21.264 1.00 94.62 341 GLY A O 1
ATOM 2498 N N . ALA A 1 342 ? -6.251 -18.700 21.048 1.00 93.81 342 ALA A N 1
ATOM 2499 C CA . ALA A 1 342 ? -5.397 -19.091 22.167 1.00 93.81 342 ALA A CA 1
ATOM 2500 C C . ALA A 1 342 ? -6.163 -19.049 23.500 1.00 93.81 342 ALA A C 1
ATOM 2502 O O . ALA A 1 342 ? -6.188 -20.050 24.214 1.00 93.81 342 ALA A O 1
ATOM 2503 N N . GLY A 1 343 ? -6.874 -17.951 23.789 1.00 87.75 343 GLY A N 1
ATOM 2504 C CA . GLY A 1 343 ? -7.692 -17.835 25.004 1.00 87.75 343 GLY A CA 1
ATOM 2505 C C . GLY A 1 343 ? -8.855 -18.836 25.050 1.00 87.75 343 GLY A C 1
ATOM 2506 O O . GLY A 1 343 ? -9.146 -19.436 26.090 1.00 87.75 343 GLY A O 1
ATOM 2507 N N . ALA A 1 344 ? -9.477 -19.095 23.897 1.00 90.62 344 ALA A N 1
ATOM 2508 C CA . ALA A 1 344 ? -10.571 -20.051 23.762 1.00 90.62 344 ALA A CA 1
ATOM 2509 C C . ALA A 1 344 ? -10.130 -21.521 23.880 1.00 90.62 344 ALA A C 1
ATOM 2511 O O . ALA A 1 344 ? -10.988 -22.395 24.014 1.00 90.62 344 ALA A O 1
ATOM 2512 N N . ALA A 1 345 ? -8.826 -21.828 23.846 1.00 92.19 345 ALA A N 1
ATOM 2513 C CA . ALA A 1 345 ? -8.313 -23.197 23.949 1.00 92.19 345 ALA A CA 1
ATOM 2514 C C . ALA A 1 345 ? -8.734 -23.891 25.259 1.00 92.19 345 ALA A C 1
ATOM 2516 O O . ALA A 1 345 ? -8.981 -25.097 25.264 1.00 92.19 345 ALA A O 1
ATOM 2517 N N . SER A 1 346 ? -8.915 -23.107 26.326 1.00 89.44 346 SER A N 1
ATOM 2518 C CA . SER A 1 346 ? -9.366 -23.548 27.654 1.00 89.44 346 SER A CA 1
ATOM 2519 C C . SER A 1 346 ? -10.746 -24.223 27.673 1.00 89.44 346 SER A C 1
ATOM 2521 O O . SER A 1 346 ? -11.075 -24.926 28.628 1.00 89.44 346 SER A O 1
ATOM 2523 N N . ARG A 1 347 ? -11.551 -24.081 26.608 1.00 90.94 347 ARG A N 1
ATOM 2524 C CA . ARG A 1 347 ? -12.836 -24.790 26.464 1.00 90.94 347 ARG A CA 1
ATOM 2525 C C . ARG A 1 347 ? -12.684 -26.306 26.301 1.00 90.94 347 ARG A C 1
ATOM 2527 O O . ARG A 1 347 ? -13.663 -27.035 26.441 1.00 90.94 347 ARG A O 1
ATOM 2534 N N . PHE A 1 348 ? -11.486 -26.781 25.961 1.00 93.88 348 PHE A N 1
ATOM 2535 C CA . PHE A 1 348 ? -11.179 -28.200 25.839 1.00 93.88 348 PHE A CA 1
ATOM 2536 C C . PHE A 1 348 ? -10.404 -28.668 27.069 1.00 93.88 348 PHE A C 1
ATOM 2538 O O . PHE A 1 348 ? -9.342 -28.139 27.392 1.00 93.88 348 PHE A O 1
ATOM 2545 N N . ALA A 1 349 ? -10.931 -29.684 27.752 1.00 93.94 349 ALA A N 1
ATOM 2546 C CA . ALA A 1 349 ? -10.308 -30.216 28.957 1.00 93.94 349 ALA A CA 1
ATOM 2547 C C . ALA A 1 349 ? -8.867 -30.684 28.682 1.00 93.94 349 ALA A C 1
ATOM 2549 O O . ALA A 1 349 ? -8.623 -31.463 27.762 1.00 93.94 349 ALA A O 1
ATOM 2550 N N . GLY A 1 350 ? -7.925 -30.217 29.505 1.00 93.56 350 GLY A N 1
ATOM 2551 C CA . GLY A 1 350 ? -6.502 -30.548 29.384 1.00 93.56 350 GLY A CA 1
ATOM 2552 C C . GLY A 1 350 ? -5.713 -29.689 28.391 1.00 93.56 350 GLY A C 1
ATOM 2553 O O . GLY A 1 350 ? -4.524 -29.941 28.218 1.00 93.56 350 GLY A O 1
ATOM 2554 N N . LEU A 1 351 ? -6.331 -28.680 27.764 1.00 95.38 351 LEU A N 1
ATOM 2555 C CA . LEU A 1 351 ? -5.658 -27.745 26.862 1.00 95.38 351 LEU A CA 1
ATOM 2556 C C . LEU A 1 351 ? -5.621 -26.333 27.461 1.00 95.38 351 LEU A C 1
ATOM 2558 O O . LEU A 1 351 ? -6.626 -25.824 27.952 1.00 95.38 351 LEU A O 1
ATOM 2562 N N . ALA A 1 352 ? -4.461 -25.685 27.376 1.00 91.88 352 ALA A N 1
ATOM 2563 C CA . ALA A 1 352 ? -4.283 -24.272 27.683 1.00 91.88 352 ALA A CA 1
ATOM 2564 C C . ALA A 1 352 ? -3.496 -23.613 26.547 1.00 91.88 352 ALA A C 1
ATOM 2566 O O . ALA A 1 352 ? -2.588 -24.225 25.981 1.00 91.88 352 ALA A O 1
ATOM 2567 N N . GLY A 1 353 ? -3.864 -22.383 26.207 1.00 91.75 353 GLY A N 1
ATOM 2568 C CA . GLY A 1 353 ? -3.203 -21.574 25.194 1.00 91.75 353 GLY A CA 1
ATOM 2569 C C . GLY A 1 353 ? -3.103 -20.138 25.681 1.00 91.75 353 GLY A C 1
ATOM 2570 O O . GLY A 1 353 ? -4.009 -19.632 26.338 1.00 91.75 353 GLY A O 1
ATOM 2571 N N . GLU A 1 354 ? -1.990 -19.493 25.366 1.00 91.06 354 GLU A N 1
ATOM 2572 C CA . GLU A 1 354 ? -1.738 -18.100 25.704 1.00 91.06 354 GLU A CA 1
ATOM 2573 C C . GLU A 1 354 ? -1.054 -17.441 24.508 1.00 91.06 354 GLU A C 1
ATOM 2575 O O . GLU A 1 354 ? -0.163 -18.026 23.888 1.00 91.06 354 GLU A O 1
ATOM 2580 N N . ALA A 1 355 ? -1.511 -16.247 24.148 1.00 93.94 355 ALA A N 1
ATOM 2581 C CA . ALA A 1 355 ? -0.922 -15.442 23.093 1.00 93.94 355 ALA A CA 1
ATOM 2582 C C . ALA A 1 355 ? -1.079 -13.968 23.455 1.00 93.94 355 ALA A C 1
ATOM 2584 O O . ALA A 1 355 ? -2.120 -13.562 23.969 1.00 93.94 355 ALA A O 1
ATOM 2585 N N . HIS A 1 356 ? -0.050 -13.180 23.154 1.00 92.06 356 HIS A N 1
ATOM 2586 C CA . HIS A 1 356 ? -0.003 -11.755 23.457 1.00 92.06 356 HIS A CA 1
ATOM 2587 C C . HIS A 1 356 ? 0.418 -10.978 22.224 1.00 92.06 356 HIS A C 1
ATOM 2589 O O . HIS A 1 356 ? 1.323 -11.392 21.497 1.00 92.06 356 HIS A O 1
ATOM 2595 N N . LEU A 1 357 ? -0.215 -9.830 22.011 1.00 94.38 357 LEU A N 1
ATOM 2596 C CA . LEU A 1 357 ? 0.265 -8.859 21.045 1.00 94.38 357 LEU A CA 1
ATOM 2597 C C . LEU A 1 357 ? 1.464 -8.120 21.650 1.00 94.38 357 LEU A C 1
ATOM 2599 O O . LEU A 1 357 ? 1.316 -7.385 22.621 1.00 94.38 357 LEU A O 1
ATOM 2603 N N . THR A 1 358 ? 2.648 -8.315 21.076 1.00 94.69 358 THR A N 1
ATOM 2604 C CA . THR A 1 358 ? 3.891 -7.702 21.573 1.00 94.69 358 THR A CA 1
ATOM 2605 C C . THR A 1 358 ? 4.252 -6.405 20.860 1.00 94.69 358 THR A C 1
ATOM 2607 O O . THR A 1 358 ? 4.889 -5.542 21.455 1.00 94.69 358 THR A O 1
ATOM 2610 N N . ASP A 1 359 ? 3.862 -6.262 19.592 1.00 95.25 359 ASP A N 1
ATOM 2611 C CA . ASP A 1 359 ? 4.184 -5.097 18.772 1.00 95.25 359 ASP A CA 1
ATOM 2612 C C . ASP A 1 359 ? 3.058 -4.822 17.764 1.00 95.25 359 ASP A C 1
ATOM 2614 O O . ASP A 1 359 ? 2.930 -5.479 16.727 1.00 95.25 359 ASP A O 1
ATOM 2618 N N . TRP A 1 360 ? 2.223 -3.833 18.088 1.00 96.19 360 TRP A N 1
ATOM 2619 C CA . TRP A 1 360 ? 1.152 -3.366 17.208 1.00 96.19 360 TRP A CA 1
ATOM 2620 C C . TRP A 1 360 ? 1.698 -2.785 15.898 1.00 96.19 360 TRP A C 1
ATOM 2622 O O . TRP A 1 360 ? 1.147 -3.047 14.829 1.00 96.19 360 TRP A O 1
ATOM 2632 N N . ARG A 1 361 ? 2.811 -2.042 15.951 1.00 94.50 361 ARG A N 1
ATOM 2633 C CA . ARG A 1 361 ? 3.393 -1.402 14.767 1.00 94.50 361 ARG A CA 1
ATOM 2634 C C . ARG A 1 361 ? 3.953 -2.445 13.806 1.00 94.50 361 ARG A C 1
ATOM 2636 O O . ARG A 1 361 ? 3.743 -2.323 12.603 1.00 94.50 361 ARG A O 1
ATOM 2643 N N . ALA A 1 362 ? 4.604 -3.490 14.314 1.00 94.50 362 ALA A N 1
ATOM 2644 C CA . ALA A 1 362 ? 5.048 -4.607 13.482 1.00 94.50 362 ALA A CA 1
ATOM 2645 C C . ALA A 1 362 ? 3.867 -5.333 12.817 1.00 94.50 362 ALA A C 1
ATOM 2647 O O . ALA A 1 362 ? 3.961 -5.706 11.648 1.00 94.50 362 ALA A O 1
ATOM 2648 N N . LEU A 1 363 ? 2.739 -5.495 13.521 1.00 94.88 363 LEU A N 1
ATOM 2649 C CA . LEU A 1 363 ? 1.536 -6.101 12.948 1.00 94.88 363 LEU A CA 1
ATOM 2650 C C . LEU A 1 363 ? 0.936 -5.241 11.819 1.00 94.88 363 LEU A C 1
ATOM 2652 O O . LEU A 1 363 ? 0.588 -5.773 10.761 1.00 94.88 363 LEU A O 1
ATOM 2656 N N . ILE A 1 364 ? 0.865 -3.920 12.011 1.00 93.19 364 ILE A N 1
ATOM 2657 C CA . ILE A 1 364 ? 0.454 -2.970 10.966 1.00 93.19 364 ILE A CA 1
ATOM 2658 C C . ILE A 1 364 ? 1.416 -3.021 9.773 1.00 93.19 364 ILE A C 1
ATOM 2660 O O . ILE A 1 364 ? 0.957 -3.146 8.637 1.00 93.19 364 ILE A O 1
ATOM 2664 N N . GLY A 1 365 ? 2.729 -3.042 10.023 1.00 92.81 365 GLY A N 1
ATOM 2665 C CA . GLY A 1 365 ? 3.751 -3.183 8.984 1.00 92.81 365 GLY A CA 1
ATOM 2666 C C . GLY A 1 365 ? 3.584 -4.461 8.157 1.00 92.81 365 GLY A C 1
ATOM 2667 O O . GLY A 1 365 ? 3.552 -4.402 6.931 1.00 92.81 365 GLY A O 1
ATOM 2668 N N . ALA A 1 366 ? 3.352 -5.608 8.803 1.00 92.06 366 ALA A N 1
ATOM 2669 C CA . ALA A 1 366 ? 3.114 -6.875 8.107 1.00 92.06 366 ALA A CA 1
ATOM 2670 C C . ALA A 1 366 ? 1.847 -6.845 7.226 1.00 92.06 366 ALA A C 1
ATOM 2672 O O . ALA A 1 366 ? 1.822 -7.404 6.125 1.00 92.06 366 ALA A O 1
ATOM 2673 N N . LYS A 1 367 ? 0.784 -6.172 7.688 1.00 95.81 367 LYS A N 1
ATOM 2674 C CA . LYS A 1 367 ? -0.422 -5.913 6.886 1.00 95.81 367 LYS A CA 1
ATOM 2675 C C . LYS A 1 367 ? -0.092 -5.037 5.673 1.00 95.81 367 LYS A C 1
ATOM 2677 O O . LYS A 1 367 ? -0.537 -5.364 4.570 1.00 95.81 367 LYS A O 1
ATOM 2682 N N . ASP A 1 368 ? 0.667 -3.960 5.853 1.00 90.25 368 ASP A N 1
ATOM 2683 C CA . ASP A 1 368 ? 1.040 -3.044 4.768 1.00 90.25 368 ASP A CA 1
ATOM 2684 C C . ASP A 1 368 ? 1.926 -3.709 3.713 1.00 90.25 368 ASP A C 1
ATOM 2686 O O . ASP A 1 368 ? 1.696 -3.521 2.514 1.00 90.25 368 ASP A O 1
ATOM 2690 N N . ASP A 1 369 ? 2.858 -4.563 4.130 1.00 88.81 369 ASP A N 1
ATOM 2691 C CA . ASP A 1 369 ? 3.700 -5.348 3.226 1.00 88.81 369 ASP A CA 1
ATOM 2692 C C . ASP A 1 369 ? 2.865 -6.303 2.363 1.00 88.81 369 ASP A C 1
ATOM 2694 O O . ASP A 1 369 ? 3.067 -6.409 1.145 1.00 88.81 369 ASP A O 1
ATOM 2698 N N . LEU A 1 370 ? 1.869 -6.968 2.959 1.00 88.56 370 LEU A N 1
ATOM 2699 C CA . LEU A 1 370 ? 0.946 -7.827 2.221 1.00 88.56 370 LEU A CA 1
ATOM 2700 C C . LEU A 1 370 ? 0.090 -7.021 1.235 1.00 88.56 370 LEU A C 1
ATOM 2702 O O . LEU A 1 370 ? -0.059 -7.430 0.080 1.00 88.56 370 LEU A O 1
ATOM 2706 N N . VAL A 1 371 ? -0.457 -5.880 1.665 1.00 89.81 371 VAL A N 1
ATOM 2707 C CA . VAL A 1 371 ? -1.221 -4.966 0.800 1.00 89.81 371 VAL A CA 1
ATOM 2708 C C . VAL A 1 371 ? -0.363 -4.503 -0.377 1.00 89.81 371 VAL A C 1
ATOM 2710 O O . VAL A 1 371 ? -0.803 -4.589 -1.525 1.00 89.81 371 VAL A O 1
ATOM 2713 N N . GLY A 1 372 ? 0.874 -4.072 -0.119 1.00 88.56 372 GLY A N 1
ATOM 2714 C CA . GLY A 1 372 ? 1.831 -3.659 -1.142 1.00 88.56 372 GLY A CA 1
ATOM 2715 C C . GLY A 1 372 ? 2.144 -4.781 -2.130 1.00 88.56 372 GLY A C 1
ATOM 2716 O O . GLY A 1 372 ? 2.041 -4.583 -3.342 1.00 88.56 372 GLY A O 1
ATOM 2717 N N . THR A 1 373 ? 2.422 -5.982 -1.621 1.00 86.00 373 THR A N 1
ATOM 2718 C CA . THR A 1 373 ? 2.702 -7.176 -2.431 1.00 86.00 373 THR A CA 1
ATOM 2719 C C . THR A 1 373 ? 1.524 -7.542 -3.331 1.00 86.00 373 THR A C 1
ATOM 2721 O O . THR A 1 373 ? 1.698 -7.803 -4.524 1.00 86.00 373 THR A O 1
ATOM 2724 N N . LEU A 1 374 ? 0.307 -7.566 -2.782 1.00 88.31 374 LEU A N 1
ATOM 2725 C CA . LEU A 1 374 ? -0.894 -7.899 -3.544 1.00 88.31 374 LEU A CA 1
ATOM 2726 C C . LEU A 1 374 ? -1.229 -6.813 -4.562 1.00 88.31 374 LEU A C 1
ATOM 2728 O O . LEU A 1 374 ? -1.570 -7.148 -5.695 1.00 88.31 374 LEU A O 1
ATOM 2732 N N . ARG A 1 375 ? -1.083 -5.533 -4.205 1.00 91.88 375 ARG A N 1
ATOM 2733 C CA . ARG A 1 375 ? -1.257 -4.421 -5.145 1.00 91.88 375 ARG A CA 1
ATOM 2734 C C . ARG A 1 375 ? -0.301 -4.548 -6.330 1.00 91.88 375 ARG A C 1
ATOM 2736 O O . ARG A 1 375 ? -0.739 -4.448 -7.475 1.00 91.88 375 ARG A O 1
ATOM 2743 N N . GLN A 1 376 ? 0.975 -4.808 -6.052 1.00 83.00 376 GLN A N 1
ATOM 2744 C CA . GLN A 1 376 ? 1.998 -4.963 -7.079 1.00 83.00 376 GLN A CA 1
ATOM 2745 C C . GLN A 1 376 ? 1.641 -6.116 -8.026 1.00 83.00 376 GLN A C 1
ATOM 2747 O O . GLN A 1 376 ? 1.422 -5.889 -9.212 1.00 83.00 376 GLN A O 1
ATOM 2752 N N . LYS A 1 377 ? 1.437 -7.323 -7.485 1.00 79.38 377 LYS A N 1
ATOM 2753 C CA . LYS A 1 377 ? 1.183 -8.529 -8.288 1.00 79.38 377 LYS A CA 1
ATOM 2754 C C . LYS A 1 377 ? -0.154 -8.518 -9.030 1.00 79.38 377 LYS A C 1
ATOM 2756 O O . LYS A 1 377 ? -0.246 -9.043 -10.132 1.00 79.38 377 LYS A O 1
ATOM 2761 N N . LYS A 1 378 ? -1.224 -8.012 -8.407 1.00 82.69 378 LYS A N 1
ATOM 2762 C CA . LYS A 1 378 ? -2.594 -8.131 -8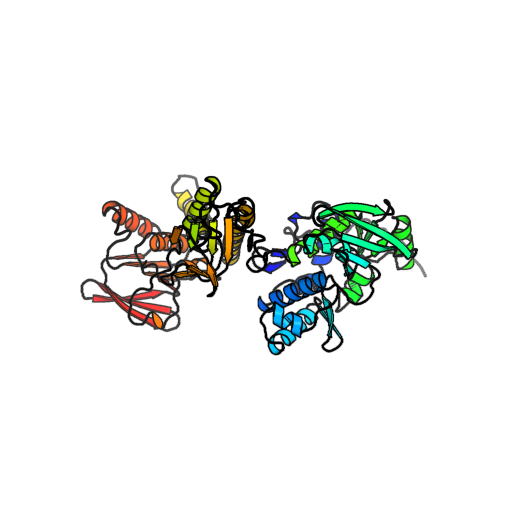.943 1.00 82.69 378 LYS A CA 1
ATOM 2763 C C . LYS A 1 378 ? -3.024 -6.955 -9.806 1.00 82.69 378 LYS A C 1
ATOM 2765 O O . LYS A 1 378 ? -4.007 -7.094 -10.524 1.00 82.69 378 LYS A O 1
ATOM 2770 N N . TYR A 1 379 ? -2.326 -5.824 -9.730 1.00 85.94 379 TYR A N 1
ATOM 2771 C CA . TYR A 1 379 ? -2.712 -4.622 -10.463 1.00 85.94 379 TYR A CA 1
ATOM 2772 C C . TYR A 1 379 ? -1.548 -4.043 -11.262 1.00 85.94 379 TYR A C 1
ATOM 2774 O O . TYR A 1 379 ? -1.686 -3.876 -12.469 1.00 85.94 379 TYR A O 1
ATOM 2782 N N . VAL A 1 380 ? -0.403 -3.769 -10.632 1.00 82.81 380 VAL A N 1
ATOM 2783 C CA . VAL A 1 380 ? 0.713 -3.081 -11.309 1.00 82.81 380 VAL A CA 1
ATOM 2784 C C . VAL A 1 380 ? 1.411 -3.978 -12.330 1.00 82.81 380 VAL A C 1
ATOM 2786 O O . VAL A 1 380 ? 1.606 -3.556 -13.464 1.00 82.81 380 VAL A O 1
ATOM 2789 N N . ASP A 1 381 ? 1.764 -5.204 -11.947 1.00 79.38 381 ASP A N 1
ATOM 2790 C CA . ASP A 1 381 ? 2.474 -6.146 -12.823 1.00 79.38 381 ASP A CA 1
ATOM 2791 C C . ASP A 1 381 ? 1.542 -6.785 -13.856 1.00 79.38 381 ASP A C 1
ATOM 2793 O O . ASP A 1 381 ? 1.960 -7.078 -14.971 1.00 79.38 381 ASP A O 1
ATOM 2797 N N . LEU A 1 382 ? 0.267 -6.956 -13.494 1.00 79.38 382 LEU A N 1
ATOM 2798 C CA . LEU A 1 382 ? -0.733 -7.613 -14.332 1.00 79.38 382 LEU A CA 1
ATOM 2799 C C . LEU A 1 382 ? -1.211 -6.720 -15.487 1.00 79.38 382 LEU A C 1
ATOM 2801 O O . LEU A 1 382 ? -1.444 -7.199 -16.592 1.00 79.38 382 LEU A O 1
ATOM 2805 N N . LEU A 1 383 ? -1.395 -5.418 -15.250 1.00 80.75 383 LEU A N 1
ATOM 2806 C CA . LEU A 1 383 ? -2.014 -4.527 -16.236 1.00 80.75 383 LEU A CA 1
ATOM 2807 C C . LEU A 1 383 ? -1.237 -4.419 -17.569 1.00 80.75 383 LEU A C 1
ATOM 2809 O O . LEU A 1 383 ? -1.888 -4.441 -18.616 1.00 80.75 383 LEU A O 1
ATOM 2813 N N . PRO A 1 384 ? 0.113 -4.352 -17.588 1.00 77.88 384 PRO A N 1
ATOM 2814 C CA . PRO A 1 384 ? 0.898 -4.351 -18.824 1.00 77.88 384 PRO A CA 1
ATOM 2815 C C . PRO A 1 384 ? 0.715 -5.590 -19.712 1.00 77.88 384 PRO A C 1
ATOM 2817 O O . PRO A 1 384 ? 0.896 -5.479 -20.928 1.00 77.88 384 PRO A O 1
ATOM 2820 N N . GLU A 1 385 ? 0.332 -6.739 -19.138 1.00 78.31 385 GLU A N 1
ATOM 2821 C CA . GLU A 1 385 ? 0.097 -7.987 -19.881 1.00 78.31 385 GLU A CA 1
ATOM 2822 C C . GLU A 1 385 ? -1.100 -7.873 -20.847 1.00 78.31 385 GLU A C 1
ATOM 2824 O O . GLU A 1 385 ? -1.167 -8.578 -21.856 1.00 78.31 385 GLU A O 1
ATOM 2829 N N . TYR A 1 386 ? -2.015 -6.925 -20.611 1.00 77.44 386 TYR A N 1
ATOM 2830 C CA . TYR A 1 386 ? -3.183 -6.698 -21.460 1.00 77.44 386 TYR A CA 1
ATOM 2831 C C . TYR A 1 386 ? -2.893 -5.657 -22.540 1.00 77.44 386 TYR A C 1
ATOM 2833 O O . TYR A 1 386 ? -2.980 -4.445 -22.331 1.00 77.44 386 TYR A O 1
ATOM 2841 N N . ASN A 1 387 ? -2.606 -6.135 -23.754 1.00 74.56 387 ASN A N 1
ATOM 2842 C CA . ASN A 1 387 ? -2.316 -5.287 -24.918 1.00 74.56 387 ASN A CA 1
ATOM 2843 C C . ASN A 1 387 ? -3.461 -4.333 -25.319 1.00 74.56 387 ASN A C 1
ATOM 2845 O O . ASN A 1 387 ? -3.212 -3.310 -25.956 1.00 74.56 387 ASN A O 1
ATOM 2849 N N . GLY A 1 388 ? -4.705 -4.656 -24.948 1.00 80.81 388 GLY A N 1
ATOM 2850 C CA . GLY A 1 388 ? -5.902 -3.870 -25.263 1.00 80.81 388 GLY A CA 1
ATOM 2851 C C . GLY A 1 388 ? -6.246 -2.762 -24.265 1.00 80.81 388 GLY A C 1
ATOM 2852 O O . GLY A 1 388 ? -7.193 -2.022 -24.514 1.00 80.81 388 GLY A O 1
ATOM 2853 N N . ILE A 1 389 ? -5.513 -2.634 -23.156 1.00 89.19 389 ILE A N 1
ATOM 2854 C CA . ILE A 1 389 ? -5.809 -1.649 -22.109 1.00 89.19 389 ILE A CA 1
ATOM 2855 C C . ILE A 1 389 ? -4.742 -0.555 -22.130 1.00 89.19 389 ILE A C 1
ATOM 2857 O O . ILE A 1 389 ? -3.556 -0.851 -22.251 1.00 89.19 389 ILE A O 1
ATOM 2861 N N . ALA A 1 390 ? -5.178 0.696 -22.007 1.00 88.38 390 ALA A N 1
ATOM 2862 C CA . ALA A 1 390 ? -4.378 1.870 -21.695 1.00 88.38 390 ALA A CA 1
ATOM 2863 C C . ALA A 1 390 ? -4.761 2.377 -20.305 1.00 88.38 390 ALA A C 1
ATOM 2865 O O . ALA A 1 390 ? -5.945 2.531 -20.013 1.00 88.38 390 ALA A O 1
ATOM 2866 N N . TYR A 1 391 ? -3.779 2.637 -19.445 1.00 89.31 391 TYR A N 1
ATOM 2867 C CA . TYR A 1 391 ? -4.041 3.231 -18.138 1.00 89.31 391 TYR A CA 1
ATOM 2868 C C . TYR A 1 391 ? -3.755 4.724 -18.170 1.00 89.31 391 TYR A C 1
ATOM 2870 O O . TYR A 1 391 ? -2.664 5.140 -18.562 1.00 89.31 391 TYR A O 1
ATOM 2878 N N . LEU A 1 392 ? -4.727 5.516 -17.733 1.00 89.31 392 LEU A N 1
ATOM 2879 C CA . LEU A 1 392 ? -4.629 6.964 -17.651 1.00 89.31 392 LEU A CA 1
ATOM 2880 C C . LEU A 1 392 ? -4.712 7.377 -16.183 1.00 89.31 392 LEU A C 1
ATOM 2882 O O . LEU A 1 392 ? -5.723 7.151 -15.520 1.00 89.31 392 LEU A O 1
ATOM 2886 N N . GLU A 1 393 ? -3.647 7.987 -15.676 1.00 87.56 393 GLU A N 1
ATOM 2887 C CA . GLU A 1 393 ? -3.638 8.524 -14.321 1.00 87.56 393 GLU A CA 1
ATOM 2888 C C . GLU A 1 393 ? -4.212 9.943 -14.312 1.00 87.56 393 GLU A C 1
ATOM 2890 O O . GLU A 1 393 ? -3.715 10.844 -14.994 1.00 87.56 393 GLU A O 1
ATOM 2895 N N . GLY A 1 394 ? -5.271 10.155 -13.537 1.00 87.94 394 GLY A N 1
ATOM 2896 C CA . GLY A 1 394 ? -5.872 11.469 -13.391 1.00 87.94 394 GLY A CA 1
ATOM 2897 C C . GLY A 1 394 ? -7.299 11.453 -12.876 1.00 87.94 394 GLY A C 1
ATOM 2898 O O . GLY A 1 394 ? -8.018 10.454 -12.955 1.00 87.94 394 GLY A O 1
ATOM 2899 N N . ALA A 1 395 ? -7.727 12.611 -12.381 1.00 89.81 395 ALA A N 1
ATOM 2900 C CA . ALA A 1 395 ? -9.117 12.827 -12.020 1.00 89.81 395 ALA A CA 1
ATOM 2901 C C . ALA A 1 395 ? -9.965 12.904 -13.295 1.00 89.81 395 ALA A C 1
ATOM 2903 O O . ALA A 1 395 ? -9.672 13.689 -14.204 1.00 89.81 395 ALA A O 1
ATOM 2904 N N . ALA A 1 396 ? -11.022 12.094 -13.348 1.00 94.06 396 ALA A N 1
ATOM 2905 C CA . ALA A 1 396 ? -11.954 12.075 -14.463 1.00 94.06 396 ALA A CA 1
ATOM 2906 C C . ALA A 1 396 ? -13.242 12.830 -14.134 1.00 94.06 396 ALA A C 1
ATOM 2908 O O . ALA A 1 396 ? -13.764 12.732 -13.024 1.00 94.06 396 ALA A O 1
ATOM 2909 N N . ARG A 1 397 ? -13.808 13.514 -15.128 1.00 93.94 397 ARG A N 1
ATOM 2910 C CA . ARG A 1 397 ? -15.177 14.039 -15.061 1.00 93.94 397 ARG A CA 1
ATOM 2911 C C . ARG A 1 397 ? -15.905 13.867 -16.384 1.00 93.94 397 ARG A C 1
ATOM 2913 O O . ARG A 1 397 ? -15.287 13.866 -17.446 1.00 93.94 397 ARG A O 1
ATOM 2920 N N . LEU A 1 398 ? -17.227 13.769 -16.311 1.00 92.75 398 LEU A N 1
ATOM 2921 C CA . LEU A 1 398 ? -18.093 13.809 -17.485 1.00 92.75 398 LEU A CA 1
ATOM 2922 C C . LEU A 1 398 ? -18.446 15.261 -17.800 1.00 92.75 398 LEU A C 1
ATOM 2924 O O . LEU A 1 398 ? -18.841 16.004 -16.904 1.00 92.75 398 LEU A O 1
ATOM 2928 N N . ASN A 1 399 ? -18.315 15.673 -19.060 1.00 83.06 399 ASN A N 1
ATOM 2929 C CA . ASN A 1 399 ? -18.579 17.054 -19.480 1.00 83.06 399 ASN A CA 1
ATOM 2930 C C . ASN A 1 399 ? -19.667 17.161 -20.558 1.00 83.06 399 ASN A C 1
ATOM 2932 O O . ASN A 1 399 ? -19.518 17.936 -21.492 1.00 83.06 399 ASN A O 1
ATOM 2936 N N . GLY A 1 400 ? -20.737 16.364 -20.492 1.00 76.44 400 GLY A N 1
ATOM 2937 C CA . GLY A 1 400 ? -21.840 16.383 -21.472 1.00 76.44 400 GLY A CA 1
ATOM 2938 C C . GLY A 1 400 ? -21.472 15.929 -22.899 1.00 76.44 400 GLY A C 1
ATOM 2939 O O . GLY A 1 400 ? -22.332 15.420 -23.606 1.00 76.44 400 GLY A O 1
ATOM 2940 N N . ALA A 1 401 ? -20.203 16.051 -23.297 1.00 74.31 401 ALA A N 1
ATOM 2941 C CA . ALA A 1 401 ? -19.633 15.671 -24.584 1.00 74.31 401 ALA A CA 1
ATOM 2942 C C . ALA A 1 401 ? -18.722 14.432 -24.495 1.00 74.31 401 ALA A C 1
ATOM 2944 O O . ALA A 1 401 ? -18.331 13.888 -25.524 1.00 74.31 401 ALA A O 1
ATOM 2945 N N . GLY A 1 402 ? -18.376 13.973 -23.287 1.00 83.94 402 GLY A N 1
ATOM 2946 C CA . GLY A 1 402 ? -17.535 12.797 -23.082 1.00 83.94 402 GLY A CA 1
ATOM 2947 C C . GLY A 1 402 ? -16.849 12.786 -21.719 1.00 83.94 402 GLY A C 1
ATOM 2948 O O . GLY A 1 402 ? -17.406 13.263 -20.726 1.00 83.94 402 GLY A O 1
ATOM 2949 N N . VAL A 1 403 ? -15.641 12.221 -21.688 1.00 93.12 403 VAL A N 1
ATOM 2950 C CA . VAL A 1 403 ? -14.785 12.124 -20.501 1.00 93.12 403 VAL A CA 1
ATOM 2951 C C . VAL A 1 403 ? -13.635 13.118 -20.623 1.00 93.12 403 VAL A C 1
ATOM 2953 O O . VAL A 1 403 ? -12.995 13.210 -21.669 1.00 93.12 403 VAL A O 1
ATOM 2956 N N . LEU A 1 404 ? -13.348 13.838 -19.543 1.00 92.31 404 LEU A N 1
ATOM 2957 C CA . LEU A 1 404 ? -12.124 14.615 -19.372 1.00 92.31 404 LEU A CA 1
ATOM 2958 C C . LEU A 1 404 ? -11.260 13.949 -18.306 1.00 92.31 404 LEU A C 1
ATOM 2960 O O . LEU A 1 404 ? -11.787 13.625 -17.245 1.00 92.31 404 LEU A O 1
ATOM 2964 N N . VAL A 1 405 ? -9.962 13.800 -18.558 1.00 91.75 405 VAL A N 1
ATOM 2965 C CA . VAL A 1 405 ? -8.958 13.334 -17.587 1.00 91.75 405 VAL A CA 1
ATOM 2966 C C . VAL A 1 405 ? -7.933 14.441 -17.411 1.00 91.75 405 VAL A C 1
ATOM 2968 O O . VAL A 1 405 ? -7.289 14.819 -18.385 1.00 91.75 405 VAL A O 1
ATOM 2971 N N . ASN A 1 406 ? -7.807 14.994 -16.201 1.00 88.88 406 ASN A N 1
ATOM 2972 C CA . ASN A 1 406 ? -6.987 16.193 -15.950 1.00 88.88 406 ASN A CA 1
ATOM 2973 C C . ASN A 1 406 ? -7.249 17.292 -17.005 1.00 88.88 406 ASN A C 1
ATOM 2975 O O . ASN A 1 406 ? -6.329 17.774 -17.661 1.00 88.88 406 ASN A O 1
ATOM 2979 N N . ASP A 1 407 ? -8.530 17.590 -17.253 1.00 86.00 407 ASP A N 1
ATOM 2980 C CA . ASP A 1 407 ? -9.013 18.553 -18.262 1.00 86.00 407 ASP A CA 1
ATOM 2981 C C . ASP A 1 407 ? -8.777 18.182 -19.738 1.00 86.00 407 ASP A C 1
ATOM 2983 O O . ASP A 1 407 ? -9.300 18.856 -20.625 1.00 86.00 407 ASP A O 1
ATOM 2987 N N . SER A 1 408 ? -8.074 17.086 -20.024 1.00 86.69 408 SER A N 1
ATOM 2988 C CA . SER A 1 408 ? -7.822 16.622 -21.389 1.00 86.69 408 SER A CA 1
ATOM 2989 C C . SER A 1 408 ? -8.944 15.699 -21.876 1.00 86.69 408 SER A C 1
ATOM 2991 O O . SER A 1 408 ? -9.304 14.755 -21.166 1.00 86.69 408 SER A O 1
ATOM 2993 N N . PRO A 1 409 ? -9.518 15.931 -23.070 1.00 89.25 409 PRO A N 1
ATOM 2994 C CA . PRO A 1 409 ? -10.599 15.103 -23.582 1.00 89.25 409 PRO A CA 1
ATOM 2995 C C . PRO A 1 409 ? -10.120 13.703 -23.958 1.00 89.25 409 PRO A C 1
ATOM 2997 O O . PRO A 1 409 ? -9.110 13.533 -24.639 1.00 89.25 409 PRO A O 1
ATOM 3000 N N . VAL A 1 410 ? -10.898 12.700 -23.553 1.00 88.31 410 VAL A N 1
ATOM 3001 C CA . VAL A 1 410 ? -10.713 11.296 -23.925 1.00 88.31 410 VAL A CA 1
ATOM 3002 C C . VAL A 1 410 ? -11.964 10.831 -24.661 1.00 88.31 410 VAL A C 1
ATOM 3004 O O . VAL A 1 410 ? -13.050 10.735 -24.085 1.00 88.31 410 VAL A O 1
ATOM 3007 N N . ALA A 1 411 ? -11.812 10.557 -25.956 1.00 86.19 411 ALA A N 1
ATOM 3008 C CA . ALA A 1 411 ? -12.903 10.075 -26.790 1.00 86.19 411 ALA A CA 1
ATOM 3009 C C . ALA A 1 411 ? -13.254 8.620 -26.438 1.00 86.19 411 ALA A C 1
ATOM 3011 O O . ALA A 1 411 ? -12.371 7.763 -26.340 1.00 86.19 411 ALA A O 1
ATOM 3012 N N . ALA A 1 412 ? -14.550 8.351 -26.274 1.00 88.12 412 ALA A N 1
ATOM 3013 C CA . ALA A 1 412 ? -15.073 7.083 -25.779 1.00 88.12 412 ALA A CA 1
ATOM 3014 C C . ALA A 1 412 ? -16.310 6.648 -26.573 1.00 88.12 412 ALA A C 1
ATOM 3016 O O . ALA A 1 412 ? -17.254 7.426 -26.709 1.00 88.12 412 ALA A O 1
ATOM 3017 N N . GLY A 1 413 ? -16.350 5.398 -27.034 1.00 88.88 413 GLY A N 1
ATOM 3018 C CA . GLY A 1 413 ? -17.569 4.796 -27.581 1.00 88.88 413 GLY A CA 1
ATOM 3019 C C . GLY A 1 413 ? -18.585 4.448 -26.487 1.00 88.88 413 GLY A C 1
ATOM 3020 O O . GLY A 1 413 ? -19.787 4.689 -26.630 1.00 88.88 413 GLY A O 1
ATOM 3021 N N . LYS A 1 414 ? -18.101 3.894 -25.370 1.00 93.00 414 LYS A N 1
ATOM 3022 C CA . LYS A 1 414 ? -18.876 3.573 -24.162 1.00 93.00 414 LYS A CA 1
ATOM 3023 C C . LYS A 1 414 ? -18.111 3.988 -22.911 1.00 93.00 414 LYS A C 1
ATOM 3025 O O . LYS A 1 414 ? -16.886 4.066 -22.929 1.00 93.00 414 LYS A O 1
ATOM 3030 N N . ILE A 1 415 ? -18.840 4.238 -21.824 1.00 95.81 415 ILE A N 1
ATOM 3031 C CA . ILE A 1 415 ? -18.271 4.660 -20.541 1.00 95.81 415 ILE A CA 1
ATOM 3032 C C . ILE A 1 415 ? -18.840 3.778 -19.425 1.00 95.81 415 ILE A C 1
ATOM 3034 O O . ILE A 1 415 ? -20.055 3.613 -19.334 1.00 95.81 415 ILE A O 1
ATOM 3038 N N . ILE A 1 416 ? -17.969 3.245 -18.570 1.00 97.56 416 ILE A N 1
ATOM 3039 C CA . ILE A 1 416 ? -18.321 2.606 -17.296 1.00 97.56 416 ILE A CA 1
ATOM 3040 C C . ILE A 1 416 ? -17.832 3.499 -16.158 1.00 97.56 416 ILE A C 1
ATOM 3042 O O . ILE A 1 416 ? -16.665 3.886 -16.123 1.00 97.56 416 ILE A O 1
ATOM 3046 N N . VAL A 1 417 ? -18.717 3.797 -15.206 1.00 96.94 417 VAL A N 1
ATOM 3047 C CA . VAL A 1 417 ? -18.377 4.516 -13.972 1.00 96.94 417 VAL A CA 1
ATOM 3048 C C . VAL A 1 417 ? -18.233 3.501 -12.840 1.00 96.94 417 VAL A C 1
ATOM 3050 O O . VAL A 1 417 ? -19.200 2.855 -12.449 1.00 96.94 417 VAL A O 1
ATOM 3053 N N . ALA A 1 418 ? -17.013 3.357 -12.335 1.00 97.38 418 ALA A N 1
ATOM 3054 C CA . ALA A 1 418 ? -16.597 2.411 -11.302 1.00 97.38 418 ALA A CA 1
ATOM 3055 C C . ALA A 1 418 ? -15.767 3.111 -10.203 1.00 97.38 418 ALA A C 1
ATOM 3057 O O . ALA A 1 418 ? -14.790 2.561 -9.693 1.00 97.38 418 ALA A O 1
ATOM 3058 N N . THR A 1 419 ? -16.151 4.338 -9.835 1.00 95.88 419 THR A N 1
ATOM 3059 C CA . THR A 1 419 ? -15.431 5.204 -8.879 1.00 95.88 419 THR A CA 1
ATOM 3060 C C . THR A 1 419 ? -15.455 4.707 -7.433 1.00 95.88 419 THR A C 1
ATOM 3062 O O . THR A 1 419 ? -14.700 5.212 -6.609 1.00 95.88 419 THR A O 1
ATOM 3065 N N . GLY A 1 420 ? -16.289 3.715 -7.117 1.00 94.94 420 GLY A N 1
ATOM 3066 C CA . GLY A 1 420 ? -16.432 3.186 -5.763 1.00 94.94 420 GLY A CA 1
ATOM 3067 C C . GLY A 1 420 ? -17.180 4.141 -4.831 1.00 94.94 420 GLY A C 1
ATOM 3068 O O . GLY A 1 420 ? -18.033 4.909 -5.276 1.00 94.94 420 GLY A O 1
ATOM 3069 N N . ALA A 1 421 ? -16.864 4.055 -3.539 1.00 93.50 421 ALA A N 1
ATOM 3070 C CA . ALA A 1 421 ? -17.476 4.829 -2.463 1.00 93.50 421 ALA A CA 1
ATOM 3071 C C . ALA A 1 421 ? -16.408 5.317 -1.468 1.00 93.50 421 ALA A C 1
ATOM 3073 O O . ALA A 1 421 ? -15.279 4.819 -1.460 1.00 93.50 421 ALA A O 1
ATOM 3074 N N . SER A 1 422 ? -16.786 6.271 -0.620 1.00 90.81 422 SER A N 1
ATOM 3075 C CA . SER A 1 422 ? -15.971 6.819 0.470 1.00 90.81 422 SER A CA 1
ATOM 3076 C C . SER A 1 422 ? -16.760 6.799 1.784 1.00 90.81 422 SER A C 1
ATOM 3078 O O . SER A 1 422 ? -17.986 6.896 1.713 1.00 90.81 422 SER A O 1
ATOM 3080 N N . PRO A 1 423 ? -16.095 6.736 2.956 1.00 91.44 423 PRO A N 1
ATOM 3081 C CA . PRO A 1 423 ? -16.778 6.692 4.249 1.00 91.44 423 PRO A CA 1
ATOM 3082 C C . PRO A 1 423 ? -17.761 7.852 4.444 1.00 91.44 423 PRO A C 1
ATOM 3084 O O . PRO A 1 423 ? -17.421 9.014 4.207 1.00 91.44 423 PRO A O 1
ATOM 3087 N N . ALA A 1 424 ? -18.966 7.541 4.912 1.00 89.44 424 ALA A N 1
ATOM 3088 C CA . ALA A 1 424 ? -19.967 8.519 5.297 1.00 89.44 424 ALA A CA 1
ATOM 3089 C C . ALA A 1 424 ? -19.759 8.943 6.756 1.00 89.44 424 ALA A C 1
ATOM 3091 O O . ALA A 1 424 ? -19.709 8.107 7.662 1.00 89.44 424 ALA A O 1
ATOM 3092 N N . ILE A 1 425 ? -19.685 10.253 6.991 1.00 85.56 425 ILE A N 1
ATOM 3093 C CA . ILE A 1 425 ? -19.584 10.829 8.336 1.00 85.56 425 ILE A CA 1
ATOM 3094 C C . ILE A 1 425 ? -20.995 11.042 8.890 1.00 85.56 425 ILE A C 1
ATOM 3096 O O . ILE A 1 425 ? -21.858 11.633 8.236 1.00 85.56 425 ILE A O 1
ATOM 3100 N N . ALA A 1 426 ? -21.233 10.556 10.106 1.00 80.62 426 ALA A N 1
ATOM 3101 C CA . ALA A 1 426 ? -22.508 10.709 10.790 1.00 80.62 426 ALA A CA 1
ATOM 3102 C C . ALA A 1 426 ? -22.814 12.189 11.070 1.00 80.62 426 ALA A C 1
ATOM 3104 O O . ALA A 1 426 ? -21.961 12.915 11.569 1.00 80.62 426 ALA A O 1
ATOM 3105 N N . ASN A 1 427 ? -24.053 12.628 10.834 1.00 88.44 427 ASN A N 1
ATOM 3106 C CA . ASN A 1 427 ? -24.497 13.954 11.264 1.00 88.44 427 ASN A CA 1
ATOM 3107 C C . ASN A 1 427 ? -24.758 13.946 12.782 1.00 88.44 427 ASN A C 1
ATOM 3109 O O . ASN A 1 427 ? -25.876 13.656 13.221 1.00 88.44 427 ASN A O 1
ATOM 3113 N N . ILE A 1 428 ? -23.704 14.176 13.567 1.00 94.69 428 ILE A N 1
ATOM 3114 C CA . ILE A 1 428 ? -23.729 14.287 15.029 1.00 94.69 428 ILE A CA 1
ATOM 3115 C C . ILE A 1 428 ? -23.156 15.661 15.391 1.00 94.69 428 ILE A C 1
ATOM 3117 O O . ILE A 1 428 ? -22.016 15.932 15.020 1.00 94.69 428 ILE A O 1
ATOM 3121 N N . PRO A 1 429 ? -23.890 16.521 16.119 1.00 96.00 429 PRO A N 1
ATOM 3122 C CA . PRO A 1 429 ? -23.377 17.829 16.509 1.00 96.00 429 PRO A CA 1
ATOM 3123 C C . PRO A 1 429 ? -22.021 17.733 17.223 1.00 96.00 429 PRO A C 1
ATOM 3125 O O . PRO A 1 429 ? -21.905 17.028 18.229 1.00 96.00 429 PRO A O 1
ATOM 3128 N N . GLY A 1 430 ? -21.020 18.456 16.713 1.00 95.38 430 GLY A N 1
ATOM 3129 C CA . GLY A 1 430 ? -19.672 18.525 17.275 1.00 95.38 430 GLY A CA 1
ATOM 3130 C C . GLY A 1 430 ? -18.664 17.540 16.676 1.00 95.38 430 GLY A C 1
ATOM 3131 O O . GLY A 1 430 ? -17.473 17.680 16.950 1.00 95.38 430 GLY A O 1
ATOM 3132 N N . ILE A 1 431 ? -19.095 16.593 15.833 1.00 94.69 431 ILE A N 1
ATOM 3133 C CA . ILE A 1 431 ? -18.212 15.581 15.226 1.00 94.69 431 ILE A CA 1
ATOM 3134 C C . ILE A 1 431 ? -17.130 16.198 14.334 1.00 94.69 431 ILE A C 1
ATOM 3136 O O . ILE A 1 431 ? -16.030 15.670 14.223 1.00 94.69 431 ILE A O 1
ATOM 3140 N N . GLU A 1 432 ? -17.428 17.343 13.727 1.00 92.44 432 GLU A N 1
ATOM 3141 C CA . GLU A 1 432 ? -16.520 18.119 12.890 1.00 92.44 432 GLU A CA 1
ATOM 3142 C C . GLU A 1 432 ? -15.378 18.784 13.673 1.00 92.44 432 GLU A C 1
ATOM 3144 O O . GLU A 1 432 ? -14.383 19.183 13.073 1.00 92.44 432 GLU A O 1
ATOM 3149 N N . ASN A 1 433 ? -15.507 18.887 15.001 1.00 93.62 433 ASN A N 1
ATOM 3150 C CA . ASN A 1 433 ? -14.547 19.565 15.876 1.00 93.62 433 ASN A CA 1
ATOM 3151 C C . ASN A 1 433 ? -13.662 18.594 16.669 1.00 93.62 433 ASN A C 1
ATOM 3153 O O . ASN A 1 433 ? -12.915 19.032 17.543 1.00 93.62 433 ASN A O 1
ATOM 3157 N N . ILE A 1 434 ? -13.756 17.289 16.404 1.00 94.56 434 ILE A N 1
ATOM 3158 C CA . ILE A 1 434 ? -12.971 16.262 17.092 1.00 94.56 434 ILE A CA 1
ATOM 3159 C C . ILE A 1 434 ? -12.175 15.419 16.091 1.00 94.56 434 ILE A C 1
ATOM 3161 O O . ILE A 1 434 ? -12.595 15.260 14.941 1.00 94.56 434 ILE A O 1
ATOM 3165 N N . PRO A 1 435 ? -11.050 14.820 16.510 1.00 93.94 435 PRO A N 1
ATOM 3166 C CA . PRO A 1 435 ? -10.443 13.747 15.741 1.00 93.94 435 PRO A CA 1
ATOM 3167 C C . PRO A 1 435 ? -11.361 12.517 15.746 1.00 93.94 435 PRO A C 1
ATOM 3169 O O . PRO A 1 435 ? -11.893 12.125 16.784 1.00 93.94 435 PRO A O 1
ATOM 3172 N N . TYR A 1 436 ? -11.530 11.885 14.588 1.00 95.94 436 TYR A N 1
ATOM 3173 C CA . TYR A 1 436 ? -12.215 10.603 14.465 1.00 95.94 436 TYR A CA 1
ATOM 3174 C C . TYR A 1 436 ? -11.501 9.700 13.466 1.00 95.94 436 TYR A C 1
ATOM 3176 O O . TYR A 1 436 ? -10.831 10.145 12.531 1.00 95.94 436 TYR A O 1
ATOM 3184 N N . LEU A 1 437 ? -11.682 8.402 13.661 1.00 97.38 437 LEU A N 1
ATOM 3185 C CA . LEU A 1 437 ? -11.217 7.362 12.768 1.00 97.38 437 LEU A CA 1
ATOM 3186 C C . LEU A 1 437 ? -12.321 6.989 11.780 1.00 97.38 437 LEU A C 1
ATOM 3188 O O . LEU A 1 437 ? -13.511 6.997 12.093 1.00 97.38 437 LEU A O 1
ATOM 3192 N N . THR A 1 438 ? -11.902 6.609 10.584 1.00 96.62 438 THR A N 1
ATOM 3193 C CA . THR A 1 438 ? -12.717 5.908 9.590 1.00 96.62 438 THR A CA 1
ATOM 3194 C C . THR A 1 438 ? -12.208 4.474 9.480 1.00 96.62 438 THR A C 1
ATOM 3196 O O . THR A 1 438 ? -11.179 4.131 10.063 1.00 96.62 438 THR A O 1
ATOM 3199 N N . SER A 1 439 ? -12.874 3.626 8.693 1.00 94.25 439 SER A N 1
ATOM 3200 C CA . SER A 1 439 ? -12.360 2.278 8.413 1.00 94.25 439 SER A CA 1
ATOM 3201 C C . SER A 1 439 ? -10.942 2.284 7.832 1.00 94.25 439 SER A C 1
ATOM 3203 O O . SER A 1 439 ? -10.183 1.357 8.088 1.00 94.25 439 SER A O 1
ATOM 3205 N N . THR A 1 440 ? -10.589 3.330 7.077 1.00 92.56 440 THR A N 1
ATOM 3206 C CA . THR A 1 440 ? -9.245 3.521 6.523 1.00 92.56 440 THR A CA 1
ATOM 3207 C C . THR A 1 440 ? -8.248 3.843 7.630 1.00 92.56 440 THR A C 1
ATOM 3209 O O . THR A 1 440 ? -7.333 3.065 7.875 1.00 92.56 440 THR A O 1
ATOM 3212 N N . THR A 1 441 ? -8.463 4.946 8.350 1.00 95.00 441 THR A N 1
ATOM 3213 C CA . THR A 1 441 ? -7.477 5.449 9.319 1.00 95.00 441 THR A CA 1
ATOM 3214 C C . THR A 1 441 ? -7.351 4.561 10.557 1.00 95.00 441 THR A C 1
ATOM 3216 O O . THR A 1 441 ? -6.288 4.505 11.164 1.00 95.00 441 THR A O 1
ATOM 3219 N N . ALA A 1 442 ? -8.386 3.790 10.907 1.00 96.88 442 ALA A N 1
ATOM 3220 C CA . ALA A 1 442 ? -8.298 2.792 11.972 1.00 96.88 442 ALA A CA 1
ATOM 3221 C C . ALA A 1 442 ? -7.300 1.662 11.653 1.00 96.88 442 ALA A C 1
ATOM 3223 O O . ALA A 1 442 ? -6.668 1.128 12.561 1.00 96.88 442 ALA A O 1
ATOM 3224 N N . LEU A 1 443 ? -7.133 1.306 10.375 1.00 94.50 443 LEU A N 1
ATOM 3225 C CA . LEU A 1 443 ? -6.189 0.276 9.923 1.00 94.50 443 LEU A CA 1
ATOM 3226 C C . LEU A 1 443 ? -4.775 0.832 9.663 1.00 94.50 443 LEU A C 1
ATOM 3228 O O . LEU A 1 443 ? -3.918 0.093 9.176 1.00 94.50 443 LEU A O 1
ATOM 3232 N N . GLU A 1 444 ? -4.543 2.109 9.969 1.00 92.00 444 GLU A N 1
ATOM 3233 C CA . GLU A 1 444 ? -3.270 2.831 9.816 1.00 92.00 444 GLU A CA 1
ATOM 3234 C C . GLU A 1 444 ? -2.722 3.332 11.163 1.00 92.00 444 GLU A C 1
ATOM 3236 O O . GLU A 1 444 ? -1.684 3.985 11.205 1.00 92.00 444 GLU A O 1
ATOM 3241 N N . LEU A 1 445 ? -3.414 3.051 12.272 1.00 94.06 445 LEU A N 1
ATOM 3242 C CA . LEU A 1 445 ? -3.005 3.504 13.598 1.00 94.06 445 LEU A CA 1
ATOM 3243 C C . LEU A 1 445 ? -1.605 2.998 13.956 1.00 94.06 445 LEU A C 1
ATOM 3245 O O . LEU A 1 445 ? -1.369 1.795 13.998 1.00 94.06 445 LEU A O 1
ATOM 3249 N N . ASP A 1 446 ? -0.709 3.912 14.320 1.00 89.38 446 ASP A N 1
ATOM 3250 C CA . ASP A 1 446 ? 0.645 3.578 14.782 1.00 89.38 446 ASP A CA 1
ATOM 3251 C C . ASP A 1 446 ? 0.682 2.966 16.186 1.00 89.38 446 ASP A C 1
ATOM 3253 O O . ASP A 1 446 ? 1.654 2.306 16.561 1.00 89.38 446 ASP A O 1
ATOM 3257 N N . GLN A 1 447 ? -0.349 3.230 16.987 1.00 93.50 447 GLN A N 1
ATOM 3258 C CA . GLN A 1 447 ? -0.482 2.746 18.354 1.00 93.50 447 GLN A CA 1
ATOM 3259 C C . GLN A 1 447 ? -1.885 2.194 18.568 1.00 93.50 447 GLN A C 1
ATOM 3261 O O . GLN A 1 447 ? -2.870 2.750 18.080 1.00 93.50 447 GLN A O 1
ATOM 3266 N N . GLN A 1 448 ? -1.965 1.106 19.324 1.00 95.75 448 GLN A N 1
ATOM 3267 C CA . GLN A 1 448 ? -3.239 0.535 19.718 1.00 95.75 448 GLN A CA 1
ATOM 3268 C C . GLN A 1 448 ? -3.920 1.443 20.760 1.00 95.75 448 GLN A C 1
ATOM 3270 O O . GLN A 1 448 ? -3.295 1.752 21.777 1.00 95.75 448 GLN A O 1
ATOM 3275 N N . PRO A 1 449 ? -5.192 1.837 20.563 1.00 96.56 449 PRO A N 1
ATOM 3276 C CA . PRO A 1 449 ? -5.912 2.645 21.541 1.00 96.56 449 PRO A CA 1
ATOM 3277 C C . PRO A 1 449 ? -6.293 1.805 22.763 1.00 96.56 449 PRO A C 1
ATOM 3279 O O . PRO A 1 449 ? -6.630 0.621 22.633 1.00 96.56 449 PRO A O 1
ATOM 3282 N N . ARG A 1 450 ? -6.315 2.423 23.952 1.00 97.19 450 ARG A N 1
ATOM 3283 C CA . ARG A 1 450 ? -6.774 1.751 25.182 1.00 97.19 450 ARG A CA 1
ATOM 3284 C C . ARG A 1 450 ? -8.277 1.498 25.147 1.00 97.19 450 ARG A C 1
ATOM 3286 O O . ARG A 1 450 ? -8.737 0.449 25.596 1.00 97.19 450 ARG A O 1
ATOM 3293 N N . SER A 1 451 ? -9.040 2.437 24.591 1.00 98.56 451 SER A N 1
ATOM 3294 C CA . SER A 1 451 ? -10.485 2.312 24.404 1.00 98.56 451 SER A CA 1
ATOM 3295 C C . SER A 1 451 ? -10.952 2.906 23.077 1.00 98.56 451 SER A C 1
ATOM 3297 O O . SER A 1 451 ? -10.401 3.891 22.584 1.00 98.56 451 SER A O 1
ATOM 3299 N N . LEU A 1 452 ? -11.978 2.289 22.490 1.00 98.69 452 LEU A N 1
ATOM 3300 C CA . LEU A 1 452 ? -12.518 2.655 21.185 1.00 98.69 452 LEU A CA 1
ATOM 3301 C C . LEU A 1 452 ? -14.049 2.691 21.216 1.00 98.69 452 LEU A C 1
ATOM 3303 O O . LEU A 1 452 ? -14.707 1.684 21.492 1.00 98.69 452 LEU A O 1
ATOM 3307 N N . LEU A 1 453 ? -14.616 3.845 20.868 1.00 98.56 453 LEU A N 1
ATOM 3308 C CA . LEU A 1 453 ? -16.048 4.011 20.637 1.00 98.56 453 LEU A CA 1
ATOM 3309 C C . LEU A 1 453 ? -16.356 3.830 19.146 1.00 98.56 453 LEU A C 1
ATOM 3311 O O . LEU A 1 453 ? -15.926 4.625 18.319 1.00 98.56 453 LEU A O 1
ATOM 3315 N N . VAL A 1 454 ? -17.123 2.807 18.781 1.00 98.38 454 VAL A N 1
ATOM 3316 C CA . VAL A 1 454 ? -17.501 2.522 17.390 1.00 98.38 454 VAL A CA 1
ATOM 3317 C C . VAL A 1 454 ? -18.926 3.004 17.131 1.00 98.38 454 VAL A C 1
ATOM 3319 O O . VAL A 1 454 ? -19.887 2.469 17.683 1.00 98.38 454 VAL A O 1
ATOM 3322 N N . ILE A 1 455 ? -19.071 4.005 16.265 1.00 97.62 455 ILE A N 1
ATOM 3323 C CA . ILE A 1 455 ? -20.354 4.559 15.827 1.00 97.62 455 ILE A CA 1
ATOM 3324 C C . ILE A 1 455 ? -20.738 3.913 14.495 1.00 97.62 455 ILE A C 1
ATOM 3326 O O . ILE A 1 455 ? -20.145 4.207 13.456 1.00 97.62 455 ILE A O 1
ATOM 3330 N N . GLY A 1 456 ? -21.752 3.050 14.523 1.00 95.31 456 GLY A N 1
ATOM 3331 C CA . GLY A 1 456 ? -22.238 2.324 13.348 1.00 95.31 456 GLY A CA 1
ATOM 3332 C C . GLY A 1 456 ? -22.378 0.826 13.606 1.00 95.31 456 GLY A C 1
ATOM 3333 O O . GLY A 1 456 ? -21.433 0.149 13.996 1.00 95.31 456 GLY A O 1
ATOM 3334 N N . GLY A 1 457 ? -23.580 0.294 13.363 1.00 95.31 457 GLY A N 1
ATOM 3335 C CA . GLY A 1 457 ? -23.898 -1.131 13.528 1.00 95.31 457 GLY A CA 1
ATOM 3336 C C . GLY A 1 457 ? -23.755 -1.968 12.254 1.00 95.31 457 GLY A C 1
ATOM 3337 O O . GLY A 1 457 ? -24.272 -3.080 12.210 1.00 95.31 457 GLY A O 1
ATOM 3338 N N . GLY A 1 458 ? -23.138 -1.433 11.196 1.00 96.44 458 GLY A N 1
ATOM 3339 C CA . GLY A 1 458 ? -22.909 -2.154 9.941 1.00 96.44 458 GLY A CA 1
ATOM 3340 C C . GLY A 1 458 ? -21.816 -3.222 10.059 1.00 96.44 458 GLY A C 1
ATOM 3341 O O . GLY A 1 458 ? -21.153 -3.344 11.090 1.00 96.44 458 GLY A O 1
ATOM 3342 N N . TYR A 1 459 ? -21.597 -3.984 8.984 1.00 96.56 459 TYR A N 1
ATOM 3343 C CA . TYR A 1 459 ? -20.601 -5.063 8.977 1.00 96.56 459 TYR A CA 1
ATOM 3344 C C . TYR A 1 459 ? -19.176 -4.545 9.225 1.00 96.56 459 TYR A C 1
ATOM 3346 O O . TYR A 1 459 ? -18.446 -5.160 9.992 1.00 96.56 459 TYR A O 1
ATOM 3354 N N . ILE A 1 460 ? -18.807 -3.378 8.676 1.00 97.38 460 ILE A N 1
ATOM 3355 C CA . ILE A 1 460 ? -17.494 -2.749 8.916 1.00 97.38 460 ILE A CA 1
ATOM 3356 C C . ILE A 1 460 ? -17.299 -2.455 10.408 1.00 97.38 460 ILE A C 1
ATOM 3358 O O . ILE A 1 460 ? -16.265 -2.800 10.975 1.00 97.38 460 ILE A O 1
ATOM 3362 N N . GLY A 1 461 ? -18.306 -1.853 11.049 1.00 97.19 461 GLY A N 1
ATOM 3363 C CA . GLY A 1 461 ? -18.277 -1.557 12.480 1.00 97.19 461 GLY A CA 1
ATOM 3364 C C . GLY A 1 461 ? -18.123 -2.823 13.320 1.00 97.19 461 GLY A C 1
ATOM 3365 O O . GLY A 1 461 ? -17.269 -2.863 14.197 1.00 97.19 461 GLY A O 1
ATOM 3366 N N . CYS A 1 462 ? -18.888 -3.877 13.014 1.00 98.00 462 CYS A N 1
ATOM 3367 C CA . CYS A 1 462 ? -18.809 -5.157 13.727 1.00 98.00 462 CYS A CA 1
ATOM 3368 C C . CYS A 1 462 ? -17.435 -5.826 13.575 1.00 98.00 462 CYS A C 1
ATOM 3370 O O . CYS A 1 462 ? -16.860 -6.290 14.556 1.00 98.00 462 CYS A O 1
ATOM 3372 N N . GLU A 1 463 ? -16.896 -5.853 12.356 1.00 98.44 463 GLU A N 1
ATOM 3373 C CA . GLU A 1 463 ? -15.597 -6.456 12.058 1.00 98.44 463 GLU A CA 1
ATOM 3374 C C . GLU A 1 463 ? -14.451 -5.751 12.788 1.00 98.44 463 GLU A C 1
ATOM 3376 O O . GLU A 1 463 ? -13.627 -6.404 13.431 1.00 98.44 463 GLU A O 1
ATOM 3381 N N . LEU A 1 464 ? -14.404 -4.418 12.712 1.00 98.31 464 LEU A N 1
ATOM 3382 C CA . LEU A 1 464 ? -13.338 -3.644 13.342 1.00 98.31 464 LEU A CA 1
ATOM 3383 C C . LEU A 1 464 ? -13.481 -3.625 14.865 1.00 98.31 464 LEU A C 1
ATOM 3385 O O . LEU A 1 464 ? -12.476 -3.765 15.556 1.00 98.31 464 LEU A O 1
ATOM 3389 N N . ALA A 1 465 ? -14.705 -3.537 15.395 1.00 98.44 465 ALA A N 1
ATOM 3390 C CA . ALA A 1 465 ? -14.949 -3.636 16.831 1.00 98.44 465 ALA A CA 1
ATOM 3391 C C . ALA A 1 465 ? -14.420 -4.954 17.407 1.00 98.44 465 ALA A C 1
ATOM 3393 O O . ALA A 1 465 ? -13.687 -4.943 18.393 1.00 98.44 465 ALA A O 1
ATOM 3394 N N . GLN A 1 466 ? -14.739 -6.083 16.768 1.00 98.44 466 GLN A N 1
ATOM 3395 C CA . GLN A 1 466 ? -14.264 -7.387 17.220 1.00 98.44 466 GLN A CA 1
ATOM 3396 C C . GLN A 1 466 ? -12.747 -7.530 17.077 1.00 98.44 466 GLN A C 1
ATOM 3398 O O . GLN A 1 466 ? -12.096 -8.067 17.970 1.00 98.44 466 GLN A O 1
ATOM 3403 N N . MET A 1 467 ? -12.172 -7.031 15.981 1.00 98.38 467 MET A N 1
ATOM 3404 C CA . MET A 1 467 ? -10.725 -7.050 15.769 1.00 98.38 467 MET A CA 1
ATOM 3405 C C . MET A 1 467 ? -9.984 -6.304 16.887 1.00 98.38 467 MET A C 1
ATOM 3407 O O . MET A 1 467 ? -9.122 -6.902 17.527 1.00 98.38 467 MET A O 1
ATOM 3411 N N . PHE A 1 468 ? -10.375 -5.060 17.188 1.00 98.44 468 PHE A N 1
ATOM 3412 C CA . PHE A 1 468 ? -9.759 -4.270 18.260 1.00 98.44 468 PHE A CA 1
ATOM 3413 C C . PHE A 1 468 ? -9.980 -4.887 19.646 1.00 98.44 468 PHE A C 1
ATOM 3415 O O . PHE A 1 468 ? -9.055 -4.928 20.458 1.00 98.44 468 PHE A O 1
ATOM 3422 N N . ALA A 1 469 ? -11.180 -5.406 19.920 1.00 98.19 469 ALA A N 1
ATOM 3423 C CA . ALA A 1 469 ? -11.473 -6.067 21.190 1.00 98.19 469 ALA A CA 1
ATOM 3424 C C . ALA A 1 469 ? -10.572 -7.287 21.417 1.00 98.19 469 ALA A C 1
ATOM 3426 O O . ALA A 1 469 ? -9.951 -7.428 22.469 1.00 98.19 469 ALA A O 1
ATOM 3427 N N . ARG A 1 470 ? -10.417 -8.130 20.391 1.00 97.31 470 ARG A N 1
ATOM 3428 C CA . ARG A 1 470 ? -9.563 -9.323 20.438 1.00 97.31 470 ARG A CA 1
ATOM 3429 C C . ARG A 1 470 ? -8.072 -9.010 20.534 1.00 97.31 470 ARG A C 1
ATOM 3431 O O . ARG A 1 470 ? -7.324 -9.853 21.019 1.00 97.31 470 ARG A O 1
ATOM 3438 N N . THR A 1 471 ? -7.628 -7.828 20.105 1.00 96.38 471 THR A N 1
ATOM 3439 C CA . THR A 1 471 ? -6.247 -7.374 20.339 1.00 96.38 471 THR A CA 1
ATOM 3440 C C . THR A 1 471 ? -6.061 -6.703 21.701 1.00 96.38 471 THR A C 1
ATOM 3442 O O . THR A 1 471 ? -4.937 -6.346 22.036 1.00 96.38 471 THR A O 1
ATOM 3445 N N . GLY A 1 472 ? -7.122 -6.533 22.499 1.00 95.56 472 GLY A N 1
ATOM 3446 C CA . GLY A 1 472 ? -7.056 -6.030 23.877 1.00 95.56 472 GLY A CA 1
ATOM 3447 C C . GLY A 1 472 ? -7.562 -4.599 24.093 1.00 95.56 472 GLY A C 1
ATOM 3448 O O . GLY A 1 472 ? -7.430 -4.076 25.196 1.00 95.56 472 GLY A O 1
ATOM 3449 N N . THR A 1 473 ? -8.143 -3.948 23.082 1.00 98.12 473 THR A N 1
ATOM 3450 C CA . THR A 1 473 ? -8.760 -2.618 23.235 1.00 98.12 473 THR A CA 1
ATOM 3451 C C . THR A 1 473 ? -10.136 -2.737 23.896 1.00 98.12 473 THR A C 1
ATOM 3453 O O . THR A 1 473 ? -10.934 -3.593 23.523 1.00 98.12 473 THR A O 1
ATOM 3456 N N . ALA A 1 474 ? -10.473 -1.847 24.834 1.00 98.56 474 ALA A N 1
ATOM 3457 C CA . ALA A 1 474 ? -11.824 -1.784 25.394 1.00 98.56 474 ALA A CA 1
ATOM 3458 C C . ALA A 1 474 ? -12.799 -1.155 24.382 1.00 98.56 474 ALA A C 1
ATOM 3460 O O . ALA A 1 474 ? -12.689 0.030 24.068 1.00 98.56 474 ALA A O 1
ATOM 3461 N N . VAL A 1 475 ? -13.757 -1.929 23.862 1.00 98.81 475 VAL A N 1
ATOM 3462 C CA . VAL A 1 475 ? -14.639 -1.474 22.773 1.00 98.81 475 VAL A CA 1
ATOM 3463 C C . VAL A 1 475 ? -16.079 -1.270 23.240 1.00 98.81 475 VAL A C 1
ATOM 3465 O O . VAL A 1 475 ? -16.695 -2.159 23.830 1.00 98.81 475 VAL A O 1
ATOM 3468 N N . THR A 1 476 ? -16.642 -0.109 22.895 1.00 98.69 476 THR A N 1
ATOM 3469 C CA . THR A 1 476 ? -18.083 0.165 22.982 1.00 98.69 476 THR A CA 1
ATOM 3470 C C . THR A 1 476 ? -18.636 0.454 21.593 1.00 98.69 476 THR A C 1
ATOM 3472 O O . THR A 1 476 ? -18.167 1.356 20.911 1.00 98.69 476 THR A O 1
ATOM 3475 N N . MET A 1 477 ? -19.653 -0.288 21.167 1.00 97.94 477 MET A N 1
ATOM 3476 C CA . MET A 1 477 ? -20.368 -0.083 19.911 1.00 97.94 477 MET A CA 1
ATOM 3477 C C . MET A 1 477 ? -21.713 0.597 20.152 1.00 97.94 477 MET A C 1
ATOM 3479 O O . MET A 1 477 ? -22.484 0.166 21.008 1.00 97.94 477 MET A O 1
ATOM 3483 N N . VAL A 1 478 ? -22.031 1.610 19.345 1.00 97.19 478 VAL A N 1
ATOM 3484 C CA . VAL A 1 478 ? -23.303 2.339 19.399 1.00 97.19 478 VAL A CA 1
ATOM 3485 C C . VAL A 1 478 ? -23.979 2.389 18.029 1.00 97.19 478 VAL A C 1
ATOM 3487 O O . VAL A 1 478 ? -23.365 2.732 17.016 1.00 97.19 478 VAL A O 1
ATOM 3490 N N . THR A 1 479 ? -25.277 2.098 17.978 1.00 95.25 479 THR A N 1
ATOM 3491 C CA . THR A 1 479 ? -26.082 2.196 16.749 1.00 95.25 479 THR A CA 1
ATOM 3492 C C . THR A 1 479 ? -27.521 2.606 17.046 1.00 95.25 479 THR A C 1
ATOM 3494 O O . THR A 1 479 ? -28.094 2.203 18.056 1.00 95.25 479 THR A O 1
ATOM 3497 N N . ARG A 1 480 ? -28.134 3.388 16.147 1.00 92.81 480 ARG A N 1
ATOM 3498 C CA . ARG A 1 480 ? -29.517 3.870 16.315 1.00 92.81 480 ARG A CA 1
ATOM 3499 C C . ARG A 1 480 ? -30.554 2.749 16.317 1.00 92.81 480 ARG A C 1
ATOM 3501 O O . ARG A 1 480 ? -31.557 2.851 17.006 1.00 92.81 480 ARG A O 1
ATOM 3508 N N . SER A 1 481 ? -30.330 1.702 15.526 1.00 90.81 481 SER A N 1
ATOM 3509 C CA . SER A 1 481 ? -31.249 0.570 15.386 1.00 90.81 481 SER A CA 1
ATOM 3510 C C . SER A 1 481 ? -30.643 -0.684 16.014 1.00 90.81 481 SER A C 1
ATOM 3512 O O . SER A 1 481 ? -30.406 -0.691 17.215 1.00 90.81 481 SER A O 1
ATOM 3514 N N . ARG A 1 482 ? -30.365 -1.723 15.225 1.00 93.38 482 ARG A N 1
ATOM 3515 C CA . ARG A 1 482 ? -29.713 -2.974 15.631 1.00 93.38 482 ARG A CA 1
ATOM 3516 C C . ARG A 1 482 ? -28.393 -3.153 14.878 1.00 93.38 482 ARG A C 1
ATOM 3518 O O . ARG A 1 482 ? -28.139 -2.446 13.901 1.00 93.38 482 ARG A O 1
ATOM 3525 N N . LEU A 1 483 ? -27.560 -4.092 15.322 1.00 96.25 483 LEU A N 1
ATOM 3526 C CA . LEU A 1 483 ? -26.431 -4.562 14.514 1.00 96.25 483 LEU A CA 1
ATOM 3527 C C . LEU A 1 483 ? -26.951 -5.228 13.237 1.00 96.25 483 LEU A C 1
ATOM 3529 O O . LEU A 1 483 ? -28.001 -5.861 13.272 1.00 96.25 483 LEU A O 1
ATOM 3533 N N . LEU A 1 484 ? -26.222 -5.085 12.130 1.00 96.06 484 LEU A N 1
ATOM 3534 C CA . LEU A 1 484 ? -26.554 -5.655 10.821 1.00 96.06 484 LEU A CA 1
ATOM 3535 C C . LEU A 1 484 ? -28.041 -5.456 10.455 1.00 96.06 484 LEU A C 1
ATOM 3537 O O . LEU A 1 484 ? -28.785 -6.429 10.343 1.00 96.06 484 LEU A O 1
ATOM 3541 N N . PRO A 1 485 ? -28.515 -4.205 10.288 1.00 92.50 485 PRO A N 1
ATOM 3542 C CA . PRO A 1 485 ? -29.940 -3.918 10.099 1.00 92.50 485 PRO A CA 1
ATOM 3543 C C . PRO A 1 485 ? -30.544 -4.546 8.834 1.00 92.50 485 PRO A C 1
ATOM 3545 O O . PRO A 1 485 ? -31.757 -4.724 8.777 1.00 92.50 485 PRO A O 1
ATOM 3548 N N . GLU A 1 486 ? -29.716 -4.896 7.849 1.00 92.69 486 GLU A N 1
ATOM 3549 C CA . GLU A 1 486 ? -30.127 -5.600 6.627 1.00 92.69 486 GLU A CA 1
ATOM 3550 C C . GLU A 1 486 ? -30.244 -7.123 6.809 1.00 92.69 486 GLU A C 1
ATOM 3552 O O . GLU A 1 486 ? -30.827 -7.795 5.966 1.00 92.69 486 GLU A O 1
ATOM 3557 N N . ALA A 1 487 ? -29.708 -7.676 7.901 1.00 95.38 487 ALA A N 1
ATOM 3558 C CA . ALA A 1 487 ? -29.835 -9.090 8.230 1.00 95.38 487 ALA A CA 1
ATOM 3559 C C . ALA A 1 487 ? -31.120 -9.378 9.023 1.00 95.38 487 ALA A C 1
ATOM 3561 O O . ALA A 1 487 ? -31.735 -8.481 9.624 1.00 95.38 487 ALA A O 1
ATOM 3562 N N . GLU A 1 488 ? -31.478 -10.663 9.066 1.00 96.94 488 GLU A N 1
ATOM 3563 C CA . GLU A 1 488 ? -32.579 -11.161 9.889 1.00 96.94 488 GLU A CA 1
ATOM 3564 C C . GLU A 1 488 ? -32.355 -10.823 11.378 1.00 96.94 488 GLU A C 1
ATOM 3566 O O . GLU A 1 488 ? -31.220 -10.919 11.871 1.00 96.94 488 GLU A O 1
ATOM 3571 N N . PRO A 1 489 ? -33.402 -10.413 12.119 1.00 95.56 489 PRO A N 1
ATOM 3572 C CA . PRO A 1 489 ? -33.280 -9.990 13.515 1.00 95.56 489 PRO A CA 1
ATOM 3573 C C . PRO A 1 489 ? -32.598 -11.015 14.432 1.00 95.56 489 PRO A C 1
ATOM 3575 O O . PRO A 1 489 ? -31.843 -10.632 15.326 1.00 95.56 489 PRO A O 1
ATOM 3578 N N . GLU A 1 490 ? -32.814 -12.310 14.202 1.00 96.81 490 GLU A N 1
ATOM 3579 C CA . GLU A 1 490 ? -32.227 -13.403 14.978 1.00 96.81 490 GLU A CA 1
ATOM 3580 C C . GLU A 1 490 ? -30.705 -13.471 14.800 1.00 96.81 490 GLU A C 1
ATOM 3582 O O . GLU A 1 490 ? -29.984 -13.758 15.759 1.00 96.81 490 GLU A O 1
ATOM 3587 N N . ILE A 1 491 ? -30.200 -13.150 13.601 1.00 97.25 491 ILE A N 1
ATOM 3588 C CA . ILE A 1 491 ? -28.760 -13.077 13.314 1.00 97.25 491 ILE A CA 1
ATOM 3589 C C . ILE A 1 491 ? -28.144 -11.887 14.044 1.00 97.25 491 ILE A C 1
ATOM 3591 O O . ILE A 1 491 ? -27.115 -12.034 14.705 1.00 97.25 491 ILE A O 1
ATOM 3595 N N . ALA A 1 492 ? -28.800 -10.725 13.989 1.00 95.75 492 ALA A N 1
ATOM 3596 C CA . ALA A 1 492 ? -28.367 -9.535 14.715 1.00 95.75 492 ALA A CA 1
ATOM 3597 C C . ALA A 1 492 ? -28.320 -9.775 16.234 1.00 95.75 492 ALA A C 1
ATOM 3599 O O . ALA A 1 492 ? -27.352 -9.400 16.896 1.00 95.75 492 ALA A O 1
ATOM 3600 N N . GLN A 1 493 ? -29.339 -10.441 16.785 1.00 95.44 493 GLN A N 1
ATOM 3601 C CA . GLN A 1 493 ? -29.409 -10.766 18.208 1.00 95.44 493 GLN A CA 1
ATOM 3602 C C . GLN A 1 493 ? -28.364 -11.811 18.620 1.00 95.44 493 GLN A C 1
ATOM 3604 O O . GLN A 1 493 ? -27.766 -11.701 19.691 1.00 95.44 493 GLN A O 1
ATOM 3609 N N . ALA A 1 494 ? -28.127 -12.830 17.790 1.00 97.69 494 ALA A N 1
ATOM 3610 C CA . ALA A 1 494 ? -27.066 -13.804 18.027 1.00 97.69 494 ALA A CA 1
ATOM 3611 C C . ALA A 1 494 ? -25.686 -13.135 18.018 1.00 97.69 494 ALA A C 1
ATOM 3613 O O . ALA A 1 494 ? -24.922 -13.324 18.961 1.00 97.69 494 ALA A O 1
ATOM 3614 N N . LEU A 1 495 ? -25.402 -12.295 17.019 1.00 97.69 495 LEU A N 1
ATOM 3615 C CA . LEU A 1 495 ? -24.138 -11.571 16.929 1.00 97.69 495 LEU A CA 1
ATOM 3616 C C . LEU A 1 495 ? -23.922 -10.639 18.125 1.00 97.69 495 LEU A C 1
ATOM 3618 O O . LEU A 1 495 ? -22.842 -10.649 18.703 1.00 97.69 495 LEU A O 1
ATOM 3622 N N . ALA A 1 496 ? -24.941 -9.877 18.535 1.00 96.31 496 ALA A N 1
ATOM 3623 C CA . ALA A 1 496 ? -24.837 -8.998 19.699 1.00 96.31 496 ALA A CA 1
ATOM 3624 C C . ALA A 1 496 ? -24.456 -9.767 20.975 1.00 96.31 496 ALA A C 1
ATOM 3626 O O . ALA A 1 496 ? -23.634 -9.283 21.749 1.00 96.31 496 ALA A O 1
ATOM 3627 N N . ARG A 1 497 ? -25.001 -10.979 21.166 1.00 96.69 497 ARG A N 1
ATOM 3628 C CA . ARG A 1 497 ? -24.613 -11.860 22.279 1.00 96.69 497 ARG A CA 1
ATOM 3629 C C . ARG A 1 497 ? -23.161 -12.314 22.167 1.00 96.69 497 ARG A C 1
ATOM 3631 O O . ARG A 1 497 ? -22.430 -12.164 23.132 1.00 96.69 497 ARG A O 1
ATOM 3638 N N . TYR A 1 498 ? -22.721 -12.778 20.997 1.00 96.19 498 TYR A N 1
ATOM 3639 C CA . TYR A 1 498 ? -21.329 -13.207 20.815 1.00 96.19 498 TYR A CA 1
ATOM 3640 C C . TYR A 1 498 ? -20.318 -12.074 21.020 1.00 96.19 498 TYR A C 1
ATOM 3642 O O . TYR A 1 498 ? -19.277 -12.290 21.629 1.00 96.19 498 TYR A O 1
ATOM 3650 N N . LEU A 1 499 ? -20.624 -10.859 20.560 1.00 97.62 499 LEU A N 1
ATOM 3651 C CA . LEU A 1 499 ? -19.765 -9.699 20.806 1.00 97.62 499 LEU A CA 1
ATOM 3652 C C . LEU A 1 499 ? -19.724 -9.340 22.300 1.00 97.62 499 LEU A C 1
ATOM 3654 O O . LEU A 1 499 ? -18.651 -9.041 22.820 1.00 97.62 499 LEU A O 1
ATOM 3658 N N . ALA A 1 500 ? -20.859 -9.420 23.001 1.00 96.44 500 ALA A N 1
ATOM 3659 C CA . ALA A 1 500 ? -20.913 -9.201 24.446 1.00 96.44 500 ALA A CA 1
ATOM 3660 C C . ALA A 1 500 ? -20.134 -10.270 25.235 1.00 96.44 500 ALA A C 1
ATOM 3662 O O . ALA A 1 500 ? -19.416 -9.922 26.170 1.00 96.44 500 ALA A O 1
ATOM 3663 N N . ASP A 1 501 ? -20.213 -11.541 24.829 1.00 94.62 501 ASP A N 1
ATOM 3664 C CA . ASP A 1 501 ? -19.431 -12.643 25.411 1.00 94.62 501 ASP A CA 1
ATOM 3665 C C . ASP A 1 501 ? -17.915 -12.439 25.212 1.00 94.62 501 ASP A C 1
ATOM 3667 O O . ASP A 1 501 ? -17.110 -12.888 26.027 1.00 94.62 501 ASP A O 1
ATOM 3671 N N . GLU A 1 502 ? -17.516 -11.720 24.157 1.00 95.00 502 GLU A N 1
ATOM 3672 C CA . GLU A 1 502 ? -16.134 -11.289 23.899 1.00 95.00 502 GLU A CA 1
ATOM 3673 C C . GLU A 1 502 ? -15.766 -9.951 24.579 1.00 95.00 502 GLU A C 1
ATOM 3675 O O . GLU A 1 502 ? -14.693 -9.403 24.330 1.00 95.00 502 GLU A O 1
ATOM 3680 N N . GLY A 1 503 ? -16.624 -9.418 25.457 1.00 95.94 503 GLY A N 1
ATOM 3681 C CA . GLY A 1 503 ? -16.352 -8.219 26.259 1.00 95.94 503 GLY A CA 1
ATOM 3682 C C . GLY A 1 503 ? -16.659 -6.886 25.570 1.00 95.94 503 GLY A C 1
ATOM 3683 O O . GLY A 1 503 ? -16.315 -5.828 26.099 1.00 95.94 503 GLY A O 1
ATOM 3684 N N . ILE A 1 504 ? -17.317 -6.903 24.409 1.00 98.56 504 ILE A N 1
ATOM 3685 C CA . ILE A 1 504 ? -17.692 -5.690 23.676 1.00 98.56 504 ILE A CA 1
ATOM 3686 C C . ILE A 1 504 ? -19.017 -5.162 24.217 1.00 98.56 504 ILE A C 1
ATOM 3688 O O . ILE A 1 504 ? -20.036 -5.853 24.206 1.00 98.56 504 ILE A O 1
ATOM 3692 N N . THR A 1 505 ? -19.041 -3.897 24.636 1.00 98.25 505 THR A N 1
ATOM 3693 C CA . THR A 1 505 ? -20.294 -3.259 25.058 1.00 98.25 505 THR A CA 1
ATOM 3694 C C . THR A 1 505 ? -21.098 -2.851 23.831 1.00 98.25 505 THR A C 1
ATOM 3696 O O . THR A 1 505 ? -20.661 -1.998 23.066 1.00 98.25 505 THR A O 1
ATOM 3699 N N . VAL A 1 506 ? -22.290 -3.418 23.636 1.00 97.25 506 VAL A N 1
ATOM 3700 C CA . VAL A 1 506 ? -23.163 -3.100 22.494 1.00 97.25 506 VAL A CA 1
ATOM 3701 C C . VAL A 1 506 ? -24.380 -2.304 22.968 1.00 97.25 506 VAL A C 1
ATOM 3703 O O . VAL A 1 506 ? -25.179 -2.794 23.764 1.00 97.25 506 VAL A O 1
ATOM 3706 N N . ARG A 1 507 ? -24.548 -1.076 22.463 1.00 95.81 507 ARG A N 1
ATOM 3707 C CA . ARG A 1 507 ? -25.699 -0.201 22.734 1.00 95.81 507 ARG A CA 1
ATOM 3708 C C . ARG A 1 507 ? -26.486 0.054 21.444 1.00 95.81 507 ARG A C 1
ATOM 3710 O O . ARG A 1 507 ? -25.967 0.583 20.461 1.00 95.81 507 ARG A O 1
ATOM 3717 N N . THR A 1 508 ? -27.755 -0.327 21.458 1.00 94.25 508 THR A N 1
ATOM 3718 C CA . THR A 1 508 ? -28.690 -0.259 20.322 1.00 94.25 508 THR A CA 1
ATOM 3719 C C . THR A 1 508 ? -29.903 0.596 20.678 1.00 94.25 508 THR A C 1
ATOM 3721 O O . THR A 1 508 ? -30.173 0.782 21.861 1.00 94.25 508 THR A O 1
ATOM 3724 N N . GLY A 1 509 ? -30.676 1.052 19.688 1.00 92.50 509 GLY A N 1
ATOM 3725 C CA . GLY A 1 509 ? -31.953 1.733 19.948 1.00 92.50 509 GLY A CA 1
ATOM 3726 C C . GLY A 1 509 ? -31.811 3.127 20.568 1.00 92.50 509 GLY A C 1
ATOM 3727 O O . GLY A 1 509 ? -32.590 3.483 21.442 1.00 92.50 509 GLY A O 1
ATOM 3728 N N . LEU A 1 510 ? -30.798 3.893 20.156 1.00 94.56 510 LEU A N 1
ATOM 3729 C CA . LEU A 1 510 ? -30.445 5.188 20.752 1.00 94.56 510 LEU A CA 1
ATOM 3730 C C . LEU A 1 510 ? -30.462 6.335 19.737 1.00 94.56 510 LEU A C 1
ATOM 3732 O O . LEU A 1 510 ? -30.453 6.121 18.522 1.00 94.56 510 LEU A O 1
ATOM 3736 N N . THR A 1 511 ? -30.417 7.571 20.227 1.00 94.75 511 THR A N 1
ATOM 3737 C CA . THR A 1 511 ? -30.147 8.751 19.393 1.00 94.75 511 THR A CA 1
ATOM 3738 C C . THR A 1 511 ? -28.865 9.453 19.834 1.00 94.75 511 THR A C 1
ATOM 3740 O O . THR A 1 511 ? -28.452 9.354 20.987 1.00 94.75 511 THR A O 1
ATOM 3743 N N . TYR A 1 512 ? -28.186 10.109 18.889 1.00 95.56 512 TYR A N 1
ATOM 3744 C CA . TYR A 1 512 ? -26.946 10.842 19.155 1.00 95.56 512 TYR A CA 1
ATOM 3745 C C . TYR A 1 512 ? -27.279 12.309 19.403 1.00 95.56 512 TYR A C 1
ATOM 3747 O O . TYR A 1 512 ? -27.826 12.959 18.512 1.00 95.56 512 TYR A O 1
ATOM 3755 N N . SER A 1 513 ? -26.925 12.824 20.577 1.00 95.38 513 SER A N 1
ATOM 3756 C CA . SER A 1 513 ? -27.224 14.208 20.955 1.00 95.38 513 SER A CA 1
ATOM 3757 C C . SER A 1 513 ? -26.065 15.142 20.618 1.00 95.38 513 SER A C 1
ATOM 3759 O O . SER A 1 513 ? -26.259 16.167 19.969 1.00 95.38 513 SER A O 1
ATOM 3761 N N . ARG A 1 514 ? -24.851 14.789 21.052 1.00 96.56 514 ARG A N 1
ATOM 3762 C CA . ARG A 1 514 ? -23.637 15.594 20.859 1.00 96.56 514 ARG A CA 1
ATOM 3763 C C . ARG A 1 514 ? -22.397 14.734 21.052 1.00 96.56 514 ARG A C 1
ATOM 3765 O O . ARG A 1 514 ? -22.419 13.818 21.870 1.00 96.56 514 ARG A O 1
ATOM 3772 N N . ILE A 1 515 ? -21.322 15.064 20.349 1.00 97.56 515 ILE A N 1
ATOM 3773 C CA . ILE A 1 515 ? -19.994 14.508 20.595 1.00 97.56 515 ILE A CA 1
ATOM 3774 C C . ILE A 1 515 ? -18.988 15.644 20.800 1.00 97.56 515 ILE A C 1
ATOM 3776 O O . ILE A 1 515 ? -19.089 16.695 20.166 1.00 97.56 515 ILE A O 1
ATOM 3780 N N . GLU A 1 516 ? -18.059 15.469 21.729 1.00 97.50 516 GLU A N 1
ATOM 3781 C CA . GLU A 1 516 ? -17.038 16.466 22.056 1.00 97.50 516 GLU A CA 1
ATOM 3782 C C . GLU A 1 516 ? -15.780 15.801 22.617 1.00 97.50 516 GLU A C 1
ATOM 3784 O O . GLU A 1 516 ? -15.825 14.657 23.064 1.00 97.50 516 GLU A O 1
ATOM 3789 N N . GLN A 1 517 ? -14.654 16.514 22.584 1.00 96.31 517 GLN A N 1
ATOM 3790 C CA . GLN A 1 517 ? -13.420 16.082 23.233 1.00 96.31 517 GLN A CA 1
ATOM 3791 C C . GLN A 1 517 ? -13.268 16.823 24.567 1.00 96.31 517 GLN A C 1
ATOM 3793 O O . GLN A 1 517 ? -13.316 18.053 24.600 1.00 96.31 517 GLN A O 1
ATOM 3798 N N . GLN A 1 518 ? -13.094 16.080 25.658 1.00 91.12 518 GLN A N 1
ATOM 3799 C CA . GLN A 1 518 ? -12.916 16.595 27.017 1.00 91.12 518 GLN A CA 1
ATOM 3800 C C . GLN A 1 518 ? -11.751 15.864 27.683 1.00 91.12 518 GLN A C 1
ATOM 3802 O O . GLN A 1 518 ? -11.672 14.643 27.623 1.00 91.12 518 GLN A O 1
ATOM 3807 N N . ASP A 1 519 ? -10.821 16.615 28.279 1.00 88.69 519 ASP A N 1
ATOM 3808 C CA . ASP A 1 519 ? -9.658 16.076 29.004 1.00 88.69 519 ASP A CA 1
ATOM 3809 C C . ASP A 1 519 ? -8.824 15.043 28.215 1.00 88.69 519 ASP A C 1
ATOM 3811 O O . ASP A 1 519 ? -8.199 14.148 28.777 1.00 88.69 519 ASP A O 1
ATOM 3815 N N . GLY A 1 520 ? -8.793 15.185 26.885 1.00 88.31 520 GLY A N 1
ATOM 3816 C CA . GLY A 1 520 ? -8.068 14.289 25.980 1.00 88.31 520 GLY A CA 1
ATOM 3817 C C . GLY A 1 520 ? -8.841 13.039 25.545 1.00 88.31 520 GLY A C 1
ATOM 3818 O O . GLY A 1 520 ? -8.363 12.343 24.654 1.00 88.31 520 GLY A O 1
ATOM 3819 N N . GLU A 1 521 ? -10.037 12.791 26.082 1.00 94.81 521 GLU A N 1
ATOM 3820 C CA . GLU A 1 521 ? -10.933 11.703 25.673 1.00 94.81 521 GLU A CA 1
ATOM 3821 C C . GLU A 1 521 ? -12.122 12.227 24.856 1.00 94.81 521 GLU A C 1
ATOM 3823 O O . GLU A 1 521 ? -12.482 13.404 24.903 1.00 94.81 521 GLU A O 1
ATOM 3828 N N . ILE A 1 522 ? -12.734 11.344 24.073 1.00 97.69 522 ILE A N 1
ATOM 3829 C CA . ILE A 1 522 ? -13.917 11.632 23.269 1.00 97.69 522 ILE A CA 1
ATOM 3830 C C . ILE A 1 522 ? -15.153 11.186 24.043 1.00 97.69 522 ILE A C 1
ATOM 3832 O O . ILE A 1 522 ? -15.286 10.012 24.387 1.00 97.69 522 ILE A O 1
ATOM 3836 N N . THR A 1 523 ? -16.081 12.115 24.254 1.00 97.94 523 THR A N 1
ATOM 3837 C CA . THR A 1 523 ? -17.345 11.896 24.958 1.00 97.94 523 THR A CA 1
ATOM 3838 C C . THR A 1 523 ? -18.510 11.997 23.982 1.00 97.94 523 THR A C 1
ATOM 3840 O O . THR A 1 523 ? -18.749 13.046 23.381 1.00 97.94 523 THR A O 1
ATOM 3843 N N . LEU A 1 524 ? -19.280 10.917 23.847 1.00 97.69 524 LEU A N 1
ATOM 3844 C CA . LEU A 1 524 ? -20.546 10.893 23.118 1.00 97.69 524 LEU A CA 1
ATOM 3845 C C . LEU A 1 524 ? -21.711 10.941 24.109 1.00 97.69 524 LEU A C 1
ATOM 3847 O O . LEU A 1 524 ? -21.869 10.046 24.937 1.00 97.69 524 LEU A O 1
ATOM 3851 N N . THR A 1 525 ? -22.561 11.955 23.974 1.00 97.69 525 THR A N 1
ATOM 3852 C CA . THR A 1 525 ? -23.853 12.019 24.662 1.00 97.69 525 THR A CA 1
ATOM 3853 C C . THR A 1 525 ? -24.921 11.358 23.798 1.00 97.69 525 THR A C 1
ATOM 3855 O O . THR A 1 525 ? -25.160 11.777 22.659 1.00 97.69 525 THR A O 1
ATOM 3858 N N . ILE A 1 526 ? -25.577 10.343 24.350 1.00 96.88 526 ILE A N 1
ATOM 3859 C CA . ILE A 1 526 ? -26.678 9.609 23.726 1.00 96.88 526 ILE A CA 1
ATOM 3860 C C . ILE A 1 526 ? -27.971 9.810 24.514 1.00 96.88 526 ILE A C 1
ATOM 3862 O O . ILE A 1 526 ? -27.935 10.073 25.713 1.00 96.88 526 ILE A O 1
ATOM 3866 N N . ASP A 1 527 ? -29.107 9.659 23.843 1.00 95.88 527 ASP A N 1
ATOM 3867 C CA . ASP A 1 527 ? -30.409 9.516 24.493 1.00 95.88 527 ASP A CA 1
ATOM 3868 C C . ASP A 1 527 ? -30.929 8.092 24.285 1.00 95.88 527 ASP A C 1
ATOM 3870 O O . ASP A 1 527 ? -30.960 7.587 23.153 1.00 95.88 527 ASP A O 1
ATOM 3874 N N . VAL A 1 528 ? -31.297 7.454 25.395 1.00 93.62 528 VAL A N 1
ATOM 3875 C CA . VAL A 1 528 ? -31.919 6.131 25.445 1.00 93.62 528 VAL A CA 1
ATOM 3876 C C . VAL A 1 528 ? -33.232 6.274 26.204 1.00 93.62 528 VAL A C 1
ATOM 3878 O O . VAL A 1 528 ? -33.234 6.606 27.389 1.00 93.62 528 VAL A O 1
ATOM 3881 N N . ASP A 1 529 ? -34.354 6.054 25.520 1.00 91.06 529 ASP A N 1
ATOM 3882 C CA . ASP A 1 529 ? -35.705 6.162 26.088 1.00 91.06 529 ASP A CA 1
ATOM 3883 C C . ASP A 1 529 ? -35.968 7.487 26.846 1.00 91.06 529 ASP A C 1
ATOM 3885 O O . ASP A 1 529 ? -36.621 7.509 27.894 1.00 91.06 529 ASP A O 1
ATOM 3889 N N . GLY A 1 530 ? -35.450 8.611 26.334 1.00 90.12 530 GLY A N 1
ATOM 3890 C CA . GLY A 1 530 ? -35.610 9.942 26.929 1.00 90.12 530 GLY A CA 1
ATOM 3891 C C . GLY A 1 530 ? -34.658 10.238 28.091 1.00 90.12 530 GLY A C 1
ATOM 3892 O O . GLY A 1 530 ? -34.873 11.205 28.829 1.00 90.12 530 GLY A O 1
ATOM 3893 N N . ARG A 1 531 ? -33.643 9.394 28.313 1.00 93.19 531 ARG A N 1
ATOM 3894 C CA . ARG A 1 531 ? -32.594 9.603 29.318 1.00 93.19 531 ARG A CA 1
ATOM 3895 C C . ARG A 1 531 ? -31.258 9.849 28.636 1.00 93.19 531 ARG A C 1
ATOM 3897 O O . ARG A 1 531 ? -30.784 9.020 27.862 1.00 93.19 531 ARG A O 1
ATOM 3904 N N . ALA A 1 532 ? -30.636 10.972 28.984 1.00 95.56 532 ALA A N 1
ATOM 3905 C CA . ALA A 1 532 ? -29.291 11.293 28.539 1.00 95.56 532 ALA A CA 1
ATOM 3906 C C . ALA A 1 532 ? -28.253 10.434 29.280 1.00 95.56 532 ALA A C 1
ATOM 3908 O O . ALA A 1 532 ? -28.231 10.396 30.511 1.00 95.56 532 ALA A O 1
ATOM 3909 N N . GLU A 1 533 ? -27.371 9.794 28.521 1.00 96.25 533 GLU A N 1
ATOM 3910 C CA . GLU A 1 533 ? -26.207 9.058 29.013 1.00 96.25 533 GLU A CA 1
ATOM 3911 C C . GLU A 1 533 ? -24.949 9.520 28.271 1.00 96.25 533 GLU A C 1
ATOM 3913 O O . GLU A 1 533 ? -25.015 9.953 27.118 1.00 96.25 533 GLU A O 1
ATOM 3918 N N . THR A 1 534 ? -23.789 9.405 28.915 1.00 96.62 534 THR A N 1
ATOM 3919 C CA . THR A 1 534 ? -22.489 9.715 28.312 1.00 96.62 534 THR A CA 1
ATOM 3920 C C . THR A 1 534 ? -21.630 8.462 28.201 1.00 96.62 534 THR A C 1
ATOM 3922 O O . THR A 1 534 ? -21.605 7.619 29.096 1.00 96.62 534 THR A O 1
ATOM 3925 N N . LEU A 1 535 ? -20.921 8.341 27.081 1.00 97.19 535 LEU A N 1
ATOM 3926 C CA . LEU A 1 535 ? -19.955 7.280 26.809 1.00 97.19 535 LEU A CA 1
ATOM 3927 C C . LEU A 1 535 ? -18.616 7.924 26.461 1.00 97.19 535 LEU A C 1
ATOM 3929 O O . LEU A 1 535 ? -18.587 8.814 25.610 1.00 97.19 535 LEU A O 1
ATOM 3933 N N . THR A 1 536 ? -17.530 7.474 27.086 1.00 97.62 536 THR A N 1
ATOM 3934 C CA . THR A 1 536 ? -16.184 8.016 26.859 1.00 97.62 536 THR A CA 1
ATOM 3935 C C . THR A 1 536 ? -15.241 6.965 26.284 1.00 97.62 536 THR A C 1
ATOM 3937 O O . THR A 1 536 ? -15.347 5.776 26.595 1.00 97.62 536 THR A O 1
ATOM 3940 N N . ALA A 1 537 ? -14.332 7.395 25.411 1.00 98.12 537 ALA A N 1
ATOM 3941 C CA . ALA A 1 537 ? -13.258 6.565 24.876 1.00 98.12 537 ALA A CA 1
ATOM 3942 C C . ALA A 1 537 ? -12.063 7.418 24.437 1.00 98.12 537 ALA A C 1
ATOM 3944 O O . ALA A 1 537 ? -12.203 8.602 24.144 1.00 98.12 537 ALA A O 1
ATOM 3945 N N . GLU A 1 538 ? -10.887 6.805 24.329 1.00 98.00 538 GLU A N 1
ATOM 3946 C CA . GLU A 1 538 ? -9.681 7.467 23.826 1.00 98.00 538 GLU A CA 1
ATOM 3947 C C . GLU A 1 538 ? -9.814 7.852 22.346 1.00 98.00 538 GLU A C 1
ATOM 3949 O O . GLU A 1 538 ? -9.391 8.930 21.936 1.00 98.00 538 GLU A O 1
ATOM 3954 N N . GLN A 1 539 ? -10.412 6.973 21.540 1.00 98.06 539 GLN A N 1
ATOM 3955 C CA . GLN A 1 539 ? -10.629 7.179 20.109 1.00 98.06 539 GLN A CA 1
ATOM 3956 C C . GLN A 1 539 ? -12.077 6.853 19.729 1.00 98.06 539 GLN A C 1
ATOM 3958 O O . GLN A 1 539 ? -12.747 6.044 20.377 1.00 98.06 539 GLN A O 1
ATOM 3963 N N . VAL A 1 540 ? -12.549 7.439 18.628 1.00 98.19 540 VAL A N 1
ATOM 3964 C CA . VAL A 1 540 ? -13.860 7.144 18.039 1.00 98.19 540 VAL A CA 1
ATOM 3965 C C . VAL A 1 540 ? -13.689 6.679 16.599 1.00 98.19 540 VAL A C 1
ATOM 3967 O O . VAL A 1 540 ? -12.952 7.289 15.835 1.00 98.19 540 VAL A O 1
ATOM 3970 N N . LEU A 1 541 ? -14.374 5.605 16.219 1.00 98.12 541 LEU A N 1
ATOM 3971 C CA . LEU A 1 541 ? -14.414 5.057 14.867 1.00 98.12 541 LEU A CA 1
ATOM 3972 C C . LEU A 1 541 ? -15.816 5.225 14.281 1.00 98.12 541 LEU A C 1
ATOM 3974 O O . LEU A 1 541 ? -16.787 4.674 14.795 1.00 98.12 541 LEU A O 1
ATOM 3978 N N . VAL A 1 542 ? -15.918 5.952 13.172 1.00 97.44 542 VAL A N 1
ATOM 3979 C CA . VAL A 1 542 ? -17.167 6.202 12.448 1.00 97.44 542 VAL A CA 1
ATOM 3980 C C . VAL A 1 542 ? -17.282 5.226 11.275 1.00 97.44 542 VAL A C 1
ATOM 3982 O O . VAL A 1 542 ? -16.443 5.204 10.377 1.00 97.44 542 VAL A O 1
ATOM 3985 N N . THR A 1 543 ? -18.332 4.403 11.289 1.00 95.75 543 THR A N 1
ATOM 3986 C CA . THR A 1 543 ? -18.615 3.347 10.293 1.00 95.75 543 THR A CA 1
ATOM 3987 C C . THR A 1 543 ? -20.083 3.376 9.864 1.00 95.75 543 THR A C 1
ATOM 3989 O O . THR A 1 543 ? -20.749 2.349 9.734 1.00 95.75 543 THR A O 1
ATOM 3992 N N . THR A 1 544 ? -20.623 4.584 9.693 1.00 89.75 544 THR A N 1
ATOM 3993 C CA . THR A 1 544 ? -22.053 4.800 9.436 1.00 89.75 544 THR A CA 1
ATOM 3994 C C . THR A 1 544 ? -22.508 4.558 7.998 1.00 89.75 544 THR A C 1
ATOM 3996 O O . THR A 1 544 ? -23.716 4.536 7.766 1.00 89.75 544 THR A O 1
ATOM 3999 N N . GLY A 1 545 ? -21.583 4.361 7.058 1.00 85.69 545 GLY A N 1
ATOM 4000 C CA . GLY A 1 545 ? -21.863 4.112 5.643 1.00 85.69 545 GLY A CA 1
ATOM 4001 C C . GLY A 1 545 ? -20.619 4.213 4.785 1.00 85.69 545 GLY A C 1
ATOM 4002 O O . GLY A 1 545 ? -19.655 4.871 5.243 1.00 85.69 545 GLY A O 1
#

pLDDT: mean 85.56, std 17.09, range [20.67, 98.81]

Foldseek 3Di:
DDDDDDDDDDDDPPPPPDPDQDWADLDQLFIFLQCVLDDDPLLSVQRSLLCPPPLLVPLRHDDDPLLLLLLLQQLVCCLVVQFGDALVSSCVSSVHDSVVNVVSLVSNLQSQQFDDDDRGTQAGVQFGVDPPQWWKAWPNHITHGLADLSSLLSQLLVLTKIWIWGAAPFPGDIWIWTADRSSQGTPDTPPQQKKWKQFSFDPDGHCSVTRRNRTHMHNHPVRVVVSCVVVDVPGDTGIGHSGSSSSSSCSRRNSSNPPVVQPPPPVPQADPADPCPDPQNRAFQEEEEAQAPVLVVVQLVCLVVVTQYEYEYEPGHHPCCLQQHVQLLVLLLVVLVVLVVQPCQVVDPPDHGHDADPAPQVSLSVSSNRSVVCSCVVTVVPPSVRPRYGYHYADWDDDVQAIAGVNHDHGYSYYHYDHDDDADDDPAACPVVDDAAESRVLSVDNDQFQEEEEEALEPSSLSSQSSSLSNNHQAEYEYQAFRHPVDDVVVRVVSCVVCVVSRYHYYYNKAWHHWDADPQWIWTWIDDPNDTDIDITNHYYYRHD

Secondary structure (DSSP, 8-state):
------------------SS---EEEETTEEES-GGG---HHHHHHHHHHHTSHHHHHHHSS--HHHHHHHHHHHHHHHHHTSPPPHHHHHHHHT--HHHHHHHHHHHHHTTSEEEETTEEEEETTEESS--S-EEEETTEEEEESSHHHHHHHHHHHTS--EEEEE-TTT-PEEEEEEETTTTEEEEEESTT-EEEEE----TT-TTTTHHHH-EEESSHHHHHHHHHTT-TT--EEEEEHHHHHHHHHHHHGGGSTT-TTSSS--TTTTPPP-TTSTTTTSEEEEEE--BHHHHHHHHHHHHTT--EEEEE-SSTBHHHHHTSHHHHHHHHHHHHHHHHHHHGGGSTT---------HHHHHHHHHHHHHHHHIIIIITTGGG-TTEEEEES-EEE-SSSEEETTEEE-EEEEEE-----PPPP--TTGGGS--B-HHHHTT-SS--SEEEEE--SHHHHHHHHHHHHTT-EEEEE-SS-SSTTS-HHHHHHHHHHHHHTT-EEE-S-EEEEEEEETTEEEEEEEETTEEEEEEESEEEE---

Radius of gyration: 29.7 Å; chains: 1; bounding box: 103×57×69 Å

Sequence (545 aa):
MNDCCATSSRDNPAVSQPATLASFAVRPGVTFPDWSAVTSPVVKNALQAMVGSDHVLNRWSGYDPATDRVRVALLRLYADHGGAPTISALAERTKLSEMVIRPLLDELRRRDLVVLDGELIVGAYPFSDHNTGHRVTLDGRTLNAMCAVDALGIGAMTDRDTAIASPCGHCGALIRITTQDRGRALADVEPQSAVMWQSVRYEGGCAASSLCATTAFFCSDEHLSAWRDERSTDEPGFRLSIEEGLEAGRALFGPSLAGLDVASKSLVVANRPLRTNGRNGGAYDLVVIGAGSAGFSASITAADQGAQVALIGSGTIGGTCVNVGCVPSKTMIRAAEALHGAGAASRFAGLAGEAHLTDWRALIGAKDDLVGTLRQKKYVDLLPEYNGIAYLEGAARLNGAGVLVNDSPVAAGKIIVATGASPAIANIPGIENIPYLTSTTALELDQQPRSLLVIGGGYIGCELAQMFARTGTAVTMVTRSRLLPEAEPEIAQALARYLADEGITVRTGLTYSRIEQQDGEITLTIDVDGRAETLTAEQVLVTTG

Organism: Brucella anthropi (NCBI:txid529)